Protein 2VS7 (pdb70)

CATH classification: 3.10.28.10 (+1 more: 3.10.28.10)

Solvent-accessible surface area: 30552 Å² total; per-residue (Å²): 132,30,93,16,23,11,39,0,0,37,0,0,0,0,0,43,13,31,26,9,38,102,103,55,128,82,179,60,162,136,54,32,34,52,0,6,0,33,34,175,45,29,94,54,0,113,117,104,2,15,69,52,0,77,68,0,2,96,97,35,95,13,171,36,150,21,54,58,55,148,27,162,121,81,50,12,0,35,0,35,12,122,112,0,26,75,63,0,28,91,26,59,67,62,5,155,150,15,82,118,91,29,18,9,13,0,0,55,0,0,7,53,16,37,19,13,176,92,58,160,134,0,57,0,68,20,133,77,91,52,10,0,77,21,0,17,187,23,0,80,122,26,29,1,137,21,70,40,116,70,75,24,148,200,112,27,28,51,12,0,50,0,29,75,201,11,91,145,97,0,42,132,42,0,34,58,14,186,129,139,77,32,30,2,14,1,0,0,0,0,0,2,0,40,15,36,23,9,36,97,100,54,126,74,184,59,163,133,56,30,33,54,0,7,0,35,36,172,48,59,94,38,0,108,132,34,0,14,69,31,0,74,74,0,4,93,106,38,123,12,196,33,141,23,52,54,53,147,23,139,104,76,36,13,0,37,0,35,11,119,116,0,24,77,65,0,19,69,30,63,122,141,4,154,123,14,85,112,90,32,26,3,0,0,0,0,0,0,6,18,10,36,7,8,91,84,35,147,133,0,51,0,72,21,131,76,91,56,8,0,72,9,0,16,144,21,0,83,131,27,32,0,111,21,72,40,117,64,75,22,147,201,103,29,30,50,11,0,52,0,21,77,173,9,74,133,86,0,26,130,53,0,9,20,14,126,75,14,23,37,5,46,76,3,27,58,97,78,146,196,126,45,27,33,9,44,0,0,42,0,0,0,1,0,45,12,32,28,8,34,98,91,47,134,76,179,64,159,138,58,30,34,51,0,6,0,32,36,170,46,25,91,63,0,111,111,114,5,13,70,58,0,75,86,0,7,91,88,37,124,14,201,34,157,26,55,62,54,143,24,146,106,79,48,13,0,36,0,35,10,122,118,0,27,75,67,0,17,72,26,59,134,151,7,153,120,15,86,116,128,26,18,22,15,0,0,38,0,0,9,55,16,38,13,9,171,84,71,160,124,0,54,0,70,20,140,78,91,49,9,0,65,9,0,16,139,22,0,80,119,24,29,0,137,21,76,42,120,61,76,23,149,198,115,28,28,54,11,0,48,1,30,80,207,16,85,147,95,0,50,133,36,0,37,69,23,201

Sequence (547 aa):
NENVSGISAYLLGLIIIGDGGLYKKLKYKGNRSEYRVVITQKSENNLIKQQHIAPLMQFLIDELNVKSKIQIVKGDTRYELRVSSKKLYYYFANMLERIRLFNMREQIAFIKGLYVAEGDKTLKRLRIWNKNKALLEEIVSRWLNNLGVRNTIHHLDDHRHGVYVLNISLRRDRIKFVHTILLSSHLENVSGISAYLLGLIIGDGGLYKLKYKGNRSEYRVVITQKSENLIIKQHIAPLMQFLIIDEELNNVKKSKIQIVKGDTRYELRVSSKKLYYYFANMLERIRRLFNMREQIAFIKGLYVAEGDKTLKRLRIWNKNKALLEIVSRWLNNLGVRNTIHLDDHHRHGVYVLNISLRDRIKFVHTILSSHLNPLPPEAAALEHHENVSGISAYLLGLIIIGDGGLYKKLKYKGNRSEYRVVITQKSENLIKQQHHIAPLMQFLIDELNVKKSKIQIVKGDDTRYELRVSSKKLYYYFANMLEERRIRLFNMREQIAFIKGLYVAEGDKTLKRLRIWNKNKALLEEIVSRWLNNLGVRNTIHHLDDHRHGVYVLNISLRRDRIKFVHTILSSH

Radius of gyration: 35.78 Å; Cα contacts (8 Å, |Δi|>4): 918; chains: 3; bounding box: 95×40×96 Å

Nearest PDB structures (foldseek):
  5o6g-assembly3_G  TM=1.002E+00  e=3.677E-32  Desulfurococcus mucosus
  5akf-assembly3_A  TM=1.003E+00  e=8.236E-32  Desulfurococcus mucosus
  5o6i-assembly3_K  TM=1.002E+00  e=8.236E-32  Desulfurococcus mucosus
  5akm-assembly2_K  TM=9.927E-01  e=9.241E-32  Desulfurococcus mucosus
  5o6i-assembly1_A  TM=1.001E+00  e=1.306E-31  Desulfurococcus mucosus

Foldseek 3Di:
DVLQVLLLLLLLLQCVQQHHWDWDQDPPNDIWTKTKGKAADPCCCPPPVVVSVVVNCVVVVPPWDFDWDDDPRIIMTMTTGPVVSCVSVVVVVVDLPDDLSSLLSNVQNNCVRQFDDVLPWTKGKDLPVVVLVSNQVSCVVLPFHWDKDQDDPPVNMIMITTDVVCSCSCCDVRNPDPD/DQLLLLLLLLLLQCVQAHHWDWAQDPPRDIWTKRKGKAADPCCCPPPPQVSVVVNCVVVVPPWDWDWDDDPRIIMTMTTGPVVSVVSVVCVVCVLPDDLSSLLSNVLNNCLRQFDPVLPWTKGKAPPVVVLVSNQVSCVVLVWHWDKDQPDPPVTMIMITTDPVCSCSCLVVRQQDPSYDRDPVSVVVVVD/DVLLLLLLLLLLQCVQQHHWDWDADPPRDTWTKGKGKAADVVVVVPPVVVSVVVNCVVQVFPWDFDWDDDPRIIMTMTTGPVVSCVSVVCVVCVLVDDLSSLLSNVQSNCVRQFDPVLPWTKGKDLPVVVVVSNQVSCVVLVFHWDKDQDDPVVNMIMIGTDVVCSVSCCVRRNPPD

Structure (mmCIF, N/CA/C/O backbone):
data_2VS7
#
_entry.id   2VS7
#
_cell.length_a   106.988
_cell.length_b   70.587
_cell.length_c   106.848
_cell.angle_alpha   90.00
_cell.angle_beta   119.75
_cell.angle_gamma   90.00
#
_symmetry.space_group_name_H-M   'P 1 21 1'
#
loop_
_entity.id
_entity.type
_entity.pdbx_description
1 polymer 'HOMING ENDONUCLEASE I-DMOI'
2 polymer "5'-D(*GP*CP*CP*TP*TP*GP*CP*CP*GP*GP *GP*TP*AP*AP*GP*TP*TP*CP*CP*GP*GP*CP*GP*CP*G)-3'"
3 polymer "5'-D(*CP*GP*CP*GP*CP*CP*GP*GP*AP*AP *CP*TP*TP*AP*CP*CP*CP*GP*GP*CP*AP*AP*GP*GP*C)-3'"
4 non-polymer 'CALCIUM ION'
5 non-polymer 'ACETATE ION'
6 water water
#
loop_
_atom_site.group_PDB
_atom_site.id
_atom_site.type_symbol
_atom_site.label_atom_id
_atom_site.label_alt_id
_atom_site.label_comp_id
_atom_site.label_asym_id
_atom_site.label_entity_id
_atom_site.label_seq_id
_atom_site.pdbx_PDB_ins_code
_atom_site.Cartn_x
_atom_site.Cartn_y
_atom_site.Cartn_z
_atom_site.occupancy
_atom_site.B_iso_or_equiv
_atom_site.auth_seq_id
_atom_site.auth_comp_id
_atom_site.auth_asym_id
_atom_site.auth_atom_id
_atom_site.pdbx_PDB_model_num
ATOM 1 N N . ASN A 1 4 ? -82.956 14.378 40.680 1.00 73.00 4 ASN A N 1
ATOM 2 C CA . ASN A 1 4 ? -82.748 15.713 40.160 1.00 72.84 4 ASN A CA 1
ATOM 3 C C . ASN A 1 4 ? -83.936 16.342 39.442 1.00 72.27 4 ASN A C 1
ATOM 4 O O . ASN A 1 4 ? -83.849 16.724 38.280 1.00 72.40 4 ASN A O 1
ATOM 9 N N . GLU A 1 5 ? -85.038 16.478 40.156 1.00 71.26 5 GLU A N 1
ATOM 10 C CA . GLU A 1 5 ? -85.923 15.382 40.306 1.00 70.07 5 GLU A CA 1
ATOM 11 C C . GLU A 1 5 ? -87.000 15.594 39.276 1.00 68.35 5 GLU A C 1
ATOM 12 O O . GLU A 1 5 ? -87.926 14.835 39.155 1.00 68.98 5 GLU A O 1
ATOM 14 N N . ASN A 1 6 ? -86.872 16.682 38.554 1.00 65.87 6 ASN A N 1
ATOM 15 C CA . ASN A 1 6 ? -87.224 16.749 37.141 1.00 63.02 6 ASN A CA 1
ATOM 16 C C . ASN A 1 6 ? -86.952 15.410 36.463 1.00 60.49 6 ASN A C 1
ATOM 17 O O . ASN A 1 6 ? -87.816 14.864 35.777 1.00 60.23 6 ASN A O 1
ATOM 22 N N . VAL A 1 7 ? -85.746 14.887 36.660 1.00 56.94 7 VAL A N 1
ATOM 23 C CA . VAL A 1 7 ? -85.301 13.698 35.944 1.00 53.49 7 VAL A CA 1
ATOM 24 C C . VAL A 1 7 ? -85.833 12.404 36.552 1.00 51.46 7 VAL A C 1
ATOM 25 O O . VAL A 1 7 ? -86.224 11.484 35.833 1.00 50.69 7 VAL A O 1
ATOM 29 N N . SER A 1 8 ? -85.844 12.341 37.879 1.00 49.09 8 SER A N 1
ATOM 30 C CA . SER A 1 8 ? -86.282 11.147 38.583 1.00 47.69 8 SER A CA 1
ATOM 31 C C . SER A 1 8 ? -87.779 10.893 38.381 1.00 45.97 8 SER A C 1
ATOM 32 O O . SER A 1 8 ? -88.190 9.746 38.200 1.00 45.33 8 SER A O 1
ATOM 35 N N . GLY A 1 9 ? -88.578 11.961 38.426 1.00 44.17 9 GLY A N 1
ATOM 36 C CA . GLY A 1 9 ? -90.021 11.884 38.177 1.00 42.29 9 GLY A CA 1
ATOM 37 C C . GLY A 1 9 ? -90.360 11.460 36.758 1.00 40.93 9 GLY A C 1
ATOM 38 O O . GLY A 1 9 ? -91.168 10.558 36.549 1.00 41.15 9 GLY A O 1
ATOM 39 N N . ILE A 1 10 ? -89.725 12.107 35.783 1.00 39.29 10 ILE A N 1
ATOM 40 C CA . ILE A 1 10 ? -89.893 11.790 34.367 1.00 38.07 10 ILE A CA 1
ATOM 41 C C . ILE A 1 10 ? -89.399 10.368 34.061 1.00 36.93 10 ILE A C 1
ATOM 42 O O . ILE A 1 10 ? -90.032 9.641 33.294 1.00 36.86 10 ILE A O 1
ATOM 47 N N . SER A 1 11 ? -88.293 9.981 34.692 1.00 34.95 11 SER A N 1
ATOM 48 C CA . SER A 1 11 ? -87.734 8.633 34.590 1.00 33.89 11 SER A CA 1
ATOM 49 C C . SER A 1 11 ? -88.700 7.557 35.076 1.00 32.46 11 SER A C 1
ATOM 50 O O . SER A 1 11 ? -88.847 6.519 34.436 1.00 31.66 11 SER A O 1
ATOM 53 N N . ALA A 1 12 ? -89.325 7.814 36.226 1.00 30.99 12 ALA A N 1
ATOM 54 C CA . ALA A 1 12 ? -90.265 6.887 36.823 1.00 30.31 12 ALA A CA 1
ATOM 55 C C . ALA A 1 12 ? -91.506 6.749 35.938 1.00 30.03 12 ALA A C 1
ATOM 56 O O . ALA A 1 12 ? -92.047 5.656 35.764 1.00 29.55 12 ALA A O 1
ATOM 58 N N . TYR A 1 13 ? -91.927 7.875 35.374 1.00 30.09 13 TYR A N 1
ATOM 59 C CA . TYR A 1 13 ? -93.067 7.916 34.468 1.00 30.20 13 TYR A CA 1
ATOM 60 C C . TYR A 1 13 ? -92.802 7.106 33.197 1.00 29.14 13 TYR A C 1
ATOM 61 O O . TYR A 1 13 ? -93.636 6.323 32.774 1.00 29.15 13 TYR A O 1
ATOM 70 N N . LEU A 1 14 ? -91.638 7.314 32.598 1.00 28.70 14 LEU A N 1
ATOM 71 C CA . LEU A 1 14 ? -91.230 6.588 31.397 1.00 28.61 14 LEU A CA 1
ATOM 72 C C . LEU A 1 14 ? -91.110 5.090 31.645 1.00 27.95 14 LEU A C 1
ATOM 73 O O . LEU A 1 14 ? -91.530 4.304 30.822 1.00 28.12 14 LEU A O 1
ATOM 78 N N . LEU A 1 15 ? -90.559 4.714 32.796 1.00 27.16 15 LEU A N 1
ATOM 79 C CA . LEU A 1 15 ? -90.469 3.312 33.190 1.00 27.15 15 LEU A CA 1
ATOM 80 C C . LEU A 1 15 ? -91.851 2.658 33.263 1.00 27.02 15 LEU A C 1
ATOM 81 O O . LEU A 1 15 ? -92.019 1.529 32.845 1.00 26.77 15 LEU A O 1
ATOM 86 N N . GLY A 1 16 ? -92.839 3.384 33.781 1.00 27.54 16 GLY A N 1
ATOM 87 C CA . GLY A 1 16 ? -94.215 2.893 33.820 1.00 28.13 16 GLY A CA 1
ATOM 88 C C . GLY A 1 16 ? -94.748 2.615 32.419 1.00 27.83 16 GLY A C 1
ATOM 89 O O . GLY A 1 16 ? -95.433 1.624 32.209 1.00 27.54 16 GLY A O 1
ATOM 90 N N . LEU A 1 17 ? -94.430 3.499 31.475 1.00 27.22 17 LEU A N 1
ATOM 91 C CA . LEU A 1 17 ? -94.772 3.304 30.061 1.00 26.92 17 LEU A CA 1
ATOM 92 C C . LEU A 1 17 ? -94.016 2.144 29.415 1.00 26.75 17 LEU A C 1
ATOM 93 O O . LEU A 1 17 ? -94.594 1.403 28.628 1.00 25.72 17 LEU A O 1
ATOM 98 N N . ILE A 1 18 ? -92.717 2.038 29.721 1.00 27.03 18 ILE A N 1
ATOM 99 C CA . ILE A 1 18 ? -91.855 0.956 29.223 1.00 27.50 18 ILE A CA 1
ATOM 100 C C . ILE A 1 18 ? -92.305 -0.408 29.754 1.00 28.68 18 ILE A C 1
ATOM 101 O O . ILE A 1 18 ? -92.504 -1.331 28.973 1.00 27.87 18 ILE A O 1
ATOM 106 N N . ILE A 1 19 ? -92.459 -0.517 31.070 1.00 29.06 19 ILE A N 1
ATOM 107 C CA A ILE A 1 19 ? -92.919 -1.778 31.671 0.50 30.17 19 ILE A CA 1
ATOM 108 C CA B ILE A 1 19 ? -92.905 -1.791 31.652 0.50 30.43 19 ILE A CA 1
ATOM 109 C C . ILE A 1 19 ? -94.330 -2.145 31.110 1.00 30.57 19 ILE A C 1
ATOM 110 O O . ILE A 1 19 ? -94.619 -3.290 30.761 1.00 30.84 19 ILE A O 1
ATOM 119 N N . GLY A 1 20 ? -95.097 -1.093 30.844 1.00 31.06 20 GLY A N 1
ATOM 120 C CA . GLY A 1 20 ? -96.496 -1.238 30.490 1.00 32.01 20 GLY A CA 1
ATOM 121 C C . GLY A 1 20 ? -96.693 -1.571 29.025 1.00 32.23 20 GLY A C 1
ATOM 122 O O . GLY A 1 20 ? -97.412 -2.510 28.682 1.00 33.83 20 GLY A O 1
ATOM 123 N N . ASP A 1 21 ? -96.051 -0.796 28.156 1.00 32.16 21 ASP A N 1
ATOM 124 C CA . ASP A 1 21 ? -96.494 -0.666 26.773 1.00 31.69 21 ASP A CA 1
ATOM 125 C C . ASP A 1 21 ? -95.323 -0.801 25.805 1.00 31.40 21 ASP A C 1
ATOM 126 O O . ASP A 1 21 ? -95.270 -0.119 24.781 1.00 31.12 21 ASP A O 1
ATOM 131 N N . GLY A 1 22 ? -94.387 -1.685 26.135 1.00 31.97 22 GLY A N 1
ATOM 132 C CA . GLY A 1 22 ? -92.977 -1.345 26.117 1.00 31.36 22 GLY A CA 1
ATOM 133 C C . GLY A 1 22 ? -92.096 -2.500 26.548 1.00 30.09 22 GLY A C 1
ATOM 134 O O . GLY A 1 22 ? -92.584 -3.596 26.824 1.00 30.16 22 GLY A O 1
ATOM 135 N N . GLY A 1 23 ? -90.791 -2.254 26.606 1.00 29.90 23 GLY A N 1
ATOM 136 C CA . GLY A 1 23 ? -89.831 -3.287 26.986 1.00 28.43 23 GLY A CA 1
ATOM 137 C C . GLY A 1 23 ? -88.384 -2.875 27.095 1.00 28.13 23 GLY A C 1
ATOM 138 O O . GLY A 1 23 ? -87.987 -1.836 26.586 1.00 27.65 23 GLY A O 1
ATOM 139 N N . LEU A 1 24 ? -87.605 -3.704 27.783 1.00 28.34 24 LEU A N 1
ATOM 140 C CA . LEU A 1 24 ? -86.150 -3.546 27.902 1.00 28.63 24 LEU A CA 1
ATOM 141 C C . LEU A 1 24 ? -85.513 -4.813 27.359 1.00 29.08 24 LEU A C 1
ATOM 142 O O . LEU A 1 24 ? -85.696 -5.897 27.921 1.00 29.44 24 LEU A O 1
ATOM 147 N N . TYR A 1 25 ? -84.789 -4.682 26.251 1.00 29.57 25 TYR A N 1
ATOM 148 C CA . TYR A 1 25 ? -84.243 -5.846 25.554 1.00 30.33 25 TYR A CA 1
ATOM 149 C C . TYR A 1 25 ? -82.736 -5.821 25.365 1.00 31.40 25 TYR A C 1
ATOM 150 O O . TYR A 1 25 ? -82.167 -4.840 24.890 1.00 30.98 25 TYR A O 1
ATOM 159 N N . LYS A 1 26 ? -82.113 -6.919 25.781 1.00 33.10 26 LYS A N 1
ATOM 160 C CA A LYS A 1 26 ? -80.704 -7.156 25.533 0.50 34.61 26 LYS A CA 1
ATOM 161 C CA B LYS A 1 26 ? -80.697 -7.175 25.560 0.50 34.52 26 LYS A CA 1
ATOM 162 C C . LYS A 1 26 ? -80.603 -8.244 24.474 1.00 35.28 26 LYS A C 1
ATOM 163 O O . LYS A 1 26 ? -80.966 -9.402 24.716 1.00 35.17 26 LYS A O 1
ATOM 174 N N . LEU A 1 27 ? -80.139 -7.858 23.289 1.00 36.63 27 LEU A N 1
ATOM 175 C CA . LEU A 1 27 ? -80.103 -8.768 22.144 1.00 38.90 27 LEU A CA 1
ATOM 176 C C . LEU A 1 27 ? -78.684 -9.210 21.847 1.00 40.14 27 LEU A C 1
ATOM 177 O O . LEU A 1 27 ? -77.748 -8.417 21.955 1.00 39.12 27 LEU A O 1
ATOM 182 N N . LYS A 1 28 ? -78.558 -10.488 21.486 1.00 42.65 28 LYS A N 1
ATOM 183 C CA . LYS A 1 28 ? -77.319 -11.084 20.988 1.00 45.37 28 LYS A CA 1
ATOM 184 C C . LYS A 1 28 ? -77.486 -11.456 19.524 1.00 46.43 28 LYS A C 1
ATOM 185 O O . LYS A 1 28 ? -78.450 -12.121 19.147 1.00 46.87 28 LYS A O 1
ATOM 191 N N . TYR A 1 29 ? -76.539 -11.022 18.698 1.00 47.83 29 TYR A N 1
ATOM 192 C CA . TYR A 1 29 ? -76.507 -11.417 17.295 1.00 49.09 29 TYR A CA 1
ATOM 193 C C . TYR A 1 29 ? -75.266 -12.246 16.983 1.00 50.93 29 TYR A C 1
ATOM 194 O O . TYR A 1 29 ? -74.474 -12.554 17.874 1.00 51.07 29 TYR A O 1
ATOM 203 N N . LYS A 1 30 ? -75.104 -12.605 15.714 1.00 53.27 30 LYS A N 1
ATOM 204 C CA . LYS A 1 30 ? -73.828 -13.108 15.217 1.00 55.80 30 LYS A CA 1
ATOM 205 C C . LYS A 1 30 ? -73.009 -11.993 14.578 1.00 55.79 30 LYS A C 1
ATOM 206 O O . LYS A 1 30 ? -73.552 -11.119 13.903 1.00 56.95 30 LYS A O 1
ATOM 212 N N . GLY A 1 31 ? -71.697 -12.031 14.796 1.00 55.44 31 GLY A N 1
ATOM 213 C CA . GLY A 1 31 ? -71.145 -11.969 16.137 1.00 53.84 31 GLY A CA 1
ATOM 214 C C . GLY A 1 31 ? -69.894 -11.115 16.211 1.00 52.26 31 GLY A C 1
ATOM 215 O O . GLY A 1 31 ? -69.449 -10.561 15.205 1.00 53.04 31 GLY A O 1
ATOM 216 N N . ASN A 1 32 ? -69.326 -11.009 17.407 1.00 50.10 32 ASN A N 1
ATOM 217 C CA . ASN A 1 32 ? -70.113 -11.047 18.635 1.00 46.96 32 ASN A CA 1
ATOM 218 C C . ASN A 1 32 ? -70.943 -9.783 18.828 1.00 44.55 32 ASN A C 1
ATOM 219 O O . ASN A 1 32 ? -70.745 -9.039 19.789 1.00 43.22 32 ASN A O 1
ATOM 224 N N . ARG A 1 33 ? -71.872 -9.545 17.908 1.00 41.94 33 ARG A N 1
ATOM 225 C CA . ARG A 1 33 ? -72.679 -8.331 17.930 1.00 40.69 33 ARG A CA 1
ATOM 226 C C . ARG A 1 33 ? -73.799 -8.386 18.978 1.00 39.02 33 ARG A C 1
ATOM 227 O O . ARG A 1 33 ? -74.184 -9.459 19.456 1.00 38.93 33 ARG A O 1
ATOM 235 N N . SER A 1 34 ? -74.311 -7.210 19.322 1.00 37.63 34 SER A N 1
ATOM 236 C CA . SER A 1 34 ? -75.246 -7.048 20.420 1.00 35.89 34 SER A CA 1
ATOM 237 C C . SER A 1 34 ? -76.024 -5.750 20.247 1.00 35.14 34 SER A C 1
ATOM 238 O O . SER A 1 34 ? -75.656 -4.898 19.431 1.00 34.77 34 SER A O 1
ATOM 241 N N . GLU A 1 35 ? -77.094 -5.606 21.029 1.00 33.36 35 GLU A N 1
ATOM 242 C CA . GLU A 1 35 ? -77.889 -4.391 21.038 1.00 32.60 35 GLU A CA 1
ATOM 243 C C . GLU A 1 35 ? -78.669 -4.355 22.332 1.00 31.32 35 GLU A C 1
ATOM 244 O O . GLU A 1 35 ? -78.966 -5.396 22.905 1.00 30.41 35 GLU A O 1
ATOM 250 N N . TYR A 1 36 ? -78.946 -3.133 22.791 1.00 30.16 36 TYR A N 1
ATOM 251 C CA . TYR A 1 36 ? -79.664 -2.863 24.022 1.00 28.89 36 TYR A CA 1
ATOM 252 C C . TYR A 1 36 ? -80.748 -1.857 23.672 1.00 28.41 36 TYR A C 1
ATOM 253 O O . TYR A 1 36 ? -80.441 -0.761 23.198 1.00 28.68 36 TYR A O 1
ATOM 262 N N . ARG A 1 37 ? -82.002 -2.235 23.889 1.00 27.41 37 ARG A N 1
ATOM 263 C CA . ARG A 1 37 ? -83.143 -1.417 23.491 1.00 27.71 37 ARG A CA 1
ATOM 264 C C . ARG A 1 37 ? -84.060 -1.027 24.641 1.00 27.46 37 ARG A C 1
ATOM 265 O O . ARG A 1 37 ? -84.421 -1.849 25.475 1.00 27.25 37 ARG A O 1
ATOM 273 N N . VAL A 1 38 ? -84.424 0.250 24.649 1.00 27.55 38 VAL A N 1
ATOM 274 C CA . VAL A 1 38 ? -85.489 0.786 25.481 1.00 27.10 38 VAL A CA 1
ATOM 275 C C . VAL A 1 38 ? -86.656 1.080 24.529 1.00 27.71 38 VAL A C 1
ATOM 276 O O . VAL A 1 38 ? -86.512 1.854 23.575 1.00 28.08 38 VAL A O 1
ATOM 280 N N . VAL A 1 39 ? -87.807 0.462 24.791 1.00 27.68 39 VAL A N 1
ATOM 281 C CA . VAL A 1 39 ? -88.926 0.471 23.863 1.00 27.68 39 VAL A CA 1
ATOM 282 C C . VAL A 1 39 ? -90.217 0.862 24.594 1.00 28.25 39 VAL A C 1
ATOM 283 O O . VAL A 1 39 ? -90.442 0.436 25.730 1.00 28.25 39 VAL A O 1
ATOM 287 N N . ILE A 1 40 ? -91.022 1.716 23.953 1.00 28.75 40 ILE A N 1
ATOM 288 C CA . ILE A 1 40 ? -92.419 2.005 24.339 1.00 29.26 40 ILE A CA 1
ATOM 289 C C . ILE A 1 40 ? -93.189 1.882 23.038 1.00 30.94 40 ILE A C 1
ATOM 290 O O . ILE A 1 40 ? -92.835 2.518 22.054 1.00 30.81 40 ILE A O 1
ATOM 295 N N . THR A 1 41 ? -94.210 1.028 23.004 1.00 33.21 41 THR A N 1
ATOM 296 C CA . THR A 1 41 ? -95.067 0.934 21.810 1.00 35.25 41 THR A CA 1
ATOM 297 C C . THR A 1 41 ? -96.432 1.557 22.095 1.00 37.27 41 THR A C 1
ATOM 298 O O . THR A 1 41 ? -96.867 1.619 23.247 1.00 36.78 41 THR A O 1
ATOM 302 N N . GLN A 1 42 ? -97.095 2.015 21.037 1.00 40.09 42 GLN A N 1
ATOM 303 C CA . GLN A 1 42 ? -98.383 2.696 21.141 1.00 43.36 42 GLN A CA 1
ATOM 304 C C . GLN A 1 42 ? -99.027 2.760 19.762 1.00 45.42 42 GLN A C 1
ATOM 305 O O . GLN A 1 42 ? -98.335 2.917 18.759 1.00 45.34 42 GLN A O 1
ATOM 311 N N . LYS A 1 43 ? -100.353 2.645 19.720 1.00 48.60 43 LYS A N 1
ATOM 312 C CA . LYS A 1 43 ? -101.100 2.658 18.466 1.00 51.84 43 LYS A CA 1
ATOM 313 C C . LYS A 1 43 ? -100.954 3.984 17.705 1.00 54.02 43 LYS A C 1
ATOM 314 O O . LYS A 1 43 ? -100.764 3.986 16.483 1.00 54.19 43 LYS A O 1
ATOM 320 N N . SER A 1 44 ? -101.043 5.095 18.434 1.00 56.60 44 SER A N 1
ATOM 321 C CA . SER A 1 44 ? -101.052 6.424 17.829 1.00 59.49 44 SER A CA 1
ATOM 322 C C . SER A 1 44 ? -99.682 7.083 17.758 1.00 61.29 44 SER A C 1
ATOM 323 O O . SER A 1 44 ? -98.944 7.148 18.753 1.00 61.22 44 SER A O 1
ATOM 326 N N . GLU A 1 45 ? -99.369 7.587 16.568 1.00 63.34 45 GLU A N 1
ATOM 327 C CA . GLU A 1 45 ? -98.129 8.316 16.300 1.00 65.27 45 GLU A CA 1
ATOM 328 C C . GLU A 1 45 ? -98.033 9.634 17.069 1.00 65.44 45 GLU A C 1
ATOM 329 O O . GLU A 1 45 ? -96.937 10.039 17.463 1.00 65.46 45 GLU A O 1
ATOM 331 N N . ASN A 1 46 ? -99.177 10.283 17.283 1.00 65.57 46 ASN A N 1
ATOM 332 C CA A ASN A 1 46 ? -99.231 11.599 17.931 0.50 65.32 46 ASN A CA 1
ATOM 333 C CA B ASN A 1 46 ? -99.195 11.595 17.920 0.50 65.53 46 ASN A CA 1
ATOM 334 C C . ASN A 1 46 ? -98.859 11.554 19.409 1.00 65.07 46 ASN A C 1
ATOM 335 O O . ASN A 1 46 ? -98.062 12.365 19.883 1.00 65.30 46 ASN A O 1
ATOM 344 N N . LEU A 1 47 ? -99.449 10.606 20.134 1.00 63.89 47 LEU A N 1
ATOM 345 C CA . LEU A 1 47 ? -99.158 10.442 21.552 1.00 62.50 47 LEU A CA 1
ATOM 346 C C . LEU A 1 47 ? -97.658 10.222 21.718 1.00 61.20 47 LEU A C 1
ATOM 347 O O . LEU A 1 47 ? -97.024 10.832 22.577 1.00 61.02 47 LEU A O 1
ATOM 352 N N . ILE A 1 48 ? -97.101 9.359 20.872 1.00 59.42 48 ILE A N 1
ATOM 353 C CA . ILE A 1 48 ? -95.669 9.077 20.855 1.00 58.30 48 ILE A CA 1
ATOM 354 C C . ILE A 1 48 ? -94.838 10.320 20.539 1.00 57.85 48 ILE A C 1
ATOM 355 O O . ILE A 1 48 ? -93.976 10.714 21.326 1.00 57.25 48 ILE A O 1
ATOM 360 N N . LYS A 1 49 ? -95.120 10.937 19.393 1.00 57.63 49 LYS A N 1
ATOM 361 C CA . LYS A 1 49 ? -94.322 12.051 18.892 1.00 57.98 49 LYS A CA 1
ATOM 362 C C . LYS A 1 49 ? -94.434 13.351 19.695 1.00 57.72 49 LYS A C 1
ATOM 363 O O . LYS A 1 49 ? -93.432 14.039 19.884 1.00 57.66 49 LYS A O 1
ATOM 369 N N . GLN A 1 50 ? -95.630 13.679 20.179 1.00 57.76 50 GLN A N 1
ATOM 370 C CA A GLN A 1 50 ? -95.852 14.966 20.836 0.50 57.72 50 GLN A CA 1
ATOM 371 C CA B GLN A 1 50 ? -95.844 14.971 20.837 0.50 57.99 50 GLN A CA 1
ATOM 372 C C . GLN A 1 50 ? -95.875 14.910 22.366 1.00 57.54 50 GLN A C 1
ATOM 373 O O . GLN A 1 50 ? -95.750 15.941 23.033 1.00 57.61 50 GLN A O 1
ATOM 384 N N . HIS A 1 51 ? -96.019 13.708 22.921 1.00 56.56 51 HIS A N 1
ATOM 385 C CA . HIS A 1 51 ? -96.058 13.544 24.380 1.00 55.55 51 HIS A CA 1
ATOM 386 C C . HIS A 1 51 ? -94.885 12.717 24.934 1.00 53.48 51 HIS A C 1
ATOM 387 O O . HIS A 1 51 ? -94.130 13.190 25.787 1.00 53.76 51 HIS A O 1
ATOM 394 N N . ILE A 1 52 ? -94.719 11.500 24.430 1.00 50.52 52 ILE A N 1
ATOM 395 C CA . ILE A 1 52 ? -93.705 10.586 24.954 1.00 47.68 52 ILE A CA 1
ATOM 396 C C . ILE A 1 52 ? -92.281 10.937 24.506 1.00 46.57 52 ILE A C 1
ATOM 397 O O . ILE A 1 52 ? -91.382 11.034 25.346 1.00 45.91 52 ILE A O 1
ATOM 402 N N . ALA A 1 53 ? -92.082 11.127 23.200 1.00 45.36 53 ALA A N 1
ATOM 403 C CA . ALA A 1 53 ? -90.740 11.401 22.655 1.00 45.05 53 ALA A CA 1
ATOM 404 C C . ALA A 1 53 ? -90.023 12.606 23.286 1.00 44.49 53 ALA A C 1
ATOM 405 O O . ALA A 1 53 ? -88.842 12.500 23.590 1.00 44.86 53 ALA A O 1
ATOM 407 N N . PRO A 1 54 ? -90.721 13.748 23.482 1.00 44.06 54 PRO A N 1
ATOM 408 C CA . PRO A 1 54 ? -90.076 14.901 24.133 1.00 43.46 54 PRO A CA 1
ATOM 409 C C . PRO A 1 54 ? -89.643 14.640 25.577 1.00 42.73 54 PRO A C 1
ATOM 410 O O . PRO A 1 54 ? -88.669 15.232 26.049 1.00 42.73 54 PRO A O 1
ATOM 414 N N . LEU A 1 55 ? -90.361 13.763 26.271 1.00 41.70 55 LEU A N 1
ATOM 415 C CA . LEU A 1 55 ? -89.963 13.347 27.603 1.00 40.84 55 LEU A CA 1
ATOM 416 C C . LEU A 1 55 ? -88.706 12.488 27.540 1.00 40.29 55 LEU A C 1
ATOM 417 O O . LEU A 1 55 ? -87.768 12.700 28.313 1.00 39.73 55 LEU A O 1
ATOM 422 N N . MET A 1 56 ? -88.704 11.502 26.637 1.00 39.55 56 MET A N 1
ATOM 423 C CA . MET A 1 56 ? -87.526 10.666 26.425 1.00 39.19 56 MET A CA 1
ATOM 424 C C . MET A 1 56 ? -86.333 11.513 25.966 1.00 39.93 56 MET A C 1
ATOM 425 O O . MET A 1 56 ? -85.211 11.309 26.423 1.00 40.07 56 MET A O 1
ATOM 430 N N . GLN A 1 57 ? -86.579 12.473 25.081 1.00 40.91 57 GLN A N 1
ATOM 431 C CA . GLN A 1 57 ? -85.505 13.342 24.589 1.00 41.89 57 GLN A CA 1
ATOM 432 C C . GLN A 1 57 ? -84.890 14.185 25.697 1.00 41.84 57 GLN A C 1
ATOM 433 O O . GLN A 1 57 ? -83.674 14.336 25.762 1.00 41.13 57 GLN A O 1
ATOM 439 N N . PHE A 1 58 ? -85.730 14.736 26.565 1.00 42.45 58 PHE A N 1
ATOM 440 C CA . PHE A 1 58 ? -85.233 15.475 27.723 1.00 42.87 58 PHE A CA 1
ATOM 441 C C . PHE A 1 58 ? -84.303 14.591 28.568 1.00 42.36 58 PHE A C 1
ATOM 442 O O . PHE A 1 58 ? -83.173 14.972 28.852 1.00 42.49 58 PHE A O 1
ATOM 450 N N . LEU A 1 59 ? -84.791 13.411 28.957 1.00 41.76 59 LEU A N 1
ATOM 451 C CA . LEU A 1 59 ? -83.998 12.429 29.710 1.00 41.24 59 LEU A CA 1
ATOM 452 C C . LEU A 1 59 ? -82.666 12.046 29.046 1.00 41.29 59 LEU A C 1
ATOM 453 O O . LEU A 1 59 ? -81.626 12.044 29.703 1.00 40.57 59 LEU A O 1
ATOM 458 N N . ILE A 1 60 ? -82.719 11.704 27.760 1.00 41.57 60 ILE A N 1
ATOM 459 C CA . ILE A 1 60 ? -81.526 11.374 26.974 1.00 42.52 60 ILE A CA 1
ATOM 460 C C . ILE A 1 60 ? -80.476 12.495 27.009 1.00 43.01 60 ILE A C 1
ATOM 461 O O . ILE A 1 60 ? -79.284 12.227 27.199 1.00 43.10 60 ILE A O 1
ATOM 466 N N . ASP A 1 61 ? -80.926 13.737 26.834 1.00 43.84 61 ASP A N 1
ATOM 467 C CA . ASP A 1 61 ? -80.029 14.904 26.853 1.00 44.84 61 ASP A CA 1
ATOM 468 C C . ASP A 1 61 ? -79.424 15.079 28.232 1.00 44.77 61 ASP A C 1
ATOM 469 O O . ASP A 1 61 ? -78.218 15.255 28.369 1.00 44.69 61 ASP A O 1
ATOM 474 N N . GLU A 1 62 ? -80.269 14.993 29.253 1.00 45.19 62 GLU A N 1
ATOM 475 C CA . GLU A 1 62 ? -79.831 15.111 30.634 1.00 46.06 62 GLU A CA 1
ATOM 476 C C . GLU A 1 62 ? -78.830 14.029 31.050 1.00 45.61 62 GLU A C 1
ATOM 477 O O . GLU A 1 62 ? -77.953 14.274 31.884 1.00 45.69 62 GLU A O 1
ATOM 483 N N . LEU A 1 63 ? -78.964 12.840 30.462 1.00 45.16 63 LEU A N 1
ATOM 484 C CA . LEU A 1 63 ? -78.082 11.712 30.763 1.00 45.01 63 LEU A CA 1
ATOM 485 C C . LEU A 1 63 ? -76.839 11.636 29.883 1.00 45.35 63 LEU A C 1
ATOM 486 O O . LEU A 1 63 ? -75.989 10.770 30.091 1.00 45.29 63 LEU A O 1
ATOM 491 N N . ASN A 1 64 ? -76.740 12.536 28.905 1.00 46.15 64 ASN A N 1
ATOM 492 C CA . ASN A 1 64 ? -75.643 12.534 27.930 1.00 47.06 64 ASN A CA 1
ATOM 493 C C . ASN A 1 64 ? -75.613 11.231 27.115 1.00 46.38 64 ASN A C 1
ATOM 494 O O . ASN A 1 64 ? -74.553 10.694 26.782 1.00 46.50 64 ASN A O 1
ATOM 499 N N . VAL A 1 65 ? -76.800 10.726 26.807 1.00 45.20 65 VAL A N 1
ATOM 500 C CA . VAL A 1 65 ? -76.942 9.563 25.958 1.00 44.48 65 VAL A CA 1
ATOM 501 C C . VAL A 1 65 ? -76.874 10.032 24.506 1.00 44.43 65 VAL A C 1
ATOM 502 O O . VAL A 1 65 ? -77.567 10.969 24.128 1.00 44.98 65 VAL A O 1
ATOM 506 N N . LYS A 1 66 ? -76.055 9.377 23.691 1.00 45.03 66 LYS A N 1
ATOM 507 C CA . LYS A 1 66 ? -75.819 9.847 22.323 1.00 45.78 66 LYS A CA 1
ATOM 508 C C . LYS A 1 66 ? -76.724 9.215 21.260 1.00 45.38 66 LYS A C 1
ATOM 509 O O . LYS A 1 66 ? -76.666 9.586 20.072 1.00 45.73 66 LYS A O 1
ATOM 515 N N . SER A 1 67 ? -77.567 8.277 21.688 1.00 44.04 67 SER A N 1
ATOM 516 C CA . SER A 1 67 ? -78.411 7.525 20.774 1.00 42.85 67 SER A CA 1
ATOM 517 C C . SER A 1 67 ? -79.606 8.334 20.275 1.00 42.87 67 SER A C 1
ATOM 518 O O . SER A 1 67 ? -80.066 9.263 20.946 1.00 42.57 67 SER A O 1
ATOM 521 N N . LYS A 1 68 ? -80.071 7.969 19.079 1.00 42.50 68 LYS A N 1
ATOM 522 C CA . LYS A 1 68 ? -81.290 8.486 18.452 1.00 43.00 68 LYS A CA 1
ATOM 523 C C . LYS A 1 68 ? -82.559 7.899 19.085 1.00 41.97 68 LYS A C 1
ATOM 524 O O . LYS A 1 68 ? -82.607 6.712 19.412 1.00 41.65 68 LYS A O 1
ATOM 530 N N . ILE A 1 69 ? -83.588 8.722 19.223 1.00 41.37 69 ILE A N 1
ATOM 531 C CA . ILE A 1 69 ? -84.943 8.217 19.394 1.00 41.39 69 ILE A CA 1
ATOM 532 C C . ILE A 1 69 ? -85.399 7.768 18.009 1.00 41.55 69 ILE A C 1
ATOM 533 O O . ILE A 1 69 ? -85.426 8.570 17.082 1.00 41.75 69 ILE A O 1
ATOM 538 N N . GLN A 1 70 ? -85.701 6.484 17.862 1.00 41.44 70 GLN A N 1
ATOM 539 C CA . GLN A 1 70 ? -86.248 5.949 16.622 1.00 41.99 70 GLN A CA 1
ATOM 540 C C . GLN A 1 70 ? -87.743 5.735 16.795 1.00 43.21 70 GLN A C 1
ATOM 541 O O . GLN A 1 70 ? -88.190 5.226 17.823 1.00 42.53 70 GLN A O 1
ATOM 547 N N . ILE A 1 71 ? -88.511 6.140 15.790 1.00 45.18 71 ILE A N 1
ATOM 548 C CA . ILE A 1 71 ? -89.940 5.844 15.739 1.00 47.47 71 ILE A CA 1
ATOM 549 C C . ILE A 1 71 ? -90.195 4.931 14.538 1.00 48.66 71 ILE A C 1
ATOM 550 O O . ILE A 1 71 ? -90.120 5.373 13.398 1.00 48.94 71 ILE A O 1
ATOM 555 N N . VAL A 1 72 ? -90.471 3.656 14.806 1.00 50.19 72 VAL A N 1
ATOM 556 C CA . VAL A 1 72 ? -90.631 2.645 13.763 1.00 51.57 72 VAL A CA 1
ATOM 557 C C . VAL A 1 72 ? -92.109 2.236 13.646 1.00 52.93 72 VAL A C 1
ATOM 558 O O . VAL A 1 72 ? -92.746 1.868 14.638 1.00 52.73 72 VAL A O 1
ATOM 562 N N . LYS A 1 73 ? -92.656 2.309 12.436 1.00 54.69 73 LYS A N 1
ATOM 563 C CA . LYS A 1 73 ? -94.048 1.920 12.216 1.00 56.50 73 LYS A CA 1
ATOM 564 C C . LYS A 1 73 ? -94.157 0.403 12.029 1.00 57.17 73 LYS A C 1
ATOM 565 O O . LYS A 1 73 ? -93.507 -0.179 11.148 1.00 57.46 73 LYS A O 1
ATOM 571 N N . GLY A 1 74 ? -94.958 -0.233 12.876 1.00 57.64 74 GLY A N 1
ATOM 572 C CA . GLY A 1 74 ? -95.278 -1.649 12.721 1.00 58.82 74 GLY A CA 1
ATOM 573 C C . GLY A 1 74 ? -96.635 -1.774 12.060 1.00 59.53 74 GLY A C 1
ATOM 574 O O . GLY A 1 74 ? -97.319 -0.769 11.849 1.00 59.72 74 GLY A O 1
ATOM 575 N N . ASP A 1 75 ? -97.043 -2.995 11.732 1.00 60.05 75 ASP A N 1
ATOM 576 C CA . ASP A 1 75 ? -98.383 -3.175 11.165 1.00 60.72 75 ASP A CA 1
ATOM 577 C C . ASP A 1 75 ? -99.530 -3.007 12.171 1.00 59.51 75 ASP A C 1
ATOM 578 O O . ASP A 1 75 ? -100.646 -2.671 11.773 1.00 60.10 75 ASP A O 1
ATOM 583 N N . THR A 1 76 ? -99.187 -3.302 13.425 1.00 57.36 76 THR A N 1
ATOM 584 C CA . THR A 1 76 ? -100.221 -3.129 14.450 1.00 54.95 76 THR A CA 1
ATOM 585 C C . THR A 1 76 ? -100.031 -1.921 15.384 1.00 53.25 76 THR A C 1
ATOM 586 O O . THR A 1 76 ? -100.974 -1.522 16.074 1.00 53.01 76 THR A O 1
ATOM 590 N N . ARG A 1 77 ? -98.900 -1.244 15.436 1.00 50.96 77 ARG A N 1
ATOM 591 C CA . ARG A 1 77 ? -98.570 -0.153 16.368 1.00 48.95 77 ARG A CA 1
ATOM 592 C C . ARG A 1 77 ? -97.272 0.563 15.987 1.00 48.23 77 ARG A C 1
ATOM 593 O O . ARG A 1 77 ? -96.447 0.013 15.260 1.00 47.31 77 ARG A O 1
ATOM 601 N N . TYR A 1 78 ? -97.094 1.777 16.505 1.00 47.77 78 TYR A N 1
ATOM 602 C CA . TYR A 1 78 ? -95.806 2.469 16.428 1.00 47.65 78 TYR A CA 1
ATOM 603 C C . TYR A 1 78 ? -94.882 2.059 17.587 1.00 46.03 78 TYR A C 1
ATOM 604 O O . TYR A 1 78 ? -95.342 1.701 18.671 1.00 45.45 78 TYR A O 1
ATOM 613 N N . GLU A 1 79 ? -93.576 2.130 17.346 1.00 44.21 79 GLU A N 1
ATOM 614 C CA . GLU A 1 79 ? -92.566 1.816 18.339 1.00 42.18 79 GLU A CA 1
ATOM 615 C C . GLU A 1 79 ? -91.610 2.996 18.505 1.00 41.13 79 GLU A C 1
ATOM 616 O O . GLU A 1 79 ? -90.952 3.420 17.541 1.00 41.17 79 GLU A O 1
ATOM 622 N N . LEU A 1 80 ? -91.548 3.531 19.719 1.00 39.17 80 LEU A N 1
ATOM 623 C CA . LEU A 1 80 ? -90.443 4.398 20.113 1.00 37.73 80 LEU A CA 1
ATOM 624 C C . LEU A 1 80 ? -89.327 3.496 20.641 1.00 36.50 80 LEU A C 1
ATOM 625 O O . LEU A 1 80 ? -89.547 2.664 21.527 1.00 35.81 80 LEU A O 1
ATOM 630 N N . ARG A 1 81 ? -88.130 3.673 20.093 1.00 34.94 81 ARG A N 1
ATOM 631 C CA . ARG A 1 81 ? -87.006 2.834 20.425 1.00 33.54 81 ARG A CA 1
ATOM 632 C C . ARG A 1 81 ? -85.752 3.672 20.588 1.00 32.84 81 ARG A C 1
ATOM 633 O O . ARG A 1 81 ? -85.427 4.501 19.725 1.00 32.03 81 ARG A O 1
ATOM 641 N N . VAL A 1 82 ? -85.049 3.439 21.691 1.00 31.52 82 VAL A N 1
ATOM 642 C CA . VAL A 1 82 ? -83.702 3.953 21.856 1.00 30.65 82 VAL A CA 1
ATOM 643 C C . VAL A 1 82 ? -82.768 2.748 21.979 1.00 30.56 82 VAL A C 1
ATOM 644 O O . VAL A 1 82 ? -82.933 1.904 22.859 1.00 30.40 82 VAL A O 1
ATOM 648 N N . SER A 1 83 ? -81.806 2.676 21.064 1.00 30.62 83 SER A N 1
ATOM 649 C CA . SER A 1 83 ? -80.772 1.658 21.086 1.00 30.29 83 SER A CA 1
ATOM 650 C C . SER A 1 83 ? -79.598 2.252 21.859 1.00 29.96 83 SER A C 1
ATOM 651 O O . SER A 1 83 ? -78.829 3.043 21.320 1.00 29.85 83 SER A O 1
ATOM 654 N N . SER A 1 84 ? -79.488 1.892 23.135 1.00 29.24 84 SER A N 1
ATOM 655 C CA . SER A 1 84 ? -78.450 2.444 23.997 1.00 28.57 84 SER A CA 1
ATOM 656 C C . SER A 1 84 ? -78.185 1.532 25.185 1.00 28.71 84 SER A C 1
ATOM 657 O O . SER A 1 84 ? -79.085 1.298 26.012 1.00 27.96 84 SER A O 1
ATOM 660 N N . LYS A 1 85 ? -76.949 1.042 25.278 1.00 28.01 85 LYS A N 1
ATOM 661 C CA . LYS A 1 85 ? -76.515 0.247 26.422 1.00 28.31 85 LYS A CA 1
ATOM 662 C C . LYS A 1 85 ? -76.716 1.019 27.738 1.00 28.98 85 LYS A C 1
ATOM 663 O O . LYS A 1 85 ? -77.229 0.488 28.726 1.00 28.87 85 LYS A O 1
ATOM 669 N N . LYS A 1 86 ? -76.280 2.273 27.736 1.00 28.88 86 LYS A N 1
ATOM 670 C CA . LYS A 1 86 ? -76.358 3.141 28.913 1.00 29.19 86 LYS A CA 1
ATOM 671 C C . LYS A 1 86 ? -77.803 3.379 29.384 1.00 28.85 86 LYS A C 1
ATOM 672 O O . LYS A 1 86 ? -78.085 3.314 30.583 1.00 28.42 86 LYS A O 1
ATOM 678 N N . LEU A 1 87 ? -78.707 3.659 28.449 1.00 28.23 87 LEU A N 1
ATOM 679 C CA . LEU A 1 87 ? -80.118 3.871 28.803 1.00 28.36 87 LEU A CA 1
ATOM 680 C C . LEU A 1 87 ? -80.839 2.553 29.175 1.00 27.64 87 LEU A C 1
ATOM 681 O O . LEU A 1 87 ? -81.680 2.520 30.091 1.00 27.04 87 LEU A O 1
ATOM 686 N N . TYR A 1 88 ? -80.496 1.469 28.485 1.00 26.85 88 TYR A N 1
ATOM 687 C CA . TYR A 1 88 ? -81.004 0.157 28.856 1.00 25.97 88 TYR A CA 1
ATOM 688 C C . TYR A 1 88 ? -80.709 -0.102 30.338 1.00 26.49 88 TYR A C 1
ATOM 689 O O . TYR A 1 88 ? -81.622 -0.410 31.111 1.00 26.65 88 TYR A O 1
ATOM 698 N N . TYR A 1 89 ? -79.440 0.035 30.730 1.00 26.27 89 TYR A N 1
ATOM 699 C CA . TYR A 1 89 ? -79.042 -0.228 32.111 1.00 27.38 89 TYR A CA 1
ATOM 700 C C . TYR A 1 89 ? -79.587 0.757 33.131 1.00 28.05 89 TYR A C 1
ATOM 701 O O . TYR A 1 89 ? -79.891 0.369 34.266 1.00 28.01 89 TYR A O 1
ATOM 710 N N . TYR A 1 90 ? -79.719 2.019 32.723 1.00 28.43 90 TYR A N 1
ATOM 711 C CA . TYR A 1 90 ? -80.301 3.044 33.576 1.00 29.42 90 TYR A CA 1
ATOM 712 C C . TYR A 1 90 ? -81.706 2.622 34.016 1.00 29.35 90 TYR A C 1
ATOM 713 O O . TYR A 1 90 ? -82.022 2.638 35.206 1.00 29.01 90 TYR A O 1
ATOM 722 N N . PHE A 1 91 ? -82.526 2.206 33.054 1.00 28.99 91 PHE A N 1
ATOM 723 C CA . PHE A 1 91 ? -83.873 1.739 33.339 1.00 28.91 91 PHE A CA 1
ATOM 724 C C . PHE A 1 91 ? -83.944 0.351 33.992 1.00 29.12 91 PHE A C 1
ATOM 725 O O . PHE A 1 91 ? -84.760 0.134 34.902 1.00 28.85 91 PHE A O 1
ATOM 733 N N . ALA A 1 92 ? -83.106 -0.580 33.535 1.00 29.21 92 ALA A N 1
ATOM 734 C CA . ALA A 1 92 ? -83.072 -1.916 34.133 1.00 30.15 92 ALA A CA 1
ATOM 735 C C . ALA A 1 92 ? -82.647 -1.851 35.603 1.00 31.09 92 ALA A C 1
ATOM 736 O O . ALA A 1 92 ? -83.229 -2.543 36.457 1.00 31.26 92 ALA A O 1
ATOM 738 N N . ASN A 1 93 ? -81.664 -1.015 35.912 1.00 31.49 93 ASN A N 1
ATOM 739 C CA . ASN A 1 93 ? -81.258 -0.872 37.315 1.00 33.08 93 ASN A CA 1
ATOM 740 C C . ASN A 1 93 ? -82.307 -0.128 38.140 1.00 33.79 93 ASN A C 1
ATOM 741 O O . ASN A 1 93 ? -82.535 -0.472 39.293 1.00 34.15 93 ASN A O 1
ATOM 746 N N . MET A 1 94 ? -82.953 0.873 37.545 1.00 34.66 94 MET A N 1
ATOM 747 C CA . MET A 1 94 ? -84.064 1.563 38.199 1.00 36.38 94 MET A CA 1
ATOM 748 C C . MET A 1 94 ? -85.202 0.590 38.550 1.00 37.34 94 MET A C 1
ATOM 749 O O . MET A 1 94 ? -85.722 0.610 39.665 1.00 37.82 94 MET A O 1
ATOM 754 N N . LEU A 1 95 ? -85.573 -0.252 37.591 1.00 38.42 95 LEU A N 1
ATOM 755 C CA . LEU A 1 95 ? -86.610 -1.253 37.809 1.00 39.98 95 LEU A CA 1
ATOM 756 C C . LEU A 1 95 ? -86.340 -2.060 39.075 1.00 41.85 95 LEU A C 1
ATOM 757 O O . LEU A 1 95 ? -87.263 -2.586 39.697 1.00 41.23 95 LEU A O 1
ATOM 762 N N . GLU A 1 96 ? -85.067 -2.155 39.450 1.00 44.89 96 GLU A N 1
ATOM 763 C CA . GLU A 1 96 ? -84.574 -3.299 40.207 1.00 48.48 96 GLU A CA 1
ATOM 764 C C . GLU A 1 96 ? -84.836 -3.127 41.700 1.00 48.49 96 GLU A C 1
ATOM 765 O O . GLU A 1 96 ? -85.511 -3.948 42.321 1.00 50.29 96 GLU A O 1
ATOM 767 N N . ARG A 1 97 ? -84.298 -2.054 42.270 1.00 48.57 97 ARG A N 1
ATOM 768 C CA . ARG A 1 97 ? -84.787 -0.709 41.988 1.00 47.93 97 ARG A CA 1
ATOM 769 C C . ARG A 1 97 ? -86.079 -0.197 42.616 1.00 47.20 97 ARG A C 1
ATOM 770 O O . ARG A 1 97 ? -86.094 0.854 43.257 1.00 46.45 97 ARG A O 1
ATOM 773 N N . ILE A 1 98 ? -87.160 -0.946 42.428 1.00 45.95 98 ILE A N 1
ATOM 774 C CA . ILE A 1 98 ? -88.396 -0.179 42.324 1.00 44.92 98 ILE A CA 1
ATOM 775 C C . ILE A 1 98 ? -89.042 0.014 43.692 1.00 44.98 98 ILE A C 1
ATOM 776 O O . ILE A 1 98 ? -89.789 0.968 43.908 1.00 44.78 98 ILE A O 1
ATOM 781 N N . ARG A 1 99 ? -88.749 -0.899 44.613 1.00 45.35 99 ARG A N 1
ATOM 782 C CA . ARG A 1 99 ? -89.310 -0.834 45.973 1.00 46.36 99 ARG A CA 1
ATOM 783 C C . ARG A 1 99 ? -88.818 0.365 46.785 1.00 46.60 99 ARG A C 1
ATOM 784 O O . ARG A 1 99 ? -89.450 0.763 47.761 1.00 46.56 99 ARG A O 1
ATOM 792 N N . LEU A 1 100 ? -87.710 0.961 46.354 1.00 46.91 100 LEU A N 1
ATOM 793 C CA . LEU A 1 100 ? -87.130 2.102 47.055 1.00 47.25 100 LEU A CA 1
ATOM 794 C C . LEU A 1 100 ? -87.579 3.456 46.512 1.00 47.03 100 LEU A C 1
ATOM 795 O O . LEU A 1 100 ? -87.137 4.486 47.020 1.00 47.25 100 LEU A O 1
ATOM 800 N N . PHE A 1 101 ? -88.444 3.461 45.491 1.00 46.43 101 PHE A N 1
ATOM 801 C CA . PHE A 1 101 ? -89.000 4.704 44.931 1.00 46.31 101 PHE A CA 1
ATOM 802 C C . PHE A 1 101 ? -89.559 5.630 46.029 1.00 47.24 101 PHE A C 1
ATOM 803 O O . PHE A 1 101 ? -90.257 5.176 46.944 1.00 47.10 101 PHE A O 1
ATOM 811 N N . ASN A 1 102 ? -89.249 6.922 45.944 1.00 48.23 102 ASN A N 1
ATOM 812 C CA . ASN A 1 102 ? -89.872 7.899 46.838 1.00 49.29 102 ASN A CA 1
ATOM 813 C C . ASN A 1 102 ? -91.278 8.232 46.347 1.00 49.76 102 ASN A C 1
ATOM 814 O O . ASN A 1 102 ? -91.683 7.764 45.278 1.00 49.58 102 ASN A O 1
ATOM 819 N N . MET A 1 103 ? -92.007 9.045 47.113 1.00 49.90 103 MET A N 1
ATOM 820 C CA . MET A 1 103 ? -93.404 9.393 46.811 1.00 50.55 103 MET A CA 1
ATOM 821 C C . MET A 1 103 ? -93.569 9.939 45.395 1.00 48.95 103 MET A C 1
ATOM 822 O O . MET A 1 103 ? -94.514 9.589 44.685 1.00 48.50 103 MET A O 1
ATOM 827 N N . ARG A 1 104 ? -92.633 10.797 45.002 1.00 47.56 104 ARG A N 1
ATOM 828 C CA . ARG A 1 104 ? -92.625 11.422 43.684 1.00 46.68 104 ARG A CA 1
ATOM 829 C C . ARG A 1 104 ? -92.492 10.392 42.550 1.00 44.88 104 ARG A C 1
ATOM 830 O O . ARG A 1 104 ? -93.252 10.423 41.581 1.00 43.89 104 ARG A O 1
ATOM 838 N N . GLU A 1 105 ? -91.508 9.505 42.679 1.00 43.60 105 GLU A N 1
ATOM 839 C CA . GLU A 1 105 ? -91.305 8.399 41.745 1.00 42.67 105 GLU A CA 1
ATOM 840 C C . GLU A 1 105 ? -92.466 7.384 41.764 1.00 41.75 105 GLU A C 1
ATOM 841 O O . GLU A 1 105 ? -92.878 6.879 40.724 1.00 40.64 105 GLU A O 1
ATOM 847 N N . GLN A 1 106 ? -92.990 7.106 42.954 1.00 41.38 106 GLN A N 1
ATOM 848 C CA . GLN A 1 106 ? -94.185 6.270 43.100 1.00 41.12 106 GLN A CA 1
ATOM 849 C C . GLN A 1 106 ? -95.360 6.789 42.277 1.00 40.66 106 GLN A C 1
ATOM 850 O O . GLN A 1 106 ? -95.940 6.043 41.495 1.00 40.93 106 GLN A O 1
ATOM 856 N N . ILE A 1 107 ? -95.688 8.068 42.448 1.00 39.78 107 ILE A N 1
ATOM 857 C CA . ILE A 1 107 ? -96.832 8.687 41.775 1.00 39.35 107 ILE A CA 1
ATOM 858 C C . ILE A 1 107 ? -96.624 8.733 40.263 1.00 38.43 107 ILE A C 1
ATOM 859 O O . ILE A 1 107 ? -97.543 8.430 39.494 1.00 38.65 107 ILE A O 1
ATOM 864 N N . ALA A 1 108 ? -95.416 9.116 39.852 1.00 36.49 108 ALA A N 1
ATOM 865 C CA . ALA A 1 108 ? -95.037 9.143 38.442 1.00 34.83 108 ALA A CA 1
ATOM 866 C C . ALA A 1 108 ? -95.086 7.752 37.789 1.00 33.50 108 ALA A C 1
ATOM 867 O O . ALA A 1 108 ? -95.629 7.602 36.690 1.00 32.66 108 ALA A O 1
ATOM 869 N N . PHE A 1 109 ? -94.525 6.746 38.465 1.00 32.62 109 PHE A N 1
ATOM 870 C CA . PHE A 1 109 ? -94.566 5.364 37.960 1.00 32.12 109 PHE A CA 1
ATOM 871 C C . PHE A 1 109 ? -95.996 4.874 37.769 1.00 31.97 109 PHE A C 1
ATOM 872 O O . PHE A 1 109 ? -96.311 4.297 36.734 1.00 31.81 109 PHE A O 1
ATOM 880 N N . ILE A 1 110 ? -96.844 5.099 38.775 1.00 32.11 110 ILE A N 1
ATOM 881 C CA . ILE A 1 110 ? -98.234 4.646 38.746 1.00 32.29 110 ILE A CA 1
ATOM 882 C C . ILE A 1 110 ? -98.974 5.355 37.608 1.00 32.23 110 ILE A C 1
ATOM 883 O O . ILE A 1 110 ? -99.692 4.713 36.858 1.00 31.97 110 ILE A O 1
ATOM 888 N N . LYS A 1 111 ? -98.773 6.673 37.480 1.00 32.31 111 LYS A N 1
ATOM 889 C CA . LYS A 1 111 ? -99.292 7.437 36.347 1.00 32.31 111 LYS A CA 1
ATOM 890 C C . LYS A 1 111 ? -98.922 6.827 34.990 1.00 31.97 111 LYS A C 1
ATOM 891 O O . LYS A 1 111 ? -99.787 6.649 34.131 1.00 32.12 111 LYS A O 1
ATOM 897 N N . GLY A 1 112 ? -97.637 6.544 34.786 1.00 30.87 112 GLY A N 1
ATOM 898 C CA . GLY A 1 112 ? -97.187 5.957 33.533 1.00 30.19 112 GLY A CA 1
ATOM 899 C C . GLY A 1 112 ? -97.773 4.569 33.338 1.00 29.26 112 GLY A C 1
ATOM 900 O O . GLY A 1 112 ? -98.199 4.207 32.239 1.00 28.66 112 GLY A O 1
ATOM 901 N N . LEU A 1 113 ? -97.802 3.792 34.414 1.00 29.08 113 LEU A N 1
ATOM 902 C CA . LEU A 1 113 ? -98.331 2.431 34.331 1.00 29.27 113 LEU A CA 1
ATOM 903 C C . LEU A 1 113 ? -99.808 2.437 33.969 1.00 29.51 113 LEU A C 1
ATOM 904 O O . LEU A 1 113 ? -100.228 1.616 33.155 1.00 29.90 113 LEU A O 1
ATOM 909 N N . TYR A 1 114 ? -100.569 3.378 34.545 1.00 30.24 114 TYR A N 1
ATOM 910 C CA . TYR A 1 114 ? -101.975 3.583 34.205 1.00 30.85 114 TYR A CA 1
ATOM 911 C C . TYR A 1 114 ? -102.182 4.073 32.758 1.00 30.76 114 TYR A C 1
ATOM 912 O O . TYR A 1 114 ? -103.039 3.557 32.062 1.00 30.40 114 TYR A O 1
ATOM 921 N N . VAL A 1 115 ? -101.415 5.067 32.311 1.00 31.22 115 VAL A N 1
ATOM 922 C CA . VAL A 1 115 ? -101.444 5.465 30.893 1.00 31.61 115 VAL A CA 1
ATOM 923 C C . VAL A 1 115 ? -101.241 4.257 29.962 1.00 32.21 115 VAL A C 1
ATOM 924 O O . VAL A 1 115 ? -101.972 4.096 28.977 1.00 32.66 115 VAL A O 1
ATOM 928 N N . ALA A 1 116 ? -100.269 3.404 30.293 1.00 31.37 116 ALA A N 1
ATOM 929 C CA . ALA A 1 116 ? -99.986 2.195 29.524 1.00 31.63 116 ALA A CA 1
ATOM 930 C C . ALA A 1 116 ? -101.063 1.089 29.667 1.00 31.72 116 ALA A C 1
ATOM 931 O O . ALA A 1 116 ? -101.601 0.606 28.666 1.00 31.26 116 ALA A O 1
ATOM 933 N N . GLU A 1 117 ? -101.358 0.708 30.906 1.00 31.65 117 GLU A N 1
ATOM 934 C CA . GLU A 1 117 ? -102.112 -0.511 31.173 1.00 31.75 117 GLU A CA 1
ATOM 935 C C . GLU A 1 117 ? -103.500 -0.194 31.719 1.00 31.43 117 GLU A C 1
ATOM 936 O O . GLU A 1 117 ? -104.157 -1.052 32.307 1.00 30.46 117 GLU A O 1
ATOM 942 N N . GLY A 1 118 ? -103.939 1.045 31.521 1.00 31.55 118 GLY A N 1
ATOM 943 C CA . GLY A 1 118 ? -105.058 1.586 32.269 1.00 32.47 118 GLY A CA 1
ATOM 944 C C . GLY A 1 118 ? -106.375 1.440 31.531 1.00 33.60 118 GLY A C 1
ATOM 945 O O . GLY A 1 118 ? -106.433 1.589 30.311 1.00 33.38 118 GLY A O 1
ATOM 946 N N . ASP A 1 119 ? -107.436 1.148 32.276 1.00 35.59 119 ASP A N 1
ATOM 947 C CA . ASP A 1 119 ? -108.783 1.537 31.877 1.00 36.75 119 ASP A CA 1
ATOM 948 C C . ASP A 1 119 ? -108.883 3.045 31.673 1.00 38.54 119 ASP A C 1
ATOM 949 O O . ASP A 1 119 ? -108.494 3.826 32.541 1.00 37.30 119 ASP A O 1
ATOM 954 N N . LYS A 1 120 ? -109.407 3.447 30.520 1.00 41.09 120 LYS A N 1
ATOM 955 C CA . LYS A 1 120 ? -109.168 4.786 29.995 1.00 44.80 120 LYS A CA 1
ATOM 956 C C . LYS A 1 120 ? -110.444 5.622 30.011 1.00 45.61 120 LYS A C 1
ATOM 957 O O . LYS A 1 120 ? -110.398 6.839 30.187 1.00 46.28 120 LYS A O 1
ATOM 963 N N . THR A 1 121 ? -111.581 4.959 29.827 1.00 47.41 121 THR A N 1
ATOM 964 C CA . THR A 1 121 ? -112.874 5.555 30.139 1.00 48.82 121 THR A CA 1
ATOM 965 C C . THR A 1 121 ? -112.867 6.195 31.524 1.00 49.73 121 THR A C 1
ATOM 966 O O . THR A 1 121 ? -113.354 7.311 31.705 1.00 51.50 121 THR A O 1
ATOM 970 N N . LEU A 1 122 ? -112.312 5.480 32.497 1.00 49.96 122 LEU A N 1
ATOM 971 C CA . LEU A 1 122 ? -112.283 5.955 33.875 1.00 49.11 122 LEU A CA 1
ATOM 972 C C . LEU A 1 122 ? -113.626 5.733 34.563 1.00 48.59 122 LEU A C 1
ATOM 973 O O . LEU A 1 122 ? -113.777 6.007 35.754 1.00 48.33 122 LEU A O 1
ATOM 978 N N . LYS A 1 123 ? -114.598 5.237 33.805 1.00 47.57 123 LYS A N 1
ATOM 979 C CA . LYS A 1 123 ? -115.762 4.579 34.387 1.00 46.82 123 LYS A CA 1
ATOM 980 C C . LYS A 1 123 ? -115.354 3.616 35.497 1.00 44.72 123 LYS A C 1
ATOM 981 O O . LYS A 1 123 ? -115.921 3.638 36.590 1.00 44.28 123 LYS A O 1
ATOM 987 N N . ARG A 1 124 ? -114.368 2.773 35.210 1.00 42.75 124 ARG A N 1
ATOM 988 C CA . ARG A 1 124 ? -113.755 1.946 36.226 1.00 40.59 124 ARG A CA 1
ATOM 989 C C . ARG A 1 124 ? -112.278 2.310 36.223 1.00 38.87 124 ARG A C 1
ATOM 990 O O . ARG A 1 124 ? -111.765 2.811 35.228 1.00 38.05 124 ARG A O 1
ATOM 998 N N . LEU A 1 125 ? -111.615 2.087 37.351 1.00 36.70 125 LEU A N 1
ATOM 999 C CA . LEU A 1 125 ? -110.197 2.369 37.485 1.00 34.77 125 LEU A CA 1
ATOM 1000 C C . LEU A 1 125 ? -109.471 1.041 37.691 1.00 33.76 125 LEU A C 1
ATOM 1001 O O . LEU A 1 125 ? -109.519 0.441 38.773 1.00 33.91 125 LEU A O 1
ATOM 1006 N N . ARG A 1 126 ? -108.842 0.564 36.626 1.00 32.34 126 ARG A N 1
ATOM 1007 C CA . ARG A 1 126 ? -108.293 -0.794 36.583 1.00 32.22 126 ARG A CA 1
ATOM 1008 C C . ARG A 1 126 ? -106.946 -0.783 35.907 1.00 31.47 126 ARG A C 1
ATOM 1009 O O . ARG A 1 126 ? -106.769 -0.063 34.925 1.00 31.64 126 ARG A O 1
ATOM 1017 N N . ILE A 1 127 ? -106.003 -1.573 36.430 1.00 30.68 127 ILE A N 1
ATOM 1018 C CA . ILE A 1 127 ? -104.693 -1.790 35.785 1.00 30.05 127 ILE A CA 1
ATOM 1019 C C . ILE A 1 127 ? -104.484 -3.281 35.524 1.00 29.78 127 ILE A C 1
ATOM 1020 O O . ILE A 1 127 ? -104.594 -4.101 36.438 1.00 28.89 127 ILE A O 1
ATOM 1025 N N . TRP A 1 128 ? -104.184 -3.632 34.275 1.00 28.95 128 TRP A N 1
ATOM 1026 C CA . TRP A 1 128 ? -103.918 -5.024 33.928 1.00 28.21 128 TRP A CA 1
ATOM 1027 C C . TRP A 1 128 ? -102.431 -5.321 33.811 1.00 28.00 128 TRP A C 1
ATOM 1028 O O . TRP A 1 128 ? -101.669 -4.526 33.247 1.00 26.56 128 TRP A O 1
ATOM 1039 N N . ASN A 1 129 ? -102.043 -6.480 34.336 1.00 27.22 129 ASN A N 1
ATOM 1040 C CA . ASN A 1 129 ? -100.687 -7.000 34.141 1.00 27.98 129 ASN A CA 1
ATOM 1041 C C . ASN A 1 129 ? -100.554 -8.445 34.594 1.00 28.15 129 ASN A C 1
ATOM 1042 O O . ASN A 1 129 ? -101.225 -8.874 35.531 1.00 27.88 129 ASN A O 1
ATOM 1047 N N . LYS A 1 130 ? -99.659 -9.177 33.943 1.00 29.03 130 LYS A N 1
ATOM 1048 C CA . LYS A 1 130 ? -99.362 -10.552 34.329 1.00 30.38 130 LYS A CA 1
ATOM 1049 C C . LYS A 1 130 ? -98.413 -10.584 35.516 1.00 31.42 130 LYS A C 1
ATOM 1050 O O . LYS A 1 130 ? -98.311 -11.588 36.202 1.00 32.46 130 LYS A O 1
ATOM 1056 N N . ASN A 1 131 ? -97.709 -9.487 35.762 1.00 32.02 131 ASN A N 1
ATOM 1057 C CA . ASN A 1 131 ? -96.759 -9.470 36.865 1.00 33.02 131 ASN A CA 1
ATOM 1058 C C . ASN A 1 131 ? -97.455 -9.124 38.189 1.00 33.29 131 ASN A C 1
ATOM 1059 O O . ASN A 1 131 ? -97.619 -7.956 38.523 1.00 31.97 131 ASN A O 1
ATOM 1064 N N . LYS A 1 132 ? -97.840 -10.152 38.947 1.00 33.94 132 LYS A N 1
ATOM 1065 C CA . LYS A 1 132 ? -98.577 -9.938 40.187 1.00 35.46 132 LYS A CA 1
ATOM 1066 C C . LYS A 1 132 ? -97.747 -9.194 41.229 1.00 35.90 132 LYS A C 1
ATOM 1067 O O . LYS A 1 132 ? -98.273 -8.348 41.956 1.00 36.40 132 LYS A O 1
ATOM 1073 N N . ALA A 1 133 ? -96.455 -9.501 41.292 1.00 36.31 133 ALA A N 1
ATOM 1074 C CA . ALA A 1 133 ? -95.558 -8.871 42.266 1.00 36.71 133 ALA A CA 1
ATOM 1075 C C . ALA A 1 133 ? -95.472 -7.367 42.036 1.00 36.21 133 ALA A C 1
ATOM 1076 O O . ALA A 1 133 ? -95.415 -6.585 42.988 1.00 37.01 133 ALA A O 1
ATOM 1078 N N . LEU A 1 134 ? -95.454 -6.971 40.770 1.00 34.81 134 LEU A N 1
ATOM 1079 C CA . LEU A 1 134 ? -95.440 -5.559 40.407 1.00 33.91 134 LEU A CA 1
ATOM 1080 C C . LEU A 1 134 ? -96.742 -4.867 40.844 1.00 32.72 134 LEU A C 1
ATOM 1081 O O . LEU A 1 134 ? -96.700 -3.769 41.409 1.00 31.70 134 LEU A O 1
ATOM 1086 N N . LEU A 1 135 ? -97.884 -5.506 40.573 1.00 31.84 135 LEU A N 1
ATOM 1087 C CA . LEU A 1 135 ? -99.182 -4.987 41.027 1.00 31.76 135 LEU A CA 1
ATOM 1088 C C . LEU A 1 135 ? -99.263 -4.909 42.558 1.00 33.06 135 LEU A C 1
ATOM 1089 O O . LEU A 1 135 ? -99.790 -3.931 43.100 1.00 32.95 135 LEU A O 1
ATOM 1094 N N . GLU A 1 136 ? -98.706 -5.903 43.252 1.00 34.29 136 GLU A N 1
ATOM 1095 C CA A GLU A 1 136 ? -98.692 -5.907 44.716 0.50 35.41 136 GLU A CA 1
ATOM 1096 C CA B GLU A 1 136 ? -98.702 -5.897 44.717 0.50 35.01 136 GLU A CA 1
ATOM 1097 C C . GLU A 1 136 ? -97.886 -4.734 45.280 1.00 35.40 136 GLU A C 1
ATOM 1098 O O . GLU A 1 136 ? -98.263 -4.146 46.288 1.00 35.55 136 GLU A O 1
ATOM 1109 N N . ILE A 1 137 ? -96.775 -4.393 44.619 1.00 35.40 137 ILE A N 1
ATOM 1110 C CA . ILE A 1 137 ? -95.988 -3.205 44.993 1.00 35.78 137 ILE A CA 1
ATOM 1111 C C . ILE A 1 137 ? -96.854 -1.948 44.840 1.00 35.70 137 ILE A C 1
ATOM 1112 O O . ILE A 1 137 ? -96.993 -1.151 45.776 1.00 36.11 137 ILE A O 1
ATOM 1117 N N . VAL A 1 138 ? -97.462 -1.800 43.668 1.00 35.05 138 VAL A N 1
ATOM 1118 C CA . VAL A 1 138 ? -98.313 -0.658 43.369 1.00 35.09 138 VAL A CA 1
ATOM 1119 C C . VAL A 1 138 ? -99.501 -0.594 44.351 1.00 35.43 138 VAL A C 1
ATOM 1120 O O . VAL A 1 138 ? -99.883 0.489 44.796 1.00 35.99 138 VAL A O 1
ATOM 1124 N N . SER A 1 139 ? -100.058 -1.755 44.703 1.00 35.32 139 SER A N 1
ATOM 1125 C CA . SER A 1 139 ? -101.154 -1.847 45.677 1.00 35.43 139 SER A CA 1
ATOM 1126 C C . SER A 1 139 ? -100.783 -1.260 47.057 1.00 35.88 139 SER A C 1
ATOM 1127 O O . SER A 1 139 ? -101.548 -0.499 47.650 1.00 34.75 139 SER A O 1
ATOM 1130 N N . ARG A 1 140 ? -99.614 -1.646 47.562 1.00 36.73 140 ARG A N 1
ATOM 1131 C CA . ARG A 1 140 ? -99.096 -1.140 48.835 1.00 37.69 140 ARG A CA 1
ATOM 1132 C C . ARG A 1 140 ? -98.884 0.385 48.786 1.00 37.51 140 ARG A C 1
ATOM 1133 O O . ARG A 1 140 ? -99.261 1.097 49.723 1.00 37.94 140 ARG A O 1
ATOM 1141 N N . TRP A 1 141 ? -98.311 0.869 47.683 1.00 37.53 141 TRP A N 1
ATOM 1142 C CA . TRP A 1 141 ? -98.101 2.298 47.466 1.00 37.53 141 TRP A CA 1
ATOM 1143 C C . TRP A 1 141 ? -99.415 3.048 47.474 1.00 37.97 141 TRP A C 1
ATOM 1144 O O . TRP A 1 141 ? -99.515 4.132 48.072 1.00 37.91 141 TRP A O 1
ATOM 1155 N N . LEU A 1 142 ? -100.407 2.472 46.787 1.00 38.24 142 LEU A N 1
ATOM 1156 C CA . LEU A 1 142 ? -101.743 3.048 46.693 1.00 38.84 142 LEU A CA 1
ATOM 1157 C C . LEU A 1 142 ? -102.428 3.078 48.053 1.00 39.77 142 LEU A C 1
ATOM 1158 O O . LEU A 1 142 ? -103.042 4.085 48.422 1.00 39.55 142 LEU A O 1
ATOM 1163 N N . ASN A 1 143 ? -102.294 1.991 48.806 1.00 41.04 143 ASN A N 1
ATOM 1164 C CA . ASN A 1 143 ? -102.740 1.978 50.203 1.00 43.36 143 ASN A CA 1
ATOM 1165 C C . ASN A 1 143 ? -102.109 3.070 51.064 1.00 44.76 143 ASN A C 1
ATOM 1166 O O . ASN A 1 143 ? -102.818 3.730 51.824 1.00 45.30 143 ASN A O 1
ATOM 1171 N N . ASN A 1 144 ? -100.798 3.252 50.938 1.00 46.33 144 ASN A N 1
ATOM 1172 C CA . ASN A 1 144 ? -100.106 4.331 51.633 1.00 47.87 144 ASN A CA 1
ATOM 1173 C C . ASN A 1 144 ? -100.651 5.704 51.255 1.00 48.65 144 ASN A C 1
ATOM 1174 O O . ASN A 1 144 ? -100.704 6.612 52.083 1.00 48.77 144 ASN A O 1
ATOM 1179 N N . LEU A 1 145 ? -101.054 5.848 49.997 1.00 49.47 145 LEU A N 1
ATOM 1180 C CA . LEU A 1 145 ? -101.669 7.083 49.526 1.00 50.33 145 LEU A CA 1
ATOM 1181 C C . LEU A 1 145 ? -103.168 7.093 49.803 1.00 50.50 145 LEU A C 1
ATOM 1182 O O . LEU A 1 145 ? -103.875 8.021 49.410 1.00 51.17 145 LEU A O 1
ATOM 1187 N N . GLY A 1 146 ? -103.647 6.055 50.479 1.00 50.01 146 GLY A N 1
ATOM 1188 C CA . GLY A 1 146 ? -105.062 5.923 50.774 1.00 49.57 146 GLY A CA 1
ATOM 1189 C C . GLY A 1 146 ? -105.915 5.902 49.520 1.00 48.39 146 GLY A C 1
ATOM 1190 O O . GLY A 1 146 ? -106.902 6.630 49.417 1.00 49.10 146 GLY A O 1
ATOM 1191 N N . VAL A 1 147 ? -105.531 5.062 48.564 1.00 46.91 147 VAL A N 1
ATOM 1192 C CA . VAL A 1 147 ? -106.472 4.539 47.581 1.00 44.41 147 VAL A CA 1
ATOM 1193 C C . VAL A 1 147 ? -106.679 3.039 47.759 1.00 42.85 147 VAL A C 1
ATOM 1194 O O . VAL A 1 147 ? -105.863 2.233 47.311 1.00 41.79 147 VAL A O 1
ATOM 1198 N N . ARG A 1 148 ? -107.774 2.671 48.416 1.00 40.62 148 ARG A N 1
ATOM 1199 C CA . ARG A 1 148 ? -108.127 1.271 48.590 1.00 39.37 148 ARG A CA 1
ATOM 1200 C C . ARG A 1 148 ? -108.205 0.593 47.223 1.00 38.13 148 ARG A C 1
ATOM 1201 O O . ARG A 1 148 ? -108.536 1.215 46.199 1.00 36.75 148 ARG A O 1
ATOM 1209 N N . ASN A 1 149 ? -107.843 -0.682 47.209 1.00 37.19 149 ASN A N 1
ATOM 1210 C CA . ASN A 1 149 ? -107.704 -1.409 45.973 1.00 36.61 149 ASN A CA 1
ATOM 1211 C C . ASN A 1 149 ? -107.644 -2.903 46.251 1.00 36.93 149 ASN A C 1
ATOM 1212 O O . ASN A 1 149 ? -107.373 -3.327 47.385 1.00 37.05 149 ASN A O 1
ATOM 1217 N N . THR A 1 150 ? -107.929 -3.689 45.224 1.00 36.77 150 THR A N 1
ATOM 1218 C CA . THR A 1 150 ? -107.874 -5.137 45.320 1.00 37.48 150 THR A CA 1
ATOM 1219 C C . THR A 1 150 ? -107.211 -5.667 44.072 1.00 37.24 150 THR A C 1
ATOM 1220 O O . THR A 1 150 ? -107.322 -5.062 43.005 1.00 37.50 150 THR A O 1
ATOM 1224 N N . ILE A 1 151 ? -106.538 -6.804 44.209 1.00 37.31 151 ILE A N 1
ATOM 1225 C CA . ILE A 1 151 ? -105.953 -7.528 43.083 1.00 37.20 151 ILE A CA 1
ATOM 1226 C C . ILE A 1 151 ? -106.581 -8.917 42.972 1.00 38.32 151 ILE A C 1
ATOM 1227 O O . ILE A 1 151 ? -106.676 -9.652 43.958 1.00 38.42 151 ILE A O 1
ATOM 1232 N N A HIS A 1 152 ? -107.015 -9.244 41.755 0.50 38.29 152 HIS A N 1
ATOM 1233 N N B HIS A 1 152 ? -107.002 -9.284 41.776 0.50 38.56 152 HIS A N 1
ATOM 1234 C CA A HIS A 1 152 ? -107.618 -10.522 41.414 0.50 38.80 152 HIS A CA 1
ATOM 1235 C CA B HIS A 1 152 ? -107.346 -10.660 41.544 0.50 39.24 152 HIS A CA 1
ATOM 1236 C C A HIS A 1 152 ? -107.029 -11.000 40.090 0.50 38.98 152 HIS A C 1
ATOM 1237 C C B HIS A 1 152 ? -107.042 -11.015 40.110 0.50 39.29 152 HIS A C 1
ATOM 1238 O O A HIS A 1 152 ? -106.524 -10.191 39.309 0.50 38.78 152 HIS A O 1
ATOM 1239 O O B HIS A 1 152 ? -106.760 -10.147 39.280 0.50 39.06 152 HIS A O 1
ATOM 1252 N N . LEU A 1 153 ? -107.088 -12.309 39.839 1.00 39.30 153 LEU A N 1
ATOM 1253 C CA . LEU A 1 153 ? -106.814 -12.831 38.514 1.00 39.77 153 LEU A CA 1
ATOM 1254 C C . LEU A 1 153 ? -108.032 -12.512 37.653 1.00 40.05 153 LEU A C 1
ATOM 1255 O O . LEU A 1 153 ? -109.137 -12.988 37.911 1.00 40.68 153 LEU A O 1
ATOM 1260 N N . ASP A 1 154 ? -107.844 -11.661 36.658 1.00 40.09 154 ASP A N 1
ATOM 1261 C CA . ASP A 1 154 ? -108.967 -11.206 35.863 1.00 40.25 154 ASP A CA 1
ATOM 1262 C C . ASP A 1 154 ? -109.151 -12.127 34.666 1.00 40.37 154 ASP A C 1
ATOM 1263 O O . ASP A 1 154 ? -110.254 -12.586 34.394 1.00 41.08 154 ASP A O 1
ATOM 1268 N N . ASP A 1 155 ? -108.056 -12.389 33.961 1.00 40.23 155 ASP A N 1
ATOM 1269 C CA . ASP A 1 155 ? -108.053 -13.215 32.760 1.00 40.19 155 ASP A CA 1
ATOM 1270 C C . ASP A 1 155 ? -107.365 -14.547 33.069 1.00 40.46 155 ASP A C 1
ATOM 1271 O O . ASP A 1 155 ? -106.128 -14.632 33.109 1.00 39.01 155 ASP A O 1
ATOM 1276 N N . HIS A 1 156 ? -108.192 -15.570 33.295 1.00 40.60 156 HIS A N 1
ATOM 1277 C CA . HIS A 1 156 ? -107.743 -16.929 33.618 1.00 41.31 156 HIS A CA 1
ATOM 1278 C C . HIS A 1 156 ? -107.074 -17.587 32.426 1.00 41.76 156 HIS A C 1
ATOM 1279 O O . HIS A 1 156 ? -106.276 -18.515 32.601 1.00 42.52 156 HIS A O 1
ATOM 1286 N N . ARG A 1 157 ? -107.423 -17.135 31.220 1.00 41.57 157 ARG A N 1
ATOM 1287 C CA . ARG A 1 157 ? -106.848 -17.681 29.987 1.00 41.57 157 ARG A CA 1
ATOM 1288 C C . ARG A 1 157 ? -105.351 -17.377 29.847 1.00 41.47 157 ARG A C 1
ATOM 1289 O O . ARG A 1 157 ? -104.582 -18.247 29.419 1.00 41.49 157 ARG A O 1
ATOM 1297 N N . HIS A 1 158 ? -104.947 -16.151 30.210 1.00 40.95 158 HIS A N 1
ATOM 1298 C CA . HIS A 1 158 ? -103.581 -15.672 29.976 1.00 40.51 158 HIS A CA 1
ATOM 1299 C C . HIS A 1 158 ? -102.840 -15.315 31.254 1.00 39.86 158 HIS A C 1
ATOM 1300 O O . HIS A 1 158 ? -101.710 -14.845 31.194 1.00 39.84 158 HIS A O 1
ATOM 1307 N N . GLY A 1 159 ? -103.476 -15.519 32.403 1.00 38.29 159 GLY A N 1
ATOM 1308 C CA . GLY A 1 159 ? -102.834 -15.257 33.678 1.00 36.83 159 GLY A CA 1
ATOM 1309 C C . GLY A 1 159 ? -102.636 -13.777 33.940 1.00 35.96 159 GLY A C 1
ATOM 1310 O O . GLY A 1 159 ? -101.632 -13.383 34.543 1.00 35.78 159 GLY A O 1
ATOM 1311 N N . VAL A 1 160 ? -103.593 -12.962 33.487 1.00 34.66 160 VAL A N 1
ATOM 1312 C CA . VAL A 1 160 ? -103.516 -11.510 33.642 1.00 33.13 160 VAL A CA 1
ATOM 1313 C C . VAL A 1 160 ? -104.289 -11.045 34.873 1.00 32.98 160 VAL A C 1
ATOM 1314 O O . VAL A 1 160 ? -105.492 -11.285 35.011 1.00 32.29 160 VAL A O 1
ATOM 1318 N N . TYR A 1 161 ? -103.565 -10.384 35.770 1.00 32.92 161 TYR A N 1
ATOM 1319 C CA . TYR A 1 161 ? -104.139 -9.796 36.963 1.00 32.80 161 TYR A CA 1
ATOM 1320 C C . TYR A 1 161 ? -104.752 -8.438 36.703 1.00 32.00 161 TYR A C 1
ATOM 1321 O O . TYR A 1 161 ? -104.347 -7.693 35.804 1.00 31.67 161 TYR A O 1
ATOM 1330 N N . VAL A 1 162 ? -105.758 -8.117 37.495 1.00 31.40 162 VAL A N 1
ATOM 1331 C CA . VAL A 1 162 ? -106.242 -6.754 37.508 1.00 30.80 162 VAL A CA 1
ATOM 1332 C C . VAL A 1 162 ? -106.030 -6.177 38.892 1.00 30.82 162 VAL A C 1
ATOM 1333 O O . VAL A 1 162 ? -106.299 -6.835 39.902 1.00 30.60 162 VAL A O 1
ATOM 1337 N N . LEU A 1 163 ? -105.497 -4.962 38.926 1.00 30.72 163 LEU A N 1
ATOM 1338 C CA . LEU A 1 163 ? -105.594 -4.120 40.111 1.00 30.71 163 LEU A CA 1
ATOM 1339 C C . LEU A 1 163 ? -106.800 -3.172 39.934 1.00 30.99 163 LEU A C 1
ATOM 1340 O O . LEU A 1 163 ? -106.800 -2.298 39.064 1.00 30.21 163 LEU A O 1
ATOM 1345 N N . ASN A 1 164 ? -107.840 -3.410 40.732 1.00 31.55 164 ASN A N 1
ATOM 1346 C CA . ASN A 1 164 ? -109.020 -2.574 40.774 1.00 32.62 164 ASN A CA 1
ATOM 1347 C C . ASN A 1 164 ? -108.890 -1.518 41.854 1.00 33.45 164 ASN A C 1
ATOM 1348 O O . ASN A 1 164 ? -108.749 -1.828 43.041 1.00 34.01 164 ASN A O 1
ATOM 1353 N N . ILE A 1 165 ? -108.955 -0.267 41.433 1.00 34.37 165 ILE A N 1
ATOM 1354 C CA . ILE A 1 165 ? -108.968 0.853 42.343 1.00 35.08 165 ILE A CA 1
ATOM 1355 C C . ILE A 1 165 ? -110.417 1.111 42.774 1.00 36.00 165 ILE A C 1
ATOM 1356 O O . ILE A 1 165 ? -111.318 1.290 41.938 1.00 35.14 165 ILE A O 1
ATOM 1361 N N . SER A 1 166 ? -110.637 1.115 44.084 1.00 37.09 166 SER A N 1
ATOM 1362 C CA . SER A 1 166 ? -111.978 1.326 44.614 1.00 38.65 166 SER A CA 1
ATOM 1363 C C . SER A 1 166 ? -112.505 2.693 44.185 1.00 39.94 166 SER A C 1
ATOM 1364 O O . SER A 1 166 ? -111.840 3.720 44.386 1.00 39.65 166 SER A O 1
ATOM 1367 N N . LEU A 1 167 ? -113.692 2.692 43.579 1.00 41.77 167 LEU A N 1
ATOM 1368 C CA . LEU A 1 167 ? -114.331 3.934 43.149 1.00 44.09 167 LEU A CA 1
ATOM 1369 C C . LEU A 1 167 ? -114.708 4.836 44.327 1.00 45.74 167 LEU A C 1
ATOM 1370 O O . LEU A 1 167 ? -115.011 6.012 44.128 1.00 46.19 167 LEU A O 1
ATOM 1375 N N . ARG A 1 168 ? -114.685 4.272 45.535 1.00 47.32 168 ARG A N 1
ATOM 1376 C CA A ARG A 1 168 ? -114.837 5.065 46.746 0.50 48.34 168 ARG A CA 1
ATOM 1377 C CA B ARG A 1 168 ? -114.804 5.032 46.785 0.50 48.20 168 ARG A CA 1
ATOM 1378 C C . ARG A 1 168 ? -113.709 6.095 46.847 1.00 48.47 168 ARG A C 1
ATOM 1379 O O . ARG A 1 168 ? -113.931 7.212 47.302 1.00 48.66 168 ARG A O 1
ATOM 1394 N N . ASP A 1 169 ? -112.513 5.723 46.390 1.00 48.42 169 ASP A N 1
ATOM 1395 C CA . ASP A 1 169 ? -111.347 6.612 46.416 1.00 48.36 169 ASP A CA 1
ATOM 1396 C C . ASP A 1 169 ? -111.003 7.176 45.030 1.00 48.33 169 ASP A C 1
ATOM 1397 O O . ASP A 1 169 ? -109.855 7.537 44.768 1.00 48.10 169 ASP A O 1
ATOM 1402 N N . ARG A 1 170 ? -112.006 7.257 44.157 1.00 48.53 170 ARG A N 1
ATOM 1403 C CA . ARG A 1 170 ? -111.837 7.726 42.773 1.00 48.84 170 ARG A CA 1
ATOM 1404 C C . ARG A 1 170 ? -111.226 9.130 42.641 1.00 48.90 170 ARG A C 1
ATOM 1405 O O . ARG A 1 170 ? -110.288 9.333 41.859 1.00 48.74 170 ARG A O 1
ATOM 1413 N N . ILE A 1 171 ? -111.763 10.085 43.401 1.00 49.04 171 ILE A N 1
ATOM 1414 C CA . ILE A 1 171 ? -111.297 11.481 43.368 1.00 49.02 171 ILE A CA 1
ATOM 1415 C C . ILE A 1 171 ? -109.833 11.594 43.794 1.00 48.83 171 ILE A C 1
ATOM 1416 O O . ILE A 1 171 ? -109.032 12.215 43.098 1.00 48.52 171 ILE A O 1
ATOM 1421 N N . LYS A 1 172 ? -109.486 10.978 44.923 1.00 48.83 172 LYS A N 1
ATOM 1422 C CA . LYS A 1 172 ? -108.101 10.934 45.369 1.00 49.00 172 LYS A CA 1
ATOM 1423 C C . LYS A 1 172 ? -107.173 10.311 44.314 1.00 48.40 172 LYS A C 1
ATOM 1424 O O . LYS A 1 172 ? -106.109 10.855 44.039 1.00 48.45 172 LYS A O 1
ATOM 1430 N N . PHE A 1 173 ? -107.567 9.185 43.719 1.00 47.74 173 PHE A N 1
ATOM 1431 C CA . PHE A 1 173 ? -106.707 8.539 42.722 1.00 46.98 173 PHE A CA 1
ATOM 1432 C C . PHE A 1 173 ? -106.514 9.391 41.468 1.00 47.86 173 PHE A C 1
ATOM 1433 O O . PHE A 1 173 ? -105.392 9.574 41.016 1.00 46.86 173 PHE A O 1
ATOM 1441 N N . VAL A 1 174 ? -107.610 9.907 40.917 1.00 49.55 174 VAL A N 1
ATOM 1442 C CA . VAL A 1 174 ? -107.553 10.681 39.672 1.00 51.49 174 VAL A CA 1
ATOM 1443 C C . VAL A 1 174 ? -106.843 12.028 39.881 1.00 52.95 174 VAL A C 1
ATOM 1444 O O . VAL A 1 174 ? -106.053 12.444 39.033 1.00 53.31 174 VAL A O 1
ATOM 1448 N N . HIS A 1 175 ? -107.094 12.673 41.020 1.00 54.39 175 HIS A N 1
ATOM 1449 C CA . HIS A 1 175 ? -106.485 13.973 41.347 1.00 56.05 175 HIS A CA 1
ATOM 1450 C C . HIS A 1 175 ? -105.020 13.845 41.750 1.00 56.03 175 HIS A C 1
ATOM 1451 O O . HIS A 1 175 ? -104.181 14.562 41.231 1.00 56.34 175 HIS A O 1
ATOM 1458 N N . THR A 1 176 ? -104.725 12.933 42.675 1.00 56.21 176 THR A N 1
ATOM 1459 C CA . THR A 1 176 ? -103.368 12.739 43.187 1.00 56.24 176 THR A CA 1
ATOM 1460 C C . THR A 1 176 ? -102.426 12.102 42.161 1.00 55.86 176 THR A C 1
ATOM 1461 O O . THR A 1 176 ? -101.276 12.526 42.040 1.00 55.84 176 THR A O 1
ATOM 1465 N N . ILE A 1 177 ? -102.911 11.092 41.436 1.00 55.03 177 ILE A N 1
ATOM 1466 C CA . ILE A 1 177 ? -102.058 10.299 40.543 1.00 54.41 177 ILE A CA 1
ATOM 1467 C C . ILE A 1 177 ? -102.196 10.640 39.057 1.00 54.29 177 ILE A C 1
ATOM 1468 O O . ILE A 1 177 ? -101.218 11.015 38.409 1.00 54.18 177 ILE A O 1
ATOM 1473 N N A LEU A 1 178 ? -103.419 10.544 38.544 0.50 54.35 178 LEU A N 1
ATOM 1474 N N B LEU A 1 178 ? -103.398 10.471 38.516 0.50 54.35 178 LEU A N 1
ATOM 1475 C CA A LEU A 1 178 ? -103.677 10.537 37.104 0.50 54.67 178 LEU A CA 1
ATOM 1476 C CA B LEU A 1 178 ? -103.598 10.564 37.073 0.50 54.65 178 LEU A CA 1
ATOM 1477 C C A LEU A 1 178 ? -103.688 11.914 36.428 0.50 55.14 178 LEU A C 1
ATOM 1478 C C B LEU A 1 178 ? -103.384 11.974 36.547 0.50 55.16 178 LEU A C 1
ATOM 1479 O O A LEU A 1 178 ? -103.420 12.028 35.227 0.50 55.32 178 LEU A O 1
ATOM 1480 O O B LEU A 1 178 ? -102.646 12.176 35.580 0.50 55.36 178 LEU A O 1
ATOM 1489 N N . SER A 1 179 ? -104.017 12.944 37.199 1.00 55.46 179 SER A N 1
ATOM 1490 C CA . SER A 1 179 ? -103.954 14.325 36.746 1.00 56.43 179 SER A CA 1
ATOM 1491 C C . SER A 1 179 ? -103.050 15.107 37.695 1.00 57.25 179 SER A C 1
ATOM 1492 O O . SER A 1 179 ? -103.364 16.235 38.077 1.00 57.58 179 SER A O 1
ATOM 1495 N N . SER A 1 180 ? -101.944 14.490 38.101 1.00 58.18 180 SER A N 1
ATOM 1496 C CA . SER A 1 180 ? -100.982 15.174 38.952 1.00 59.00 180 SER A CA 1
ATOM 1497 C C . SER A 1 180 ? -100.146 16.071 38.059 1.00 59.55 180 SER A C 1
ATOM 1498 O O . SER A 1 180 ? -99.830 15.710 36.917 1.00 59.66 180 SER A O 1
ATOM 1501 N N . HIS A 1 181 ? -99.836 17.258 38.573 1.00 60.32 181 HIS A N 1
ATOM 1502 C CA . HIS A 1 181 ? -99.078 18.256 37.831 1.00 61.18 181 HIS A CA 1
ATOM 1503 C C . HIS A 1 181 ? -97.584 18.033 38.088 1.00 61.44 181 HIS A C 1
ATOM 1504 O O . HIS A 1 181 ? -96.739 18.734 37.527 1.00 61.39 181 HIS A O 1
ATOM 1511 N N . LEU A 1 182 ? -97.274 17.047 38.936 1.00 61.82 182 LEU A N 1
ATOM 1512 C CA . LEU A 1 182 ? -95.898 16.716 39.331 1.00 62.38 182 LEU A CA 1
ATOM 1513 C C . LEU A 1 182 ? -94.984 16.437 38.134 1.00 62.55 182 LEU A C 1
ATOM 1514 O O . LEU A 1 182 ? -93.899 17.018 38.023 1.00 62.80 182 LEU A O 1
ATOM 2538 N N . GLU D 1 5 ? -39.662 16.694 43.164 1.00 62.72 5 GLU D N 1
ATOM 2539 C CA . GLU D 1 5 ? -40.924 15.979 43.014 1.00 63.09 5 GLU D CA 1
ATOM 2540 C C . GLU D 1 5 ? -41.991 16.542 43.946 1.00 62.37 5 GLU D C 1
ATOM 2541 O O . GLU D 1 5 ? -42.679 17.505 43.607 1.00 62.80 5 GLU D O 1
ATOM 2547 N N . ASN D 1 6 ? -42.121 15.936 45.122 1.00 60.71 6 ASN D N 1
ATOM 2548 C CA . ASN D 1 6 ? -43.086 16.392 46.115 1.00 59.16 6 ASN D CA 1
ATOM 2549 C C . ASN D 1 6 ? -44.502 15.852 45.941 1.00 57.02 6 ASN D C 1
ATOM 2550 O O . ASN D 1 6 ? -45.362 16.050 46.799 1.00 57.10 6 ASN D O 1
ATOM 2555 N N . VAL D 1 7 ? -44.738 15.169 44.825 1.00 54.47 7 VAL D N 1
ATOM 2556 C CA . VAL D 1 7 ? -45.729 14.112 44.659 1.00 51.40 7 VAL D CA 1
ATOM 2557 C C . VAL D 1 7 ? -45.060 12.759 44.441 1.00 48.82 7 VAL D C 1
ATOM 2558 O O . VAL D 1 7 ? -45.536 11.734 44.929 1.00 47.67 7 VAL D O 1
ATOM 2562 N N . SER D 1 8 ? -43.953 12.763 43.705 1.00 45.92 8 SER D N 1
ATOM 2563 C CA . SER D 1 8 ? -43.113 11.610 43.604 1.00 43.94 8 SER D CA 1
ATOM 2564 C C . SER D 1 8 ? -42.438 11.266 44.907 1.00 41.93 8 SER D C 1
ATOM 2565 O O . SER D 1 8 ? -42.285 10.132 45.216 1.00 41.17 8 SER D O 1
ATOM 2568 N N . GLY D 1 9 ? -42.060 12.268 45.668 1.00 39.85 9 GLY D N 1
ATOM 2569 C CA . GLY D 1 9 ? -41.523 12.064 47.000 1.00 37.49 9 GLY D CA 1
ATOM 2570 C C . GLY D 1 9 ? -42.572 11.573 47.979 1.00 36.05 9 GLY D C 1
ATOM 2571 O O . GLY D 1 9 ? -42.321 10.660 48.765 1.00 35.45 9 GLY D O 1
ATOM 2572 N N . ILE D 1 10 ? -43.751 12.184 47.931 1.00 34.89 10 ILE D N 1
ATOM 2573 C CA . ILE D 1 10 ? -44.869 11.757 48.764 1.00 34.22 10 ILE D CA 1
ATOM 2574 C C . ILE D 1 10 ? -45.350 10.365 48.371 1.00 32.94 10 ILE D C 1
ATOM 2575 O O . ILE D 1 10 ? -45.709 9.556 49.227 1.00 32.89 10 ILE D O 1
ATOM 2580 N N . SER D 1 11 ? -45.356 10.092 47.070 1.00 31.61 11 SER D N 1
ATOM 2581 C CA . SER D 1 11 ? -45.632 8.745 46.568 1.00 31.16 11 SER D CA 1
ATOM 2582 C C . SER D 1 11 ? -44.691 7.704 47.143 1.00 30.10 11 SER D C 1
ATOM 2583 O O . SER D 1 11 ? -45.136 6.673 47.603 1.00 30.12 11 SER D O 1
ATOM 2586 N N . ALA D 1 12 ? -43.389 7.972 47.070 1.00 29.66 12 ALA D N 1
ATOM 2587 C CA . ALA D 1 12 ? -42.366 7.036 47.541 1.00 28.65 12 ALA D CA 1
ATOM 2588 C C . ALA D 1 12 ? -42.443 6.839 49.053 1.00 28.34 12 ALA D C 1
ATOM 2589 O O . ALA D 1 12 ? -42.259 5.721 49.543 1.00 27.82 12 ALA D O 1
ATOM 2591 N N D TYR D 1 13 ? -42.732 7.918 49.782 1.00 27.93 13 TYR D N 1
ATOM 2592 C CA D TYR D 1 13 ? -42.956 7.837 51.219 1.00 27.81 13 TYR D CA 1
ATOM 2593 C C D TYR D 1 13 ? -44.118 6.885 51.551 1.00 27.25 13 TYR D C 1
ATOM 2594 O O D TYR D 1 13 ? -43.993 6.008 52.388 1.00 27.54 13 TYR D O 1
ATOM 2603 N N . LEU D 1 14 ? -45.244 7.088 50.884 1.00 26.92 14 LEU D N 1
ATOM 2604 C CA . LEU D 1 14 ? -46.450 6.317 51.106 1.00 26.64 14 LEU D CA 1
ATOM 2605 C C . LEU D 1 14 ? -46.232 4.869 50.712 1.00 26.47 14 LEU D C 1
ATOM 2606 O O . LEU D 1 14 ? -46.719 3.983 51.389 1.00 26.29 14 LEU D O 1
ATOM 2611 N N . LEU D 1 15 ? -45.472 4.627 49.642 1.00 26.92 15 LEU D N 1
ATOM 2612 C CA . LEU D 1 15 ? -45.133 3.256 49.259 1.00 27.30 15 LEU D CA 1
ATOM 2613 C C . LEU D 1 15 ? -44.327 2.515 50.341 1.00 27.53 15 LEU D C 1
ATOM 2614 O O . LEU D 1 15 ? -44.576 1.337 50.599 1.00 27.68 15 LEU D O 1
ATOM 2619 N N . GLY D 1 16 ? -43.357 3.190 50.951 1.00 27.22 16 GLY D N 1
ATOM 2620 C CA . GLY D 1 16 ? -42.639 2.624 52.097 1.00 27.44 16 GLY D CA 1
ATOM 2621 C C . GLY D 1 16 ? -43.597 2.179 53.196 1.00 27.51 16 GLY D C 1
ATOM 2622 O O . GLY D 1 16 ? -43.474 1.068 53.720 1.00 27.80 16 GLY D O 1
ATOM 2623 N N . LEU D 1 17 ? -44.535 3.063 53.553 1.00 26.69 17 LEU D N 1
ATOM 2624 C CA . LEU D 1 17 ? -45.578 2.776 54.540 1.00 26.73 17 LEU D CA 1
ATOM 2625 C C . LEU D 1 17 ? -46.494 1.635 54.107 1.00 26.52 17 LEU D C 1
ATOM 2626 O O . LEU D 1 17 ? -46.864 0.811 54.934 1.00 26.31 17 LEU D O 1
ATOM 2631 N N . ILE D 1 18 ? -46.878 1.624 52.822 1.00 26.56 18 ILE D N 1
ATOM 2632 C CA . ILE D 1 18 ? -47.703 0.566 52.242 1.00 26.89 18 ILE D CA 1
ATOM 2633 C C . ILE D 1 18 ? -46.997 -0.791 52.247 1.00 28.09 18 ILE D C 1
ATOM 2634 O O . ILE D 1 18 ? -47.548 -1.767 52.748 1.00 26.82 18 ILE D O 1
ATOM 2639 N N . ILE D 1 19 ? -45.786 -0.847 51.697 1.00 28.80 19 ILE D N 1
ATOM 2640 C CA . ILE D 1 19 ? -45.038 -2.095 51.643 1.00 30.95 19 ILE D CA 1
ATOM 2641 C C . ILE D 1 19 ? -44.755 -2.582 53.071 1.00 30.77 19 ILE D C 1
ATOM 2642 O O . ILE D 1 19 ? -44.893 -3.765 53.369 1.00 31.87 19 ILE D O 1
ATOM 2647 N N . GLY D 1 20 ? -44.360 -1.657 53.940 1.00 30.47 20 GLY D N 1
ATOM 2648 C CA . GLY D 1 20 ? -44.132 -1.973 55.338 1.00 29.76 20 GLY D CA 1
ATOM 2649 C C . GLY D 1 20 ? -45.389 -2.453 56.037 1.00 29.48 20 GLY D C 1
ATOM 2650 O O . GLY D 1 20 ? -45.512 -3.631 56.372 1.00 31.18 20 GLY D O 1
ATOM 2651 N N . ASP D 1 21 ? -46.325 -1.536 56.257 1.00 28.64 21 ASP D N 1
ATOM 2652 C CA . ASP D 1 21 ? -47.328 -1.700 57.301 1.00 28.64 21 ASP D CA 1
ATOM 2653 C C . ASP D 1 21 ? -48.705 -1.972 56.705 1.00 28.53 21 ASP D C 1
ATOM 2654 O O . ASP D 1 21 ? -49.723 -1.855 57.388 1.00 29.42 21 ASP D O 1
ATOM 2659 N N . GLY D 1 22 ? -48.730 -2.337 55.427 1.00 29.43 22 GLY D N 1
ATOM 2660 C CA . GLY D 1 22 ? -49.973 -2.428 54.684 1.00 29.11 22 GLY D CA 1
ATOM 2661 C C . GLY D 1 22 ? -49.869 -3.357 53.491 1.00 28.31 22 GLY D C 1
ATOM 2662 O O . GLY D 1 22 ? -49.275 -4.432 53.579 1.00 28.03 22 GLY D O 1
ATOM 2663 N N . GLY D 1 23 ? -50.449 -2.940 52.370 1.00 27.81 23 GLY D N 1
ATOM 2664 C CA . GLY D 1 23 ? -50.369 -3.694 51.160 1.00 27.44 23 GLY D CA 1
ATOM 2665 C C . GLY D 1 23 ? -51.210 -3.200 50.013 1.00 27.21 23 GLY D C 1
ATOM 2666 O O . GLY D 1 23 ? -51.908 -2.246 50.120 1.00 27.26 23 GLY D O 1
ATOM 2667 N N . LEU D 1 24 ? -51.105 -3.908 48.915 1.00 26.96 24 LEU D N 1
ATOM 2668 C CA . LEU D 1 24 ? -51.778 -3.622 47.660 1.00 27.51 24 LEU D CA 1
ATOM 2669 C C . LEU D 1 24 ? -52.540 -4.879 47.300 1.00 28.42 24 LEU D C 1
ATOM 2670 O O . LEU D 1 24 ? -51.928 -5.916 47.043 1.00 29.54 24 LEU D O 1
ATOM 2675 N N D TYR D 1 25 ? -53.869 -4.800 47.289 1.00 28.97 25 TYR D N 1
ATOM 2676 C CA D TYR D 1 25 ? -54.688 -6.000 47.111 1.00 29.26 25 TYR D CA 1
ATOM 2677 C C D TYR D 1 25 ? -55.605 -5.919 45.921 1.00 30.05 25 TYR D C 1
ATOM 2678 O O D TYR D 1 25 ? -56.333 -4.950 45.753 1.00 30.36 25 TYR D O 1
ATOM 2687 N N . LYS D 1 26 ? -55.539 -6.949 45.086 1.00 31.09 26 LYS D N 1
ATOM 2688 C CA . LYS D 1 26 ? -56.498 -7.146 44.018 1.00 33.23 26 LYS D CA 1
ATOM 2689 C C . LYS D 1 26 ? -57.439 -8.276 44.435 1.00 34.09 26 LYS D C 1
ATOM 2690 O O . LYS D 1 26 ? -57.010 -9.424 44.592 1.00 34.12 26 LYS D O 1
ATOM 2696 N N . LEU D 1 27 ? -58.706 -7.929 44.646 1.00 35.69 27 LEU D N 1
ATOM 2697 C CA . LEU D 1 27 ? -59.708 -8.836 45.197 1.00 37.75 27 LEU D CA 1
ATOM 2698 C C . LEU D 1 27 ? -60.700 -9.240 44.121 1.00 39.53 27 LEU D C 1
ATOM 2699 O O . LEU D 1 27 ? -61.037 -8.447 43.245 1.00 39.24 27 LEU D O 1
ATOM 2704 N N . LYS D 1 28 ? -61.154 -10.484 44.203 1.00 41.77 28 LYS D N 1
ATOM 2705 C CA . LYS D 1 28 ? -62.217 -10.979 43.356 1.00 44.74 28 LYS D CA 1
ATOM 2706 C C . LYS D 1 28 ? -63.320 -11.424 44.279 1.00 45.87 28 LYS D C 1
ATOM 2707 O O . LYS D 1 28 ? -63.073 -11.972 45.355 1.00 46.02 28 LYS D O 1
ATOM 2713 N N D TYR D 1 29 ? -64.542 -11.143 43.864 1.00 47.55 29 TYR D N 1
ATOM 2714 C CA D TYR D 1 29 ? -65.707 -11.483 44.633 1.00 48.92 29 TYR D CA 1
ATOM 2715 C C D TYR D 1 29 ? -66.658 -12.216 43.703 1.00 51.25 29 TYR D C 1
ATOM 2716 O O D TYR D 1 29 ? -66.465 -12.233 42.480 1.00 51.74 29 TYR D O 1
ATOM 2725 N N . LYS D 1 30 ? -67.669 -12.839 44.288 1.00 53.71 30 LYS D N 1
ATOM 2726 C CA . LYS D 1 30 ? -68.817 -13.319 43.526 1.00 56.08 30 LYS D CA 1
ATOM 2727 C C . LYS D 1 30 ? -69.680 -12.089 43.220 1.00 56.33 30 LYS D C 1
ATOM 2728 O O . LYS D 1 30 ? -69.849 -11.242 44.097 1.00 57.27 30 LYS D O 1
ATOM 2734 N N . GLY D 1 31 ? -70.153 -11.891 41.992 1.00 56.43 31 GLY D N 1
ATOM 2735 C CA . GLY D 1 31 ? -69.603 -12.408 40.745 1.00 55.33 31 GLY D CA 1
ATOM 2736 C C . GLY D 1 31 ? -70.074 -11.392 39.709 1.00 54.22 31 GLY D C 1
ATOM 2737 O O . GLY D 1 31 ? -71.114 -10.767 39.893 1.00 54.47 31 GLY D O 1
ATOM 2738 N N . ASN D 1 32 ? -69.287 -11.112 38.681 1.00 52.90 32 ASN D N 1
ATOM 2739 C CA . ASN D 1 32 ? -67.856 -11.319 38.664 1.00 51.10 32 ASN D CA 1
ATOM 2740 C C . ASN D 1 32 ? -67.219 -10.026 39.209 1.00 48.96 32 ASN D C 1
ATOM 2741 O O . ASN D 1 32 ? -66.503 -9.315 38.494 1.00 49.09 32 ASN D O 1
ATOM 2746 N N . ARG D 1 33 ? -67.519 -9.732 40.475 1.00 46.05 33 ARG D N 1
ATOM 2747 C CA . ARG D 1 33 ? -67.182 -8.477 41.131 1.00 43.44 33 ARG D CA 1
ATOM 2748 C C . ARG D 1 33 ? -65.718 -8.422 41.559 1.00 41.51 33 ARG D C 1
ATOM 2749 O O . ARG D 1 33 ? -65.071 -9.460 41.714 1.00 41.12 33 ARG D O 1
ATOM 2757 N N . SER D 1 34 ? -65.212 -7.209 41.769 1.00 38.37 34 SER D N 1
ATOM 2758 C CA . SER D 1 34 ? -63.802 -7.022 42.098 1.00 36.41 34 SER D CA 1
ATOM 2759 C C . SER D 1 34 ? -63.557 -5.793 42.966 1.00 34.97 34 SER D C 1
ATOM 2760 O O . SER D 1 34 ? -64.454 -4.977 43.190 1.00 34.25 34 SER D O 1
ATOM 2763 N N . GLU D 1 35 ? -62.322 -5.680 43.441 1.00 33.28 35 GLU D N 1
ATOM 2764 C CA . GLU D 1 35 ? -61.884 -4.525 44.187 1.00 32.42 35 GLU D CA 1
ATOM 2765 C C . GLU D 1 35 ? -60.356 -4.419 44.150 1.00 30.95 35 GLU D C 1
ATOM 2766 O O . GLU D 1 35 ? -59.664 -5.420 44.052 1.00 30.07 35 GLU D O 1
ATOM 2772 N N D TYR D 1 36 ? -59.856 -3.189 44.213 1.00 30.32 36 TYR D N 1
ATOM 2773 C CA D TYR D 1 36 ? -58.418 -2.903 44.214 1.00 29.69 36 TYR D CA 1
ATOM 2774 C C D TYR D 1 36 ? -58.160 -2.003 45.389 1.00 29.26 36 TYR D C 1
ATOM 2775 O O D TYR D 1 36 ? -58.676 -0.881 45.423 1.00 30.46 36 TYR D O 1
ATOM 2784 N N . ARG D 1 37 ? -57.369 -2.467 46.349 1.00 27.84 37 ARG D N 1
ATOM 2785 C CA . ARG D 1 37 ? -57.181 -1.710 47.585 1.00 27.84 37 ARG D CA 1
ATOM 2786 C C . ARG D 1 37 ? -55.747 -1.295 47.834 1.00 27.06 37 ARG D C 1
ATOM 2787 O O . ARG D 1 37 ? -54.821 -2.074 47.645 1.00 26.20 37 ARG D O 1
ATOM 2795 N N . VAL D 1 38 ? -55.595 -0.052 48.283 1.00 26.67 38 VAL D N 1
ATOM 2796 C CA . VAL D 1 38 ? -54.311 0.457 48.770 1.00 25.44 38 VAL D CA 1
ATOM 2797 C C . VAL D 1 38 ? -54.481 0.651 50.262 1.00 25.92 38 VAL D C 1
ATOM 2798 O O . VAL D 1 38 ? -55.362 1.394 50.703 1.00 26.36 38 VAL D O 1
ATOM 2802 N N . VAL D 1 39 ? -53.654 -0.030 51.043 1.00 25.36 39 VAL D N 1
ATOM 2803 C CA . VAL D 1 39 ? -53.898 -0.151 52.461 1.00 25.38 39 VAL D CA 1
ATOM 2804 C C . VAL D 1 39 ? -52.656 0.211 53.281 1.00 25.15 39 VAL D C 1
ATOM 2805 O O . VAL D 1 39 ? -51.533 -0.145 52.908 1.00 24.12 39 VAL D O 1
ATOM 2809 N N . ILE D 1 40 ? -52.871 0.956 54.368 1.00 25.34 40 ILE D N 1
ATOM 2810 C CA . ILE D 1 40 ? -51.868 1.151 55.420 1.00 25.92 40 ILE D CA 1
ATOM 2811 C C . ILE D 1 40 ? -52.559 0.907 56.763 1.00 26.53 40 ILE D C 1
ATOM 2812 O O . ILE D 1 40 ? -53.587 1.511 57.055 1.00 26.71 40 ILE D O 1
ATOM 2817 N N D THR D 1 41 ? -52.013 -0.008 57.558 1.00 27.76 41 THR D N 1
ATOM 2818 C CA D THR D 1 41 ? -52.528 -0.253 58.911 1.00 28.40 41 THR D CA 1
ATOM 2819 C C D THR D 1 41 ? -51.594 0.356 59.968 1.00 29.80 41 THR D C 1
ATOM 2820 O O D THR D 1 41 ? -50.392 0.525 59.720 1.00 28.61 41 THR D O 1
ATOM 2824 N N . GLN D 1 42 ? -52.179 0.727 61.111 1.00 31.00 42 GLN D N 1
ATOM 2825 C CA . GLN D 1 42 ? -51.473 1.271 62.285 1.00 32.89 42 GLN D CA 1
ATOM 2826 C C . GLN D 1 42 ? -52.378 1.136 63.486 1.00 33.60 42 GLN D C 1
ATOM 2827 O O . GLN D 1 42 ? -53.603 1.292 63.382 1.00 32.86 42 GLN D O 1
ATOM 2833 N N . LYS D 1 43 ? -51.768 0.915 64.640 1.00 35.32 43 LYS D N 1
ATOM 2834 C CA . LYS D 1 43 ? -52.506 0.919 65.888 1.00 37.32 43 LYS D CA 1
ATOM 2835 C C . LYS D 1 43 ? -53.020 2.340 66.174 1.00 38.71 43 LYS D C 1
ATOM 2836 O O . LYS D 1 43 ? -54.189 2.528 66.509 1.00 38.69 43 LYS D O 1
ATOM 2842 N N . SER D 1 44 ? -52.145 3.333 66.027 1.00 39.78 44 SER D N 1
ATOM 2843 C CA . SER D 1 44 ? -52.513 4.718 66.295 1.00 41.81 44 SER D CA 1
ATOM 2844 C C . SER D 1 44 ? -53.482 5.306 65.251 1.00 42.85 44 SER D C 1
ATOM 2845 O O . SER D 1 44 ? -53.116 5.527 64.085 1.00 41.97 44 SER D O 1
ATOM 2848 N N . GLU D 1 45 ? -54.712 5.564 65.687 1.00 44.40 45 GLU D N 1
ATOM 2849 C CA . GLU D 1 45 ? -55.677 6.299 64.870 1.00 46.92 45 GLU D CA 1
ATOM 2850 C C . GLU D 1 45 ? -55.170 7.709 64.570 1.00 46.32 45 GLU D C 1
ATOM 2851 O O . GLU D 1 45 ? -55.424 8.240 63.495 1.00 45.93 45 GLU D O 1
ATOM 2857 N N . ASN D 1 46 ? -54.468 8.305 65.532 1.00 46.56 46 ASN D N 1
ATOM 2858 C CA . ASN D 1 46 ? -53.907 9.641 65.367 1.00 46.75 46 ASN D CA 1
ATOM 2859 C C . ASN D 1 46 ? -52.853 9.726 64.282 1.00 45.52 46 ASN D C 1
ATOM 2860 O O . ASN D 1 46 ? -52.872 10.663 63.498 1.00 45.18 46 ASN D O 1
ATOM 2865 N N . LEU D 1 47 ? -51.931 8.762 64.241 1.00 44.48 47 LEU D N 1
ATOM 2866 C CA . LEU D 1 47 ? -50.933 8.731 63.175 1.00 43.37 47 LEU D CA 1
ATOM 2867 C C . LEU D 1 47 ? -51.599 8.635 61.795 1.00 42.10 47 LEU D C 1
ATOM 2868 O O . LEU D 1 47 ? -51.206 9.333 60.867 1.00 41.51 47 LEU D O 1
ATOM 2873 N N A ILE D 1 48 ? -52.600 7.768 61.671 0.50 41.40 48 ILE D N 1
ATOM 2874 N N B ILE D 1 48 ? -52.601 7.763 61.695 0.50 41.45 48 ILE D N 1
ATOM 2875 C CA A ILE D 1 48 ? -53.317 7.614 60.408 0.50 40.87 48 ILE D CA 1
ATOM 2876 C CA B ILE D 1 48 ? -53.379 7.558 60.474 0.50 40.99 48 ILE D CA 1
ATOM 2877 C C A ILE D 1 48 ? -54.034 8.909 60.016 0.50 40.75 48 ILE D C 1
ATOM 2878 C C B ILE D 1 48 ? -54.075 8.844 60.021 0.50 40.81 48 ILE D C 1
ATOM 2879 O O A ILE D 1 48 ? -53.799 9.433 58.929 0.50 40.70 48 ILE D O 1
ATOM 2880 O O B ILE D 1 48 ? -53.872 9.293 58.897 0.50 40.78 48 ILE D O 1
ATOM 2889 N N . LYS D 1 49 ? -54.864 9.438 60.914 1.00 40.41 49 LYS D N 1
ATOM 2890 C CA . LYS D 1 49 ? -55.697 10.594 60.593 1.00 40.48 49 LYS D CA 1
ATOM 2891 C C . LYS D 1 49 ? -54.914 11.886 60.433 1.00 40.02 49 LYS D C 1
ATOM 2892 O O . LYS D 1 49 ? -55.251 12.704 59.584 1.00 40.24 49 LYS D O 1
ATOM 2898 N N . GLN D 1 50 ? -53.874 12.057 61.248 1.00 39.49 50 GLN D N 1
ATOM 2899 C CA . GLN D 1 50 ? -53.155 13.326 61.333 1.00 38.99 50 GLN D CA 1
ATOM 2900 C C . GLN D 1 50 ? -51.893 13.392 60.490 1.00 37.73 50 GLN D C 1
ATOM 2901 O O . GLN D 1 50 ? -51.468 14.476 60.098 1.00 38.44 50 GLN D O 1
ATOM 2907 N N . HIS D 1 51 ? -51.279 12.251 60.228 1.00 36.00 51 HIS D N 1
ATOM 2908 C CA . HIS D 1 51 ? -50.006 12.242 59.537 1.00 34.74 51 HIS D CA 1
ATOM 2909 C C . HIS D 1 51 ? -50.143 11.595 58.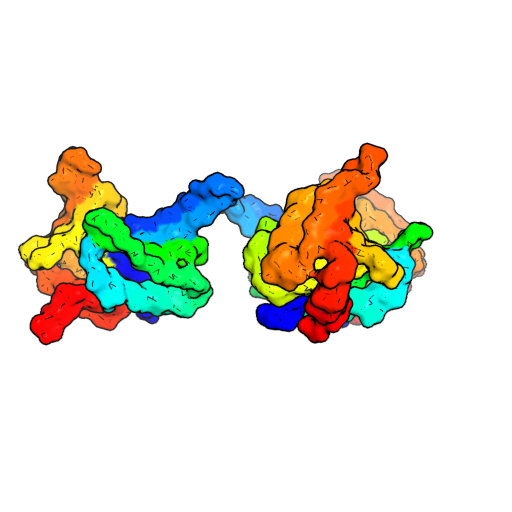165 1.00 33.80 51 HIS D C 1
ATOM 2910 O O . HIS D 1 51 ? -49.779 12.198 57.142 1.00 33.22 51 HIS D O 1
ATOM 2917 N N . ILE D 1 52 ? -50.712 10.391 58.141 1.00 32.03 52 ILE D N 1
ATOM 2918 C CA . ILE D 1 52 ? -50.768 9.616 56.915 1.00 31.12 52 ILE D CA 1
ATOM 2919 C C . ILE D 1 52 ? -51.888 10.070 55.962 1.00 31.20 52 ILE D C 1
ATOM 2920 O O . ILE D 1 52 ? -51.621 10.305 54.782 1.00 31.51 52 ILE D O 1
ATOM 2925 N N . ALA D 1 53 ? -53.122 10.198 56.461 1.00 31.00 53 ALA D N 1
ATOM 2926 C CA . ALA D 1 53 ? -54.267 10.508 55.588 1.00 31.09 53 ALA D CA 1
ATOM 2927 C C . ALA D 1 53 ? -54.120 11.792 54.781 1.00 31.72 53 ALA D C 1
ATOM 2928 O O . ALA D 1 53 ? -54.489 11.792 53.604 1.00 31.95 53 ALA D O 1
ATOM 2930 N N . PRO D 1 54 ? -53.652 12.907 55.410 1.00 32.07 54 PRO D N 1
ATOM 2931 C CA . PRO D 1 54 ? -53.493 14.154 54.617 1.00 32.66 54 PRO D CA 1
ATOM 2932 C C . PRO D 1 54 ? -52.555 14.025 53.408 1.00 32.94 54 PRO D C 1
ATOM 2933 O O . PRO D 1 54 ? -52.856 14.557 52.346 1.00 33.40 54 PRO D O 1
ATOM 2937 N N . LEU D 1 55 ? -51.447 13.303 53.575 1.00 33.11 55 LEU D N 1
ATOM 2938 C CA . LEU D 1 55 ? -50.545 12.954 52.470 1.00 33.42 55 LEU D CA 1
ATOM 2939 C C . LEU D 1 55 ? -51.217 12.125 51.369 1.00 33.26 55 LEU D C 1
ATOM 2940 O O . LEU D 1 55 ? -51.099 12.446 50.187 1.00 33.14 55 LEU D O 1
ATOM 2945 N N . MET D 1 56 ? -51.904 11.056 51.763 1.00 32.42 56 MET D N 1
ATOM 2946 C CA . MET D 1 56 ? -52.667 10.270 50.807 1.00 32.46 56 MET D CA 1
ATOM 2947 C C . MET D 1 56 ? -53.734 11.120 50.078 1.00 32.97 56 MET D C 1
ATOM 2948 O O . MET D 1 56 ? -53.910 11.003 48.855 1.00 32.75 56 MET D O 1
ATOM 2953 N N . GLN D 1 57 ? -54.424 11.985 50.821 1.00 33.75 57 GLN D N 1
ATOM 2954 C CA . GLN D 1 57 ? -55.453 12.837 50.234 1.00 35.26 57 GLN D CA 1
ATOM 2955 C C . GLN D 1 57 ? -54.846 13.762 49.183 1.00 35.86 57 GLN D C 1
ATOM 2956 O O . GLN D 1 57 ? -55.418 13.945 48.098 1.00 35.74 57 GLN D O 1
ATOM 2962 N N . PHE D 1 58 ? -53.679 14.320 49.495 1.00 36.56 58 PHE D N 1
ATOM 2963 C CA . PHE D 1 58 ? -52.978 15.157 48.540 1.00 37.90 58 PHE D CA 1
ATOM 2964 C C . PHE D 1 58 ? -52.690 14.388 47.253 1.00 37.67 58 PHE D C 1
ATOM 2965 O O . PHE D 1 58 ? -52.968 14.884 46.162 1.00 36.88 58 PHE D O 1
ATOM 2973 N N . LEU D 1 59 ? -52.143 13.174 47.389 1.00 37.92 59 LEU D N 1
ATOM 2974 C CA . LEU D 1 59 ? -51.854 12.324 46.240 1.00 38.13 59 LEU D CA 1
ATOM 2975 C C . LEU D 1 59 ? -53.118 12.030 45.429 1.00 38.90 59 LEU D C 1
ATOM 2976 O O . LEU D 1 59 ? -53.116 12.174 44.205 1.00 38.81 59 LEU D O 1
ATOM 2981 N N . ILE D 1 60 ? -54.184 11.637 46.125 1.00 39.54 60 ILE D N 1
ATOM 2982 C CA A ILE D 1 60 ? -55.493 11.374 45.515 0.50 40.27 60 ILE D CA 1
ATOM 2983 C CA B ILE D 1 60 ? -55.474 11.360 45.490 0.50 40.17 60 ILE D CA 1
ATOM 2984 C C . ILE D 1 60 ? -55.962 12.544 44.649 1.00 40.44 60 ILE D C 1
ATOM 2985 O O . ILE D 1 60 ? -56.354 12.361 43.493 1.00 40.07 60 ILE D O 1
ATOM 2994 N N . ASP D 1 61 ? -55.924 13.741 45.229 1.00 41.54 61 ASP D N 1
ATOM 2995 C CA . ASP D 1 61 ? -56.330 14.966 44.541 1.00 42.84 61 ASP D CA 1
ATOM 2996 C C . ASP D 1 61 ? -55.454 15.246 43.313 1.00 43.28 61 ASP D C 1
ATOM 2997 O O . ASP D 1 61 ? -55.969 15.541 42.233 1.00 43.43 61 ASP D O 1
ATOM 3002 N N A GLU D 1 62 ? -54.140 15.121 43.489 0.50 43.10 62 GLU D N 1
ATOM 3003 N N B GLU D 1 62 ? -54.141 15.158 43.496 0.50 43.70 62 GLU D N 1
ATOM 3004 C CA A GLU D 1 62 ? -53.167 15.384 42.426 0.50 43.17 62 GLU D CA 1
ATOM 3005 C CA B GLU D 1 62 ? -53.177 15.395 42.424 0.50 44.30 62 GLU D CA 1
ATOM 3006 C C A GLU D 1 62 ? -53.219 14.405 41.252 0.50 43.36 62 GLU D C 1
ATOM 3007 C C B GLU D 1 62 ? -53.341 14.443 41.229 0.50 44.04 62 GLU D C 1
ATOM 3008 O O A GLU D 1 62 ? -52.821 14.750 40.141 0.50 43.33 62 GLU D O 1
ATOM 3009 O O B GLU D 1 62 ? -53.169 14.853 40.080 0.50 43.97 62 GLU D O 1
ATOM 3020 N N . LEU D 1 63 ? -53.705 13.191 41.503 1.00 43.62 63 LEU D N 1
ATOM 3021 C CA . LEU D 1 63 ? -53.823 12.169 40.460 1.00 43.64 63 LEU D CA 1
ATOM 3022 C C . LEU D 1 63 ? -55.237 12.103 39.890 1.00 44.46 63 LEU D C 1
ATOM 3023 O O . LEU D 1 63 ? -55.508 11.302 38.996 1.00 44.89 63 LEU D O 1
ATOM 3028 N N . ASN D 1 64 ? -56.121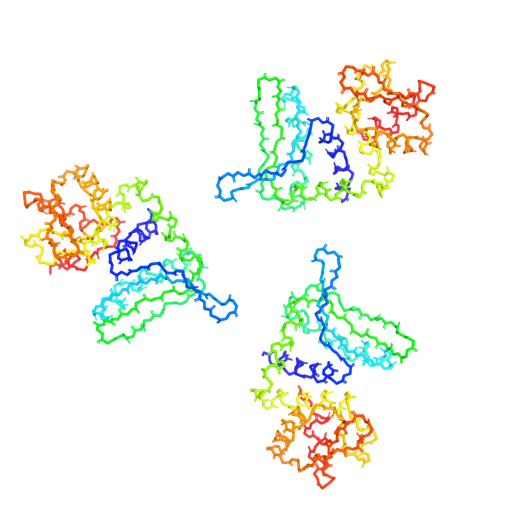 12.953 40.415 1.00 44.67 64 ASN D N 1
ATOM 3029 C CA A ASN D 1 64 ? -57.551 12.924 40.101 0.50 45.19 64 ASN D CA 1
ATOM 3030 C CA B ASN D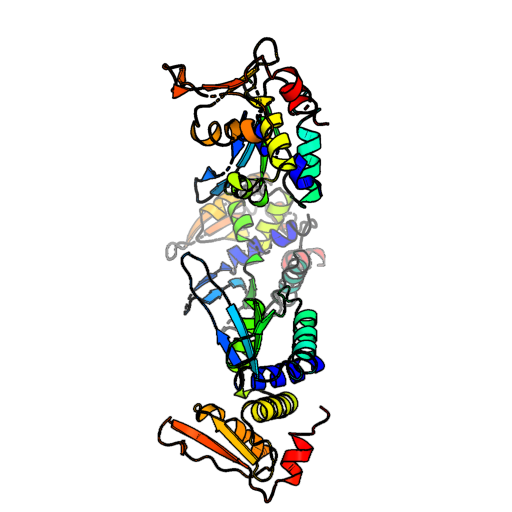 1 64 ? -57.549 12.922 40.092 0.50 45.07 64 ASN D CA 1
ATOM 3031 C C . ASN D 1 64 ? -58.180 11.539 40.289 1.00 44.95 64 ASN D C 1
ATOM 3032 O O . ASN D 1 64 ? -58.938 11.046 39.440 1.00 44.88 64 ASN D O 1
ATOM 3041 N N . VAL D 1 65 ? -57.857 10.921 41.420 1.00 44.63 65 VAL D N 1
ATOM 3042 C CA . VAL D 1 65 ? -58.463 9.672 41.834 1.00 44.37 65 VAL D CA 1
ATOM 3043 C C . VAL D 1 65 ? -59.790 10.058 42.488 1.00 45.74 65 VAL D C 1
ATOM 3044 O O . VAL D 1 65 ? -59.836 10.973 43.297 1.00 45.89 65 VAL D O 1
ATOM 3048 N N . LYS D 1 66 ? -60.865 9.372 42.107 1.00 47.07 66 LYS D N 1
ATOM 3049 C CA A LYS D 1 66 ? -62.234 9.698 42.528 0.50 47.58 66 LYS D CA 1
ATOM 3050 C CA B LYS D 1 66 ? -62.202 9.748 42.570 0.50 47.52 66 LYS D CA 1
ATOM 3051 C C . LYS D 1 66 ? -62.606 9.016 43.854 1.00 47.36 66 LYS D C 1
ATOM 3052 O O . LYS D 1 66 ? -63.591 9.389 44.521 1.00 48.10 66 LYS D O 1
ATOM 3063 N N . SER D 1 67 ? -61.831 8.001 44.221 1.00 45.49 67 SER D N 1
ATOM 3064 C CA . SER D 1 67 ? -62.107 7.220 45.420 1.00 43.25 67 SER D CA 1
ATOM 3065 C C . SER D 1 67 ? -61.818 8.026 46.682 1.00 42.33 67 SER D C 1
ATOM 3066 O O . SER D 1 67 ? -61.077 9.009 46.646 1.00 41.84 67 SER D O 1
ATOM 3069 N N . LYS D 1 68 ? -62.408 7.604 47.796 1.00 41.13 68 LYS D N 1
ATOM 3070 C CA . LYS D 1 68 ? -62.229 8.295 49.067 1.00 40.90 68 LYS D CA 1
ATOM 3071 C C . LYS D 1 68 ? -61.294 7.520 49.989 1.00 39.50 68 LYS D C 1
ATOM 3072 O O . LYS D 1 68 ? -61.103 6.315 49.825 1.00 38.74 68 LYS D O 1
ATOM 3078 N N . ILE D 1 69 ? -60.714 8.219 50.958 1.00 38.52 69 ILE D N 1
ATOM 3079 C CA . ILE D 1 69 ? -60.007 7.568 52.055 1.00 37.74 69 ILE D CA 1
ATOM 3080 C C . ILE D 1 69 ? -60.982 7.031 53.096 1.00 37.66 69 ILE D C 1
ATOM 3081 O O . ILE D 1 69 ? -61.704 7.795 53.737 1.00 38.11 69 ILE D O 1
ATOM 3086 N N . GLN D 1 70 ? -60.998 5.712 53.260 1.00 37.13 70 GLN D N 1
ATOM 3087 C CA . GLN D 1 70 ? -61.691 5.088 54.381 1.00 37.36 70 GLN D CA 1
ATOM 3088 C C . GLN D 1 70 ? -60.739 4.834 55.545 1.00 37.28 70 GLN D C 1
ATOM 3089 O O . GLN D 1 70 ? -59.606 4.393 55.348 1.00 36.62 70 GLN D O 1
ATOM 3095 N N . ILE D 1 71 ? -61.206 5.115 56.757 1.00 38.04 71 ILE D N 1
ATOM 3096 C CA . ILE D 1 71 ? -60.483 4.725 57.970 1.00 38.77 71 ILE D CA 1
ATOM 3097 C C . ILE D 1 71 ? -61.379 3.736 58.703 1.00 39.82 71 ILE D C 1
ATOM 3098 O O . ILE D 1 71 ? -62.470 4.102 59.188 1.00 39.28 71 ILE D O 1
ATOM 3103 N N . VAL D 1 72 ? -60.928 2.485 58.749 1.00 40.08 72 VAL D N 1
ATOM 3104 C CA . VAL D 1 72 ? -61.710 1.397 59.308 1.00 41.06 72 VAL D CA 1
ATOM 3105 C C . VAL D 1 72 ? -61.079 0.956 60.634 1.00 41.98 72 VAL D C 1
ATOM 3106 O O . VAL D 1 72 ? -59.862 0.745 60.727 1.00 41.08 72 VAL D O 1
ATOM 3110 N N . LYS D 1 73 ? -61.915 0.819 61.658 1.00 43.58 73 LYS D N 1
ATOM 3111 C CA . LYS D 1 73 ? -61.468 0.308 62.949 1.00 46.01 73 LYS D CA 1
ATOM 3112 C C . LYS D 1 73 ? -61.534 -1.215 62.992 1.00 46.77 73 LYS D C 1
ATOM 3113 O O . LYS D 1 73 ? -62.617 -1.799 62.993 1.00 47.83 73 LYS D O 1
ATOM 3119 N N . GLY D 1 74 ? -60.368 -1.852 63.028 1.00 47.20 74 GLY D N 1
ATOM 3120 C CA . GLY D 1 74 ? -60.280 -3.263 63.354 1.00 47.95 74 GLY D CA 1
ATOM 3121 C C . GLY D 1 74 ? -60.063 -3.504 64.835 1.00 48.63 74 GLY D C 1
ATOM 3122 O O . GLY D 1 74 ? -59.962 -2.560 65.619 1.00 48.67 74 GLY D O 1
ATOM 3123 N N . ASP D 1 75 ? -59.990 -4.774 65.219 1.00 48.94 75 ASP D N 1
ATOM 3124 C CA . ASP D 1 75 ? -59.893 -5.145 66.626 1.00 49.11 75 ASP D CA 1
ATOM 3125 C C . ASP D 1 75 ? -58.541 -4.749 67.209 1.00 47.71 75 ASP D C 1
ATOM 3126 O O . ASP D 1 75 ? -58.432 -4.443 68.396 1.00 48.50 75 ASP D O 1
ATOM 3131 N N D THR D 1 76 ? -57.514 -4.756 66.366 1.00 45.48 76 THR D N 1
ATOM 3132 C CA D THR D 1 76 ? -56.136 -4.696 66.838 1.00 42.69 76 THR D CA 1
ATOM 3133 C C D THR D 1 76 ? -55.405 -3.491 66.255 1.00 41.13 76 THR D C 1
ATOM 3134 O O D THR D 1 76 ? -54.290 -3.171 66.665 1.00 40.49 76 THR D O 1
ATOM 3138 N N . ARG D 1 77 ? -56.042 -2.826 65.296 1.00 38.04 77 ARG D N 1
ATOM 3139 C CA . ARG D 1 77 ? -55.435 -1.664 64.626 1.00 36.48 77 ARG D CA 1
ATOM 3140 C C . ARG D 1 77 ? -56.439 -0.943 63.736 1.00 35.90 77 ARG D C 1
ATOM 3141 O O . ARG D 1 77 ? -57.513 -1.475 63.418 1.00 35.64 77 ARG D O 1
ATOM 3149 N N D TYR D 1 78 ? -56.081 0.266 63.333 1.00 35.17 78 TYR D N 1
ATOM 3150 C CA D TYR D 1 78 ? -56.838 0.989 62.324 1.00 34.77 78 TYR D CA 1
ATOM 3151 C C D TYR D 1 78 ? -56.280 0.732 60.938 1.00 33.82 78 TYR D C 1
ATOM 3152 O O D TYR D 1 78 ? -55.092 0.428 60.766 1.00 32.94 78 TYR D O 1
ATOM 3161 N N . GLU D 1 79 ? -57.166 0.836 59.954 1.00 33.21 79 GLU D N 1
ATOM 3162 C CA . GLU D 1 79 ? -56.813 0.644 58.560 1.00 32.88 79 GLU D CA 1
ATOM 3163 C C . GLU D 1 79 ? -57.153 1.893 57.763 1.00 32.06 79 GLU D C 1
ATOM 3164 O O . GLU D 1 79 ? -58.297 2.338 57.756 1.00 31.53 79 GLU D O 1
ATOM 3170 N N . LEU D 1 80 ? -56.150 2.463 57.107 1.00 31.07 80 LEU D N 1
ATOM 3171 C CA . LEU D 1 80 ? -56.403 3.417 56.062 1.00 30.88 80 LEU D CA 1
ATOM 3172 C C . LEU D 1 80 ? -56.509 2.640 54.757 1.00 30.56 80 LEU D C 1
ATOM 3173 O O . LEU D 1 80 ? -55.613 1.866 54.401 1.00 30.17 80 LEU D O 1
ATOM 3178 N N . ARG D 1 81 ? -57.604 2.858 54.041 1.00 30.40 81 ARG D N 1
ATOM 3179 C CA . ARG D 1 81 ? -57.887 2.108 52.829 1.00 30.56 81 ARG D CA 1
ATOM 3180 C C . ARG D 1 81 ? -58.391 3.032 51.723 1.00 30.34 81 ARG D C 1
ATOM 3181 O O . ARG D 1 81 ? -59.296 3.857 51.938 1.00 30.03 81 ARG D O 1
ATOM 3189 N N . VAL D 1 82 ? -57.803 2.892 50.540 1.00 30.04 82 VAL D N 1
ATOM 3190 C CA . VAL D 1 82 ? -58.357 3.525 49.343 1.00 29.04 82 VAL D CA 1
ATOM 3191 C C . VAL D 1 82 ? -58.711 2.442 48.354 1.00 29.19 82 VAL D C 1
ATOM 3192 O O . VAL D 1 82 ? -57.849 1.663 47.936 1.00 28.94 82 VAL D O 1
ATOM 3196 N N . SER D 1 83 ? -59.986 2.402 47.982 1.00 29.36 83 SER D N 1
ATOM 3197 C CA . SER D 1 83 ? -60.473 1.458 47.004 1.00 29.46 83 SER D CA 1
ATOM 3198 C C . SER D 1 83 ? -60.446 2.108 45.611 1.00 29.10 83 SER D C 1
ATOM 3199 O O . SER D 1 83 ? -61.342 2.852 45.263 1.00 28.33 83 SER D O 1
ATOM 3202 N N . SER D 1 84 ? -59.419 1.796 44.819 1.00 28.46 84 SER D N 1
ATOM 3203 C CA . SER D 1 84 ? -59.168 2.474 43.553 1.00 27.67 84 SER D CA 1
ATOM 3204 C C . SER D 1 84 ? -58.245 1.659 42.659 1.00 27.57 84 SER D C 1
ATOM 3205 O O . SER D 1 84 ? -57.055 1.496 42.973 1.00 27.72 84 SER D O 1
ATOM 3208 N N . LYS D 1 85 ? -58.786 1.176 41.539 1.00 26.92 85 LYS D N 1
ATOM 3209 C CA . LYS D 1 85 ? -58.002 0.463 40.528 1.00 27.09 85 LYS D CA 1
ATOM 3210 C C . LYS D 1 85 ? -56.865 1.345 40.050 1.00 27.26 85 LYS D C 1
ATOM 3211 O O . LYS D 1 85 ? -55.738 0.884 39.891 1.00 26.66 85 LYS D O 1
ATOM 3217 N N . LYS D 1 86 ? -57.172 2.622 39.836 1.00 27.28 86 LYS D N 1
ATOM 3218 C CA . LYS D 1 86 ? -56.183 3.571 39.357 1.00 27.46 86 LYS D CA 1
ATOM 3219 C C . LYS D 1 86 ? -55.034 3.721 40.363 1.00 26.78 86 LYS D C 1
ATOM 3220 O O . LYS D 1 86 ? -53.873 3.678 39.971 1.00 26.83 86 LYS D O 1
ATOM 3226 N N . LEU D 1 87 ? -55.353 3.905 41.642 1.00 26.18 87 LEU D N 1
ATOM 3227 C CA . LEU D 1 87 ? -54.315 4.129 42.653 1.00 26.05 87 LEU D CA 1
ATOM 3228 C C . LEU D 1 87 ? -53.506 2.860 42.935 1.00 26.18 87 LEU D C 1
ATOM 3229 O O . LEU D 1 87 ? -52.283 2.917 43.165 1.00 25.57 87 LEU D O 1
ATOM 3234 N N D TYR D 1 88 ? -54.202 1.727 42.927 1.00 25.90 88 TYR D N 1
ATOM 3235 C CA D TYR D 1 88 ? -53.579 0.407 43.046 1.00 26.67 88 TYR D CA 1
ATOM 3236 C C D TYR D 1 88 ? -52.471 0.182 42.009 1.00 27.31 88 TYR D C 1
ATOM 3237 O O D TYR D 1 88 ? -51.357 -0.191 42.380 1.00 27.68 88 TYR D O 1
ATOM 3246 N N D TYR D 1 89 ? -52.775 0.398 40.724 1.00 27.31 89 TYR D N 1
ATOM 3247 C CA D TYR D 1 89 ? -51.757 0.249 39.684 1.00 27.87 89 TYR D CA 1
ATOM 3248 C C D TYR D 1 89 ? -50.680 1.318 39.729 1.00 27.90 89 TYR D C 1
ATOM 3249 O O D TYR D 1 89 ? -49.517 1.034 39.449 1.00 28.02 89 TYR D O 1
ATOM 3258 N N D TYR D 1 90 ? -51.056 2.532 40.108 1.00 27.17 90 TYR D N 1
ATOM 3259 C CA D TYR D 1 90 ? -50.074 3.570 40.288 1.00 27.82 90 TYR D CA 1
ATOM 3260 C C D TYR D 1 90 ? -48.961 3.110 41.242 1.00 27.60 90 TYR D C 1
ATOM 3261 O O D TYR D 1 90 ? -47.778 3.179 40.913 1.00 28.03 90 TYR D O 1
ATOM 3270 N N . PHE D 1 91 ? -49.347 2.647 42.424 1.00 27.52 91 PHE D N 1
ATOM 3271 C CA . PHE D 1 91 ? -48.394 2.109 43.395 1.00 27.77 91 PHE D CA 1
ATOM 3272 C C . PHE D 1 91 ? -47.758 0.762 42.979 1.00 28.19 91 PHE D C 1
ATOM 3273 O O . PHE D 1 91 ? -46.577 0.547 43.237 1.00 28.60 91 PHE D O 1
ATOM 3281 N N . ALA D 1 92 ? -48.523 -0.138 42.352 1.00 28.88 92 ALA D N 1
ATOM 3282 C CA . ALA D 1 92 ? -47.954 -1.436 41.917 1.00 29.67 92 ALA D CA 1
ATOM 3283 C C . ALA D 1 92 ? -46.872 -1.273 40.851 1.00 30.20 92 ALA D C 1
ATOM 3284 O O . ALA D 1 92 ? -45.841 -1.962 40.887 1.00 31.01 92 ALA D O 1
ATOM 3286 N N . ASN D 1 93 ? -47.096 -0.359 39.920 1.00 30.83 93 ASN D N 1
ATOM 3287 C CA . ASN D 1 93 ? -46.127 -0.083 38.868 1.00 32.26 93 ASN D CA 1
ATOM 3288 C C . ASN D 1 93 ? -44.901 0.625 39.412 1.00 32.66 93 ASN D C 1
ATOM 3289 O O . ASN D 1 93 ? -43.776 0.335 39.002 1.00 33.16 93 ASN D O 1
ATOM 3294 N N . MET D 1 94 ? -45.125 1.535 40.351 1.00 32.89 94 MET D N 1
ATOM 3295 C CA . MET D 1 94 ? -44.050 2.165 41.103 1.00 34.31 94 MET D CA 1
ATOM 3296 C C . MET D 1 94 ? -43.205 1.115 41.851 1.00 34.71 94 MET D C 1
ATOM 3297 O O . MET D 1 94 ? -41.985 1.157 41.785 1.00 34.72 94 MET D O 1
ATOM 3302 N N . LEU D 1 95 ? -43.850 0.183 42.554 1.00 36.00 95 LEU D N 1
ATOM 3303 C CA . LEU D 1 95 ? -43.126 -0.949 43.149 1.00 37.03 95 LEU D CA 1
ATOM 3304 C C . LEU D 1 95 ? -42.320 -1.737 42.102 1.00 37.92 95 LEU D C 1
ATOM 3305 O O . LEU D 1 95 ? -41.169 -2.072 42.367 1.00 37.54 95 LEU D O 1
ATOM 3310 N N . GLU D 1 96 ? -42.923 -2.016 40.951 1.00 39.56 96 GLU D N 1
ATOM 3311 C CA . GLU D 1 96 ? -42.255 -2.775 39.901 1.00 41.99 96 GLU D CA 1
ATOM 3312 C C . GLU D 1 96 ? -40.908 -2.157 39.545 1.00 41.40 96 GLU D C 1
ATOM 3313 O O . GLU D 1 96 ? -39.982 -2.857 39.135 1.00 41.82 96 GLU D O 1
ATOM 3319 N N . ARG D 1 97 ? -40.805 -0.842 39.705 1.00 41.73 97 ARG D N 1
ATOM 3320 C CA . ARG D 1 97 ? -39.702 -0.083 39.127 1.00 41.28 97 ARG D CA 1
ATOM 3321 C C . ARG D 1 97 ? -38.835 0.545 40.214 1.00 40.09 97 ARG D C 1
ATOM 3322 O O . ARG D 1 97 ? -38.151 1.540 39.977 1.00 40.30 97 ARG D O 1
ATOM 3330 N N . ILE D 1 98 ? -38.870 -0.043 41.405 1.00 39.05 98 ILE D N 1
ATOM 3331 C CA . ILE D 1 98 ? -38.334 0.605 42.596 1.00 38.91 98 ILE D CA 1
ATOM 3332 C C . ILE D 1 98 ? -36.823 0.782 42.493 1.00 39.47 98 ILE D C 1
ATOM 3333 O O . ILE D 1 98 ? -36.250 1.691 43.096 1.00 38.94 98 ILE D O 1
ATOM 3338 N N . ARG D 1 99 ? -36.180 -0.092 41.726 1.00 40.33 99 ARG D N 1
ATOM 3339 C CA A ARG D 1 99 ? -34.726 -0.039 41.532 0.50 40.92 99 ARG D CA 1
ATOM 3340 C CA B ARG D 1 99 ? -34.725 -0.024 41.546 0.50 41.14 99 ARG D CA 1
ATOM 3341 C C . ARG D 1 99 ? -34.275 1.227 40.793 1.00 41.08 99 ARG D C 1
ATOM 3342 O O . ARG D 1 99 ? -33.102 1.588 40.833 1.00 40.99 99 ARG D O 1
ATOM 3357 N N . LEU D 1 100 ? -35.222 1.892 40.130 1.00 41.18 100 LEU D N 1
ATOM 3358 C CA . LEU D 1 100 ? -34.957 3.114 39.351 1.00 41.32 100 LEU D CA 1
ATOM 3359 C C . LEU D 1 100 ? -35.288 4.416 40.094 1.00 41.05 100 LEU D C 1
ATOM 3360 O O . LEU D 1 100 ? -35.185 5.499 39.519 1.00 40.82 100 LEU D O 1
ATOM 3365 N N . PHE D 1 101 ? -35.689 4.320 41.364 1.00 40.60 101 PHE D N 1
ATOM 3366 C CA . PHE D 1 101 ? -35.924 5.519 42.179 1.00 40.35 101 PHE D CA 1
ATOM 3367 C C . PHE D 1 101 ? -34.697 6.442 42.144 1.00 40.74 101 PHE D C 1
ATOM 3368 O O . PHE D 1 101 ? -33.574 5.983 42.305 1.00 40.42 101 PHE D O 1
ATOM 3376 N N . ASN D 1 102 ? -34.910 7.738 41.923 1.00 41.28 102 ASN D N 1
ATOM 3377 C CA . ASN D 1 102 ? -33.825 8.710 42.072 1.00 42.22 102 ASN D CA 1
ATOM 3378 C C . ASN D 1 102 ? -33.523 8.946 43.558 1.00 42.69 102 ASN D C 1
ATOM 3379 O O . ASN D 1 102 ? -34.198 8.383 44.413 1.00 42.35 102 ASN D O 1
ATOM 3384 N N . MET D 1 103 ? -32.520 9.770 43.843 1.00 43.56 103 MET D N 1
ATOM 3385 C CA . MET D 1 103 ? -32.055 9.967 45.211 1.00 44.57 103 MET D CA 1
ATOM 3386 C C . MET D 1 103 ? -33.193 10.424 46.119 1.00 43.84 103 MET D C 1
ATOM 3387 O O . MET D 1 103 ? -33.399 9.869 47.198 1.00 43.18 103 MET D O 1
ATOM 3392 N N . ARG D 1 104 ? -33.927 11.438 45.674 1.00 43.50 104 ARG D N 1
ATOM 3393 C CA . ARG D 1 104 ? -35.040 11.975 46.448 1.00 43.31 104 ARG D CA 1
ATOM 3394 C C . ARG D 1 104 ? -36.046 10.884 46.799 1.00 41.84 104 ARG D C 1
ATOM 3395 O O . ARG D 1 104 ? -36.524 10.809 47.931 1.00 41.45 104 ARG D O 1
ATOM 3403 N N . GLU D 1 105 ? -36.362 10.041 45.822 1.00 40.69 105 GLU D N 1
ATOM 3404 C CA . GLU D 1 105 ? -37.369 9.003 46.002 1.00 40.26 105 GLU D CA 1
ATOM 3405 C C . GLU D 1 105 ? -36.883 7.923 46.963 1.00 38.88 105 GLU D C 1
ATOM 3406 O O . GLU D 1 105 ? -37.664 7.367 47.735 1.00 37.91 105 GLU D O 1
ATOM 3412 N N . GLN D 1 106 ? -35.587 7.632 46.911 1.00 37.65 106 GLN D N 1
ATOM 3413 C CA . GLN D 1 106 ? -34.987 6.631 47.796 1.00 36.79 106 GLN D CA 1
ATOM 3414 C C . GLN D 1 106 ? -35.101 7.041 49.254 1.00 36.14 106 GLN D C 1
ATOM 3415 O O . GLN D 1 106 ? -35.480 6.236 50.101 1.00 35.59 106 GLN D O 1
ATOM 3421 N N . ILE D 1 107 ? -34.759 8.294 49.532 1.00 35.35 107 ILE D N 1
ATOM 3422 C CA . ILE D 1 107 ? -34.827 8.858 50.884 1.00 34.78 107 ILE D CA 1
ATOM 3423 C C . ILE D 1 107 ? -36.263 8.843 51.386 1.00 33.85 107 ILE D C 1
ATOM 3424 O O . ILE D 1 107 ? -36.524 8.460 52.529 1.00 34.36 107 ILE D O 1
ATOM 3429 N N . ALA D 1 108 ? -37.197 9.228 50.521 1.00 32.81 108 ALA D N 1
ATOM 3430 C CA . ALA D 1 108 ? -38.604 9.194 50.882 1.00 32.36 108 ALA D CA 1
ATOM 3431 C C . ALA D 1 108 ? -39.067 7.766 51.184 1.00 31.75 108 ALA D C 1
ATOM 3432 O O . ALA D 1 108 ? -39.745 7.553 52.192 1.00 31.45 108 ALA D O 1
ATOM 3434 N N . PHE D 1 109 ? -38.701 6.802 50.324 1.00 30.97 109 PHE D N 1
ATOM 3435 C CA . PHE D 1 109 ? -39.051 5.382 50.536 1.00 30.59 109 PHE D CA 1
ATOM 3436 C C . PHE D 1 109 ? -38.470 4.805 51.827 1.00 30.45 109 PHE D C 1
ATOM 3437 O O . PHE D 1 109 ? -39.182 4.131 52.590 1.00 29.82 109 PHE D O 1
ATOM 3445 N N . ILE D 1 110 ? -37.179 5.056 52.066 1.00 31.13 110 ILE D N 1
ATOM 3446 C CA . ILE D 1 110 ? -36.519 4.613 53.309 1.00 31.86 110 ILE D CA 1
ATOM 3447 C C . ILE D 1 110 ? -37.161 5.235 54.563 1.00 31.71 110 ILE D C 1
ATOM 3448 O O . ILE D 1 110 ? -37.334 4.543 55.555 1.00 32.10 110 ILE D O 1
ATOM 3453 N N . LYS D 1 111 ? -37.497 6.531 54.522 1.00 31.85 111 LYS D N 1
ATOM 3454 C CA . LYS D 1 111 ? -38.293 7.175 55.594 1.00 31.67 111 LYS D CA 1
ATOM 3455 C C . LYS D 1 111 ? -39.597 6.403 55.888 1.00 30.82 111 LYS D C 1
ATOM 3456 O O . LYS D 1 111 ? -39.905 6.112 57.039 1.00 31.59 111 LYS D O 1
ATOM 3462 N N . GLY D 1 112 ? -40.370 6.111 54.843 1.00 29.69 112 GLY D N 1
ATOM 3463 C CA . GLY D 1 112 ? -41.635 5.393 54.985 1.00 28.10 112 GLY D CA 1
ATOM 3464 C C . GLY D 1 112 ? -41.456 3.974 55.515 1.00 28.04 112 GLY D C 1
ATOM 3465 O O . GLY D 1 112 ? -42.178 3.539 56.412 1.00 27.27 112 GLY D O 1
ATOM 3466 N N . LEU D 1 113 ? -40.488 3.246 54.965 1.00 27.30 113 LEU D N 1
ATOM 3467 C CA . LEU D 1 113 ? -40.241 1.884 55.414 1.00 28.43 113 LEU D CA 1
ATOM 3468 C C . LEU D 1 113 ? -39.763 1.837 56.867 1.00 28.88 113 LEU D C 1
ATOM 3469 O O . LEU D 1 113 ? -40.108 0.905 57.594 1.00 29.59 113 LEU D O 1
ATOM 3474 N N D TYR D 1 114 ? -38.977 2.835 57.279 1.00 29.35 114 TYR D N 1
ATOM 3475 C CA D TYR D 1 114 ? -38.509 2.928 58.669 1.00 30.25 114 TYR D CA 1
ATOM 3476 C C D TYR D 1 114 ? -39.646 3.284 59.632 1.00 30.18 114 TYR D C 1
ATOM 3477 O O D TYR D 1 114 ? -39.776 2.697 60.688 1.00 30.24 114 TYR D O 1
ATOM 3486 N N . VAL D 1 115 ? -40.468 4.256 59.270 1.00 30.78 115 VAL D N 1
ATOM 3487 C CA . VAL D 1 115 ? -41.682 4.536 60.039 1.00 30.47 115 VAL D CA 1
ATOM 3488 C C . VAL D 1 115 ? -42.503 3.236 60.224 1.00 30.25 115 VAL D C 1
ATOM 3489 O O . VAL D 1 115 ? -42.955 2.936 61.322 1.00 30.61 115 VAL D O 1
ATOM 3493 N N . ALA D 1 116 ? -42.673 2.467 59.157 1.00 30.01 116 ALA D N 1
ATOM 3494 C CA . ALA D 1 116 ? -43.439 1.217 59.222 1.00 29.91 116 ALA D CA 1
ATOM 3495 C C . ALA D 1 116 ? -42.715 0.113 59.989 1.00 30.02 116 ALA D C 1
ATOM 3496 O O . ALA D 1 116 ? -43.254 -0.447 60.953 1.00 29.30 116 ALA D O 1
ATOM 3498 N N . GLU D 1 117 ? -41.496 -0.197 59.560 1.00 31.20 117 GLU D N 1
ATOM 3499 C CA . GLU D 1 117 ? -40.834 -1.433 59.961 1.00 32.59 117 GLU D CA 1
ATOM 3500 C C . GLU D 1 117 ? -39.664 -1.154 60.898 1.00 32.57 117 GLU D C 1
ATOM 3501 O O . GLU D 1 117 ? -38.846 -2.035 61.165 1.00 33.04 117 GLU D O 1
ATOM 3507 N N . GLY D 1 118 ? -39.590 0.077 61.394 1.00 32.82 118 GLY D N 1
ATOM 3508 C CA . GLY D 1 118 ? -38.383 0.572 62.029 1.00 33.93 118 GLY D CA 1
ATOM 3509 C C . GLY D 1 118 ? -38.358 0.297 63.520 1.00 35.04 118 GLY D C 1
ATOM 3510 O O . GLY D 1 118 ? -39.399 0.296 64.178 1.00 34.83 118 GLY D O 1
ATOM 3511 N N . ASP D 1 119 ? -37.162 0.064 64.054 1.00 37.01 119 ASP D N 1
ATOM 3512 C CA . ASP D 1 119 ? -36.866 0.392 65.444 1.00 37.86 119 ASP D CA 1
ATOM 3513 C C . ASP D 1 119 ? -37.120 1.868 65.728 1.00 39.55 119 ASP D C 1
ATOM 3514 O O . ASP D 1 119 ? -36.402 2.738 65.235 1.00 39.46 119 ASP D O 1
ATOM 3519 N N . LYS D 1 120 ? -38.146 2.144 66.527 1.00 40.78 120 LYS D N 1
ATOM 3520 C CA . LYS D 1 120 ? -38.594 3.513 66.753 1.00 42.24 120 LYS D CA 1
ATOM 3521 C C . LYS D 1 120 ? -37.900 4.127 67.965 1.00 43.31 120 LYS D C 1
ATOM 3522 O O . LYS D 1 120 ? -38.128 5.289 68.300 1.00 43.27 120 LYS D O 1
ATOM 3528 N N D THR D 1 121 ? -37.053 3.339 68.618 1.00 44.73 121 THR D N 1
ATOM 3529 C CA D THR D 1 121 ? -36.218 3.842 69.702 1.00 46.22 121 THR D CA 1
ATOM 3530 C C D THR D 1 121 ? -35.107 4.741 69.170 1.00 47.15 121 THR D C 1
ATOM 3531 O O D THR D 1 121 ? -34.625 5.630 69.873 1.00 47.56 121 THR D O 1
ATOM 3535 N N . LEU D 1 122 ? -34.705 4.504 67.925 1.00 48.72 122 LEU D N 1
ATOM 3536 C CA . LEU D 1 122 ? -33.545 5.177 67.354 1.00 49.18 122 LEU D CA 1
ATOM 3537 C C . LEU D 1 122 ? -32.284 4.879 68.157 1.00 50.11 122 LEU D C 1
ATOM 3538 O O . LEU D 1 122 ? -31.299 5.614 68.080 1.00 50.28 122 LEU D O 1
ATOM 3543 N N . LYS D 1 123 ? -32.321 3.797 68.927 1.00 50.33 123 LYS D N 1
ATOM 3544 C CA . LYS D 1 123 ? -31.247 3.486 69.863 1.00 50.92 123 LYS D CA 1
ATOM 3545 C C . LYS D 1 123 ? -30.340 2.389 69.316 1.00 49.82 123 LYS D C 1
ATOM 3546 O O . LYS D 1 123 ? -29.124 2.423 69.506 1.00 49.96 123 LYS D O 1
ATOM 3552 N N . ARG D 1 124 ? -30.939 1.416 68.637 1.00 48.45 124 ARG D N 1
ATOM 3553 C CA . ARG D 1 124 ? -30.348 0.848 67.431 1.00 46.19 124 ARG D CA 1
ATOM 3554 C C . ARG D 1 124 ? -31.239 1.085 66.216 1.00 44.75 124 ARG D C 1
ATOM 3555 O O . ARG D 1 124 ? -32.458 1.199 66.342 1.00 43.84 124 ARG D O 1
ATOM 3563 N N . LEU D 1 125 ? -30.622 1.160 65.042 1.00 42.87 125 LEU D N 1
ATOM 3564 C CA . LEU D 1 125 ? -31.334 1.531 63.825 1.00 41.68 125 LEU D CA 1
ATOM 3565 C C . LEU D 1 125 ? -31.581 0.315 62.938 1.00 40.56 125 LEU D C 1
ATOM 3566 O O . LEU D 1 125 ? -30.698 -0.116 62.197 1.00 40.70 125 LEU D O 1
ATOM 3571 N N . ARG D 1 126 ? -32.789 -0.234 63.019 1.00 38.93 126 ARG D N 1
ATOM 3572 C CA . ARG D 1 126 ? -33.066 -1.565 62.479 1.00 37.71 126 ARG D CA 1
ATOM 3573 C C . ARG D 1 126 ? -34.347 -1.552 61.655 1.00 36.70 126 ARG D C 1
ATOM 3574 O O . ARG D 1 126 ? -35.300 -0.907 62.040 1.00 36.13 126 ARG D O 1
ATOM 3582 N N . ILE D 1 127 ? -34.356 -2.255 60.523 1.00 36.20 127 ILE D N 1
ATOM 3583 C CA . ILE D 1 127 ? -35.580 -2.450 59.719 1.00 36.51 127 ILE D CA 1
ATOM 3584 C C . ILE D 1 127 ? -35.835 -3.959 59.542 1.00 36.26 127 ILE D C 1
ATOM 3585 O O . ILE D 1 127 ? -34.965 -4.683 59.041 1.00 35.92 127 ILE D O 1
ATOM 3590 N N D TRP D 1 128 ? -37.011 -4.427 59.964 1.00 36.06 128 TRP D N 1
ATOM 3591 C CA D TRP D 1 128 ? -37.372 -5.854 59.859 1.00 36.06 128 TRP D CA 1
ATOM 3592 C C D TRP D 1 128 ? -38.254 -6.138 58.637 1.00 36.06 128 TRP D C 1
ATOM 3593 O O D TRP D 1 128 ? -39.173 -5.372 58.325 1.00 35.74 128 TRP D O 1
ATOM 3604 N N . ASN D 1 129 ? -37.978 -7.247 57.955 1.00 36.34 129 ASN D N 1
ATOM 3605 C CA . ASN D 1 129 ? -38.826 -7.694 56.849 1.00 36.67 129 ASN D CA 1
ATOM 3606 C C . ASN D 1 129 ? -38.478 -9.103 56.382 1.00 36.91 129 ASN D C 1
ATOM 3607 O O . ASN D 1 129 ? -37.312 -9.517 56.426 1.00 37.43 129 ASN D O 1
ATOM 3612 N N . LYS D 1 130 ? -39.490 -9.829 55.923 1.00 37.60 130 LYS D N 1
ATOM 3613 C CA . LYS D 1 130 ? -39.290 -11.160 55.362 1.00 38.21 130 LYS D CA 1
ATOM 3614 C C . LYS D 1 130 ? -38.803 -11.057 53.926 1.00 39.02 130 LYS D C 1
ATOM 3615 O O . LYS D 1 130 ? -38.203 -11.993 53.391 1.00 39.33 130 LYS D O 1
ATOM 3621 N N . ASN D 1 131 ? -39.087 -9.923 53.299 1.00 39.19 131 ASN D N 1
ATOM 3622 C CA . ASN D 1 131 ? -38.629 -9.674 51.945 1.00 40.19 131 ASN D CA 1
ATOM 3623 C C . ASN D 1 131 ? -37.142 -9.268 51.914 1.00 40.57 131 ASN D C 1
ATOM 3624 O O . ASN D 1 131 ? -36.805 -8.079 51.973 1.00 39.94 131 ASN D O 1
ATOM 3629 N N . LYS D 1 132 ? -36.266 -10.267 51.812 1.00 41.05 132 LYS D N 1
ATOM 3630 C CA . LYS D 1 132 ? -34.816 -10.043 51.772 1.00 42.08 132 LYS D CA 1
ATOM 3631 C C . LYS D 1 132 ? -34.391 -9.208 50.568 1.00 41.86 132 LYS D C 1
ATOM 3632 O O . LYS D 1 132 ? -33.539 -8.324 50.701 1.00 41.92 132 LYS D O 1
ATOM 3638 N N . ALA D 1 133 ? -34.997 -9.483 49.409 1.00 41.38 133 ALA D N 1
ATOM 3639 C CA . ALA D 1 133 ? -34.720 -8.754 48.169 1.00 41.02 133 ALA D CA 1
ATOM 3640 C C . ALA D 1 133 ? -34.966 -7.257 48.324 1.00 40.38 133 ALA D C 1
ATOM 3641 O O . ALA D 1 133 ? -34.200 -6.452 47.809 1.00 40.42 133 ALA D O 1
ATOM 3643 N N . LEU D 1 134 ? -36.031 -6.899 49.038 1.00 39.40 134 LEU D N 1
ATOM 3644 C CA . LEU D 1 134 ? -36.337 -5.505 49.332 1.00 38.75 134 LEU D CA 1
ATOM 3645 C C . LEU D 1 134 ? -35.267 -4.873 50.222 1.00 37.84 134 LEU D C 1
ATOM 3646 O O . LEU D 1 134 ? -34.785 -3.778 49.931 1.00 37.69 134 LEU D O 1
ATOM 3651 N N . LEU D 1 135 ? -34.907 -5.563 51.299 1.00 37.45 135 LEU D N 1
ATOM 3652 C CA . LEU D 1 135 ? -33.847 -5.084 52.203 1.00 37.62 135 LEU D CA 1
ATOM 3653 C C . LEU D 1 135 ? -32.504 -4.924 51.501 1.00 37.84 135 LEU D C 1
ATOM 3654 O O . LEU D 1 135 ? -31.777 -3.955 51.765 1.00 37.58 135 LEU D O 1
ATOM 3659 N N . GLU D 1 136 ? -32.189 -5.844 50.589 1.00 38.47 136 GLU D N 1
ATOM 3660 C CA . GLU D 1 136 ? -30.965 -5.734 49.782 1.00 39.90 136 GLU D CA 1
ATOM 3661 C C . GLU D 1 136 ? -30.925 -4.490 48.895 1.00 38.70 136 GLU D C 1
ATOM 3662 O O . GLU D 1 136 ? -29.873 -3.877 48.752 1.00 38.37 136 GLU D O 1
ATOM 3668 N N . ILE D 1 137 ? -32.064 -4.110 48.309 1.00 37.56 137 ILE D N 1
ATOM 3669 C CA . ILE D 1 137 ? -32.155 -2.856 47.558 1.00 37.06 137 ILE D CA 1
ATOM 3670 C C . ILE D 1 137 ? -31.893 -1.638 48.476 1.00 37.11 137 ILE D C 1
ATOM 3671 O O . ILE D 1 137 ? -31.110 -0.740 48.129 1.00 37.32 137 ILE D O 1
ATOM 3676 N N . VAL D 1 138 ? -32.556 -1.614 49.634 1.00 36.80 138 VAL D N 1
ATOM 3677 C CA . VAL D 1 138 ? -32.418 -0.521 50.606 1.00 36.99 138 VAL D CA 1
ATOM 3678 C C . VAL D 1 138 ? -30.976 -0.420 51.127 1.00 37.53 138 VAL D C 1
ATOM 3679 O O . VAL D 1 138 ? -30.436 0.687 51.313 1.00 37.31 138 VAL D O 1
ATOM 3683 N N . SER D 1 139 ? -30.365 -1.584 51.341 1.00 38.12 139 SER D N 1
ATOM 3684 C CA . SER D 1 139 ? -28.966 -1.691 51.742 1.00 39.30 139 SER D CA 1
ATOM 3685 C C . SER D 1 139 ? -28.023 -0.994 50.750 1.00 39.83 139 SER D C 1
ATOM 3686 O O . SER D 1 139 ? -27.130 -0.242 51.148 1.00 40.03 139 SER D O 1
ATOM 3689 N N . ARG D 1 140 ? -28.237 -1.251 49.459 1.00 40.39 140 ARG D N 1
ATOM 3690 C CA . ARG D 1 140 ? -27.430 -0.648 48.403 1.00 40.99 140 ARG D CA 1
ATOM 3691 C C . ARG D 1 140 ? -27.621 0.866 48.364 1.00 40.46 140 ARG D C 1
ATOM 3692 O O . ARG D 1 140 ? -26.652 1.602 48.205 1.00 40.63 140 ARG D O 1
ATOM 3700 N N D TRP D 1 141 ? -28.869 1.316 48.514 1.00 39.44 141 TRP D N 1
ATOM 3701 C CA D TRP D 1 141 ? -29.189 2.741 48.594 1.00 38.98 141 TRP D CA 1
ATOM 3702 C C D TRP D 1 141 ? -28.483 3.409 49.762 1.00 39.16 141 TRP D C 1
ATOM 3703 O O D TRP D 1 141 ? -27.918 4.498 49.609 1.00 38.43 141 TRP D O 1
ATOM 3714 N N . LEU D 1 142 ? -28.517 2.739 50.919 1.00 39.27 142 LEU D N 1
ATOM 3715 C CA . LEU D 1 142 ? -27.892 3.248 52.133 1.00 39.53 142 LEU D CA 1
ATOM 3716 C C . LEU D 1 142 ? -26.378 3.366 51.970 1.00 40.43 142 LEU D C 1
ATOM 3717 O O . LEU D 1 142 ? -25.818 4.439 52.206 1.00 39.96 142 LEU D O 1
ATOM 3722 N N . ASN D 1 143 ? -25.734 2.291 51.521 1.00 41.72 143 ASN D N 1
ATOM 3723 C CA . ASN D 1 143 ? -24.304 2.338 51.188 1.00 43.17 143 ASN D CA 1
ATOM 3724 C C . ASN D 1 143 ? -23.907 3.498 50.273 1.00 44.26 143 ASN D C 1
ATOM 3725 O O . ASN D 1 143 ? -22.910 4.169 50.541 1.00 44.69 143 ASN D O 1
ATOM 3730 N N . ASN D 1 144 ? -24.679 3.722 49.215 1.00 45.01 144 ASN D N 1
ATOM 3731 C CA . ASN D 1 144 ? -24.413 4.819 48.291 1.00 46.05 144 ASN D CA 1
ATOM 3732 C C . ASN D 1 144 ? -24.649 6.182 48.933 1.00 46.85 144 ASN D C 1
ATOM 3733 O O . ASN D 1 144 ? -24.155 7.200 48.450 1.00 47.36 144 ASN D O 1
ATOM 3738 N N . LEU D 1 145 ? -25.408 6.194 50.024 1.00 46.95 145 LEU D N 1
ATOM 3739 C CA . LEU D 1 145 ? -25.605 7.407 50.807 1.00 47.50 145 LEU D CA 1
ATOM 3740 C C . LEU D 1 145 ? -24.641 7.464 51.986 1.00 48.00 145 LEU D C 1
ATOM 3741 O O . LEU D 1 145 ? -24.789 8.295 52.882 1.00 48.40 145 LEU D O 1
ATOM 3746 N N . GLY D 1 146 ? -23.653 6.574 51.980 1.00 48.53 146 GLY D N 1
ATOM 3747 C CA . GLY D 1 146 ? -22.613 6.584 52.992 1.00 49.19 146 GLY D CA 1
ATOM 3748 C C . GLY D 1 146 ? -23.126 6.165 54.356 1.00 48.72 146 GLY D C 1
ATOM 3749 O O . GLY D 1 146 ? -22.557 6.534 55.383 1.00 49.55 146 GLY D O 1
ATOM 3750 N N . VAL D 1 147 ? -24.207 5.392 54.364 1.00 48.66 147 VAL D N 1
ATOM 3751 C CA . VAL D 1 147 ? -24.674 4.741 55.582 1.00 47.16 147 VAL D CA 1
ATOM 3752 C C . VAL D 1 147 ? -24.349 3.251 55.570 1.00 46.78 147 VAL D C 1
ATOM 3753 O O . VAL D 1 147 ? -24.943 2.483 54.813 1.00 47.13 147 VAL D O 1
ATOM 3757 N N . ARG D 1 148 ? -23.404 2.849 56.413 1.00 46.26 148 ARG D N 1
ATOM 3758 C CA . ARG D 1 148 ? -23.013 1.441 56.517 1.00 46.07 148 ARG D CA 1
ATOM 3759 C C . ARG D 1 148 ? -24.076 0.625 57.236 1.00 45.61 148 ARG D C 1
ATOM 3760 O O . ARG D 1 148 ? -24.749 1.117 58.144 1.00 45.90 148 ARG D O 1
ATOM 3768 N N . ASN D 1 149 ? -24.202 -0.633 56.837 1.00 45.31 149 ASN D N 1
ATOM 3769 C CA . ASN D 1 149 ? -25.303 -1.475 57.277 1.00 45.60 149 ASN D CA 1
ATOM 3770 C C . ASN D 1 149 ? -25.038 -2.947 56.990 1.00 45.79 149 ASN D C 1
ATOM 3771 O O . ASN D 1 149 ? -24.193 -3.271 56.155 1.00 45.82 149 ASN D O 1
ATOM 3776 N N D THR D 1 150 ? -25.782 -3.825 57.667 1.00 46.16 150 THR D N 1
ATOM 3777 C CA D THR D 1 150 ? -25.702 -5.277 57.462 1.00 46.30 150 THR D CA 1
ATOM 3778 C C D THR D 1 150 ? -27.099 -5.883 57.428 1.00 46.30 150 THR D C 1
ATOM 3779 O O D THR D 1 150 ? -28.033 -5.302 57.970 1.00 45.81 150 THR D O 1
ATOM 3783 N N . ILE D 1 151 ? -27.230 -7.054 56.804 1.00 46.66 151 ILE D N 1
ATOM 3784 C CA . ILE D 1 151 ? -28.485 -7.820 56.804 1.00 47.35 151 ILE D CA 1
ATOM 3785 C C . ILE D 1 151 ? -28.257 -9.239 57.345 1.00 48.04 151 ILE D C 1
ATOM 3786 O O . ILE D 1 151 ? -27.346 -9.936 56.904 1.00 48.14 151 ILE D O 1
ATOM 3791 N N . HIS D 1 152 ? -29.089 -9.651 58.299 1.00 49.12 152 HIS D N 1
ATOM 3792 C CA . HIS D 1 152 ? -29.016 -10.983 58.902 1.00 50.35 152 HIS D CA 1
ATOM 3793 C C . HIS D 1 152 ? -30.411 -11.533 59.152 1.00 50.61 152 HIS D C 1
ATOM 3794 O O . HIS D 1 152 ? -31.370 -10.767 59.288 1.00 50.35 152 HIS D O 1
ATOM 3801 N N . LEU D 1 153 ? -30.522 -12.857 59.212 1.00 50.99 153 LEU D N 1
ATOM 3802 C CA . LEU D 1 153 ? -31.760 -13.488 59.643 1.00 51.87 153 LEU D CA 1
ATOM 3803 C C . LEU D 1 153 ? -31.956 -13.229 61.135 1.00 52.14 153 LEU D C 1
ATOM 3804 O O . LEU D 1 153 ? -31.284 -13.834 61.965 1.00 52.62 153 LEU D O 1
ATOM 3809 N N . ASP D 1 154 ? -32.840 -12.290 61.467 1.00 52.55 154 ASP D N 1
ATOM 3810 C CA . ASP D 1 154 ? -33.087 -11.922 62.865 1.00 53.00 154 ASP D CA 1
ATOM 3811 C C . ASP D 1 154 ? -33.956 -12.969 63.570 1.00 53.55 154 ASP D C 1
ATOM 3812 O O . ASP D 1 154 ? -33.710 -13.325 64.720 1.00 53.38 154 ASP D O 1
ATOM 3817 N N . ASP D 1 155 ? -34.962 -13.464 62.859 1.00 54.18 155 ASP D N 1
ATOM 3818 C CA . ASP D 1 155 ? -35.991 -14.309 63.441 1.00 55.13 155 ASP D CA 1
ATOM 3819 C C . ASP D 1 155 ? -36.048 -15.633 62.691 1.00 55.72 155 ASP D C 1
ATOM 3820 O O . ASP D 1 155 ? -36.627 -15.711 61.607 1.00 55.56 155 ASP D O 1
ATOM 3825 N N . HIS D 1 156 ? -35.451 -16.666 63.287 1.00 56.29 156 HIS D N 1
ATOM 3826 C CA A HIS D 1 156 ? -35.369 -17.975 62.641 0.50 56.57 156 HIS D CA 1
ATOM 3827 C CA B HIS D 1 156 ? -35.361 -18.002 62.686 0.50 56.53 156 HIS D CA 1
ATOM 3828 C C . HIS D 1 156 ? -36.716 -18.713 62.629 1.00 56.41 156 HIS D C 1
ATOM 3829 O O . HIS D 1 156 ? -36.928 -19.606 61.809 1.00 56.53 156 HIS D O 1
ATOM 3842 N N . ARG D 1 157 ? -37.630 -18.269 63.484 1.00 55.83 157 ARG D N 1
ATOM 3843 C CA . ARG D 1 157 ? -38.972 -18.819 63.531 1.00 55.07 157 ARG D CA 1
ATOM 3844 C C . ARG D 1 157 ? -39.800 -18.525 62.273 1.00 54.72 157 ARG D C 1
ATOM 3845 O O . ARG D 1 157 ? -40.686 -19.300 61.923 1.00 54.45 157 ARG D O 1
ATOM 3853 N N . HIS D 1 158 ? -39.546 -17.409 61.595 1.00 53.65 158 HIS D N 1
ATOM 3854 C CA . HIS D 1 158 ? -40.627 -16.800 60.817 1.00 52.62 158 HIS D CA 1
ATOM 3855 C C . HIS D 1 158 ? -40.466 -16.600 59.303 1.00 51.62 158 HIS D C 1
ATOM 3856 O O . HIS D 1 158 ? -41.428 -16.249 58.633 1.00 52.55 158 HIS D O 1
ATOM 3863 N N . GLY D 1 159 ? -39.270 -16.837 58.763 1.00 49.86 159 GLY D N 1
ATOM 3864 C CA . GLY D 1 159 ? -38.078 -16.105 59.163 1.00 47.47 159 GLY D CA 1
ATOM 3865 C C . GLY D 1 159 ? -37.884 -14.692 58.644 1.00 46.06 159 GLY D C 1
ATOM 3866 O O . GLY D 1 159 ? -37.887 -14.438 57.441 1.00 45.48 159 GLY D O 1
ATOM 3867 N N . VAL D 1 160 ? -37.689 -13.770 59.584 1.00 44.09 160 VAL D N 1
ATOM 3868 C CA . VAL D 1 160 ? -37.708 -12.345 59.301 1.00 42.53 160 VAL D CA 1
ATOM 3869 C C . VAL D 1 160 ? -36.277 -11.819 59.349 1.00 42.35 160 VAL D C 1
ATOM 3870 O O . VAL D 1 160 ? -35.568 -12.042 60.328 1.00 41.98 160 VAL D O 1
ATOM 3874 N N D TYR D 1 161 ? -35.859 -11.139 58.285 1.00 41.55 161 TYR D N 1
ATOM 3875 C CA D TYR D 1 161 ? -34.527 -10.555 58.232 1.00 41.10 161 TYR D CA 1
ATOM 3876 C C D TYR D 1 161 ? -34.521 -9.210 58.925 1.00 40.32 161 TYR D C 1
ATOM 3877 O O D TYR D 1 161 ? -35.571 -8.582 59.106 1.00 39.73 161 TYR D O 1
ATOM 3886 N N . VAL D 1 162 ? -33.336 -8.788 59.343 1.00 39.65 162 VAL D N 1
ATOM 3887 C CA . VAL 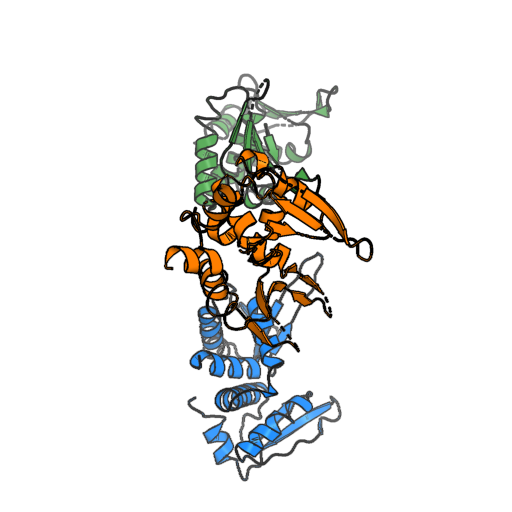D 1 162 ? -33.157 -7.442 59.836 1.00 39.16 162 VAL D CA 1
ATOM 3888 C C . VAL D 1 162 ? -32.069 -6.776 59.023 1.00 39.23 162 VAL D C 1
ATOM 3889 O O . VAL D 1 162 ? -31.041 -7.394 58.717 1.00 38.70 162 VAL D O 1
ATOM 3893 N N . LEU D 1 163 ? -32.331 -5.533 58.634 1.00 39.23 163 LEU D N 1
ATOM 3894 C CA . LEU D 1 163 ? -31.295 -4.651 58.137 1.00 39.82 163 LEU D CA 1
ATOM 3895 C C . LEU D 1 163 ? -30.869 -3.792 59.312 1.00 40.11 163 LEU D C 1
ATOM 3896 O O . LEU D 1 163 ? -31.667 -3.020 59.853 1.00 39.62 163 LEU D O 1
ATOM 3901 N N . ASN D 1 164 ? -29.611 -3.941 59.708 1.00 40.62 164 ASN D N 1
ATOM 3902 C CA . ASN D 1 164 ? -29.052 -3.163 60.801 1.00 41.51 164 ASN D CA 1
ATOM 3903 C C . ASN D 1 164 ? -28.186 -2.042 60.252 1.00 41.70 164 ASN D C 1
ATOM 3904 O O . ASN D 1 164 ? -27.260 -2.292 59.475 1.00 42.07 164 ASN D O 1
ATOM 3909 N N . ILE D 1 165 ? -28.505 -0.811 60.633 1.00 41.45 165 ILE D N 1
ATOM 3910 C CA . ILE D 1 165 ? -27.686 0.342 60.284 1.00 41.53 165 ILE D CA 1
ATOM 3911 C C . ILE D 1 165 ? -26.623 0.542 61.369 1.00 42.44 165 ILE D C 1
ATOM 3912 O O . ILE D 1 165 ? -26.929 0.532 62.563 1.00 41.99 165 ILE D O 1
ATOM 3917 N N . SER D 1 166 ? -25.371 0.691 60.945 1.00 43.28 166 SER D N 1
ATOM 3918 C CA . SER D 1 166 ? -24.284 0.875 61.884 1.00 44.76 166 SER D CA 1
ATOM 3919 C C . SER D 1 166 ? -24.449 2.174 62.658 1.00 45.81 166 SER D C 1
ATOM 3920 O O . SER D 1 166 ? -24.641 3.244 62.067 1.00 45.26 166 SER D O 1
ATOM 3923 N N . LEU D 1 167 ? -24.379 2.060 63.984 1.00 47.26 167 LEU D N 1
ATOM 3924 C CA . LEU D 1 167 ? -24.476 3.210 64.875 1.00 49.12 167 LEU D CA 1
ATOM 3925 C C . LEU D 1 167 ? -23.338 4.219 64.686 1.00 50.21 167 LEU D C 1
ATOM 3926 O O . LEU D 1 167 ? -23.445 5.362 65.135 1.00 50.25 167 LEU D O 1
ATOM 3931 N N . ARG D 1 168 ? -22.264 3.793 64.014 1.00 51.46 168 ARG D N 1
ATOM 3932 C CA . ARG D 1 168 ? -21.203 4.702 63.556 1.00 53.16 168 ARG D CA 1
ATOM 3933 C C . ARG D 1 168 ? -21.776 5.776 62.629 1.00 53.03 168 ARG D C 1
ATOM 3934 O O . ARG D 1 168 ? -21.325 6.924 62.647 1.00 52.91 168 ARG D O 1
ATOM 3942 N N . ASP D 1 169 ? -22.774 5.395 61.828 1.00 52.87 169 ASP D N 1
ATOM 3943 C CA . ASP D 1 169 ? -23.411 6.322 60.894 1.00 53.11 169 ASP D CA 1
ATOM 3944 C C . ASP D 1 169 ? -24.789 6.767 61.365 1.00 53.45 169 ASP D C 1
ATOM 3945 O O . ASP D 1 169 ? -25.664 7.080 60.554 1.00 53.64 169 ASP D O 1
ATOM 3950 N N . ARG D 1 170 ? -24.979 6.795 62.680 1.00 54.02 170 ARG D N 1
ATOM 3951 C CA . ARG D 1 170 ? -26.272 7.138 63.260 1.00 55.03 170 ARG D CA 1
ATOM 3952 C C . ARG D 1 170 ? -26.676 8.565 62.905 1.00 54.38 170 ARG D C 1
ATOM 3953 O O . ARG D 1 170 ? -27.790 8.809 62.442 1.00 54.07 170 ARG D O 1
ATOM 3961 N N . ILE D 1 171 ? -25.763 9.505 63.127 1.00 53.94 171 ILE D N 1
ATOM 3962 C CA . ILE D 1 171 ? -26.030 10.921 62.854 1.00 53.47 171 ILE D CA 1
ATOM 3963 C C . ILE D 1 171 ? -26.381 11.122 61.375 1.00 52.81 171 ILE D C 1
ATOM 3964 O O . ILE D 1 171 ? -27.400 11.743 61.051 1.00 52.71 171 ILE D O 1
ATOM 3969 N N . LYS D 1 172 ? -25.559 10.568 60.489 1.00 51.51 172 LYS D N 1
ATOM 3970 C CA . LYS D 1 172 ? -25.814 10.651 59.052 1.00 50.72 172 LYS D CA 1
ATOM 3971 C C . LYS D 1 172 ? -27.218 10.146 58.692 1.00 49.04 172 LYS D C 1
ATOM 3972 O O . LYS D 1 172 ? -27.976 10.845 58.018 1.00 49.47 172 LYS D O 1
ATOM 3978 N N . PHE D 1 173 ? -27.569 8.950 59.160 1.00 46.98 173 PHE D N 1
ATOM 3979 C CA . PHE D 1 173 ? -28.879 8.365 58.871 1.00 45.33 173 PHE D CA 1
ATOM 3980 C C . PHE D 1 173 ? -30.040 9.234 59.376 1.00 45.06 173 PHE D C 1
ATOM 3981 O O . PHE D 1 173 ? -30.963 9.568 58.616 1.00 44.41 173 PHE D O 1
ATOM 3989 N N . VAL D 1 174 ? -29.985 9.595 60.655 1.00 44.76 174 VAL D N 1
ATOM 3990 C CA . VAL D 1 174 ? -31.042 10.387 61.276 1.00 45.04 174 VAL D CA 1
ATOM 3991 C C . VAL D 1 174 ? -31.129 11.803 60.675 1.00 45.99 174 VAL D C 1
ATOM 3992 O O . VAL D 1 174 ? -32.228 12.280 60.408 1.00 46.00 174 VAL D O 1
ATOM 3996 N N . HIS D 1 175 ? -29.991 12.451 60.423 1.00 46.81 175 HIS D N 1
ATOM 3997 C CA . HIS D 1 175 ? -30.013 13.830 59.923 1.00 48.18 175 HIS D CA 1
ATOM 3998 C C . HIS D 1 175 ? -30.210 13.928 58.411 1.00 48.53 175 HIS D C 1
ATOM 3999 O O . HIS D 1 175 ? -30.986 14.753 57.925 1.00 49.30 175 HIS D O 1
ATOM 4006 N N D THR D 1 176 ? -29.505 13.085 57.676 1.00 48.34 176 THR D N 1
ATOM 4007 C CA D THR D 1 176 ? -29.439 13.182 56.226 1.00 48.40 176 THR D CA 1
ATOM 4008 C C D THR D 1 176 ? -30.607 12.467 55.538 1.00 48.01 176 THR D C 1
ATOM 4009 O O D THR D 1 176 ? -31.038 12.868 54.446 1.00 48.15 176 THR D O 1
ATOM 4013 N N . ILE D 1 177 ? -31.118 11.419 56.182 1.00 47.01 177 ILE D N 1
ATOM 4014 C CA . ILE D 1 177 ? -32.159 10.590 55.587 1.00 46.70 177 ILE D CA 1
ATOM 4015 C C . ILE D 1 177 ? -33.516 10.773 56.278 1.00 46.29 177 ILE D C 1
ATOM 4016 O O . ILE D 1 177 ? -34.463 11.246 55.651 1.00 46.32 177 ILE D O 1
ATOM 4021 N N . LEU D 1 178 ? -33.603 10.414 57.558 1.00 45.83 178 LEU D N 1
ATOM 4022 C CA . LEU D 1 178 ? -34.847 10.578 58.311 1.00 45.41 178 LEU D CA 1
ATOM 4023 C C . LEU D 1 178 ? -35.330 12.029 58.394 1.00 45.63 178 LEU D C 1
ATOM 4024 O O . LEU D 1 178 ? -36.540 12.275 58.446 1.00 45.03 178 LEU D O 1
ATOM 4029 N N . SER D 1 179 ? -34.391 12.979 58.383 1.00 45.69 179 SER D N 1
ATOM 4030 C CA . SER D 1 179 ? -34.716 14.390 58.606 1.00 46.07 179 SER D CA 1
ATOM 4031 C C . SER D 1 179 ? -34.677 15.259 57.348 1.00 46.42 179 SER D C 1
ATOM 4032 O O . SER D 1 179 ? -34.817 16.482 57.450 1.00 46.90 179 SER D O 1
ATOM 4035 N N . SER D 1 180 ? -34.505 14.657 56.173 1.00 46.51 180 SER D N 1
ATOM 4036 C CA . SER D 1 180 ? -34.501 15.436 54.922 1.00 47.00 180 SER D CA 1
ATOM 4037 C C . SER D 1 180 ? -35.803 16.222 54.666 1.00 47.45 180 SER D C 1
ATOM 4038 O O . SER D 1 180 ? -36.912 15.682 54.794 1.00 47.14 180 SER D O 1
ATOM 4041 N N . HIS D 1 181 ? -35.641 17.493 54.289 1.00 47.69 181 HIS D N 1
ATOM 4042 C CA . HIS D 1 181 ? -36.752 18.400 53.981 1.00 48.01 181 HIS D CA 1
ATOM 4043 C C . HIS D 1 181 ? -37.180 18.368 52.517 1.00 47.62 181 HIS D C 1
ATOM 4044 O O . HIS D 1 181 ? -37.986 19.196 52.078 1.00 47.95 181 HIS D O 1
ATOM 4051 N N . LEU D 1 182 ? -36.674 17.406 51.784 1.00 47.04 182 LEU D N 1
ATOM 4052 C CA . LEU D 1 182 ? -37.095 17.183 50.435 1.00 46.55 182 LEU D CA 1
ATOM 4053 C C . LEU D 1 182 ? -38.409 16.446 50.341 1.00 45.98 182 LEU D C 1
ATOM 4054 O O . LEU D 1 182 ? -38.975 16.376 49.282 1.00 45.68 182 LEU D O 1
ATOM 4059 N N . ASN D 1 183 ? -38.873 15.913 51.462 1.00 45.46 183 ASN D N 1
ATOM 4060 C CA . ASN D 1 183 ? -40.140 15.192 51.556 1.00 45.60 183 ASN D CA 1
ATOM 4061 C C . ASN D 1 183 ? -40.557 15.087 53.010 1.00 45.79 183 ASN D C 1
ATOM 4062 O O . ASN D 1 183 ? -39.920 15.690 53.830 1.00 45.64 183 ASN D O 1
ATOM 4067 N N . PRO D 1 184 ? -41.609 14.329 53.299 1.00 46.55 184 PRO D N 1
ATOM 4068 C CA . PRO D 1 184 ? -42.381 14.519 54.531 1.00 46.85 184 PRO D CA 1
ATOM 4069 C C . PRO D 1 184 ? -41.619 14.029 55.758 1.00 46.73 184 PRO D C 1
ATOM 4070 O O . PRO D 1 184 ? -41.312 12.842 55.859 1.00 46.12 184 PRO D O 1
ATOM 4074 N N . LEU D 1 185 ? -41.321 14.941 56.677 1.00 47.94 185 LEU D N 1
ATOM 4075 C CA . LEU D 1 185 ? -40.726 14.573 57.956 1.00 47.79 185 LEU D CA 1
ATOM 4076 C C . LEU D 1 185 ? -41.550 13.501 58.660 1.00 47.67 185 LEU D C 1
ATOM 4077 O O . LEU D 1 185 ? -42.676 13.752 59.090 1.00 47.82 185 LEU D O 1
ATOM 4082 N N . PRO D 1 186 ? -40.982 12.305 58.775 1.00 47.81 186 PRO D N 1
ATOM 4083 C CA . PRO D 1 186 ? -41.412 11.342 59.794 1.00 47.31 186 PRO D CA 1
ATOM 4084 C C . PRO D 1 186 ? -41.687 12.019 61.132 1.00 46.74 186 PRO D C 1
ATOM 4085 O O . PRO D 1 186 ? -41.063 13.031 61.451 1.00 46.47 186 PRO D O 1
ATOM 4089 N N . PRO D 1 187 ? -42.615 11.461 61.903 1.00 46.32 187 PRO D N 1
ATOM 4090 C CA . PRO D 1 187 ? -43.102 12.116 63.113 1.00 45.99 187 PRO D CA 1
ATOM 4091 C C . PRO D 1 187 ? -42.011 12.305 64.165 1.00 45.52 187 PRO D C 1
ATOM 4092 O O . PRO D 1 187 ? -41.898 13.396 64.731 1.00 45.46 187 PRO D O 1
ATOM 4096 N N . GLU D 1 188 ? -41.208 11.271 64.408 1.00 44.89 188 GLU D N 1
ATOM 4097 C CA . GLU D 1 188 ? -40.126 11.375 65.397 1.00 44.84 188 GLU D CA 1
ATOM 4098 C C . GLU D 1 188 ? -39.006 12.328 64.944 1.00 44.43 188 GLU D C 1
ATOM 4099 O O . GLU D 1 188 ? -38.507 13.115 65.748 1.00 44.59 188 GLU D O 1
ATOM 4105 N N . ALA D 1 189 ? -38.646 12.286 63.661 1.00 43.73 189 ALA D N 1
ATOM 4106 C CA . ALA D 1 189 ? -37.675 13.240 63.099 1.00 43.15 189 ALA D CA 1
ATOM 4107 C C . ALA D 1 189 ? -38.173 14.693 63.171 1.00 43.14 189 ALA D C 1
ATOM 4108 O O . ALA D 1 189 ? -37.405 15.601 63.517 1.00 42.69 189 ALA D O 1
ATOM 4110 N N . ALA D 1 190 ? -39.452 14.902 62.837 1.00 42.72 190 ALA D N 1
ATOM 4111 C CA . ALA D 1 190 ? -40.090 16.218 62.952 1.00 43.02 190 ALA D CA 1
ATOM 4112 C C . ALA D 1 190 ? -40.056 16.750 64.389 1.00 43.43 190 ALA D C 1
ATOM 4113 O O . ALA D 1 190 ? -39.766 17.936 64.611 1.00 42.79 190 ALA D O 1
ATOM 4115 N N . ALA D 1 191 ? -40.341 15.864 65.346 1.00 44.18 191 ALA D N 1
ATOM 4116 C CA . ALA D 1 191 ? -40.349 16.201 66.775 1.00 45.53 191 ALA D CA 1
ATOM 4117 C C . ALA D 1 191 ? -38.957 16.606 67.255 1.00 46.43 191 ALA D C 1
ATOM 4118 O O . ALA D 1 191 ? -38.816 17.568 68.016 1.00 46.24 191 ALA D O 1
ATOM 4120 N N . LEU D 1 192 ? -37.939 15.879 66.790 1.00 47.71 192 LEU D N 1
ATOM 4121 C CA . LEU D 1 192 ? -36.542 16.177 67.125 1.00 49.13 192 LEU D CA 1
ATOM 4122 C C . LEU D 1 192 ? -36.120 17.541 66.608 1.00 50.28 192 LEU D C 1
ATOM 4123 O O . LEU D 1 192 ? -35.482 18.304 67.330 1.00 49.89 192 LEU D O 1
ATOM 4128 N N . GLU D 1 193 ? -36.473 17.839 65.358 1.00 52.03 193 GLU D N 1
ATOM 4129 C CA . GLU D 1 193 ? -36.134 19.126 64.752 1.00 54.12 193 GLU D CA 1
ATOM 4130 C C . GLU D 1 193 ? -36.764 20.302 65.512 1.00 54.84 193 GLU D C 1
ATOM 4131 O O . GLU D 1 193 ? -36.083 21.286 65.813 1.00 54.93 193 GLU D O 1
ATOM 4137 N N . HIS D 1 194 ? -38.059 20.190 65.808 1.00 56.22 194 HIS D N 1
ATOM 4138 C CA . HIS D 1 194 ? -38.797 21.211 66.560 1.00 57.99 194 HIS D CA 1
ATOM 4139 C C . HIS D 1 194 ? -38.498 21.146 68.068 1.00 59.54 194 HIS D C 1
ATOM 4140 O O . HIS D 1 194 ? -38.965 21.993 68.832 1.00 59.73 194 HIS D O 1
ATOM 4147 N N . HIS D 1 195 ? -37.718 20.134 68.467 1.00 61.52 195 HIS D N 1
ATOM 4148 C CA . HIS D 1 195 ? -37.336 19.841 69.863 1.00 63.26 195 HIS D CA 1
ATOM 4149 C C . HIS D 1 195 ? -38.535 19.484 70.738 1.00 63.55 195 HIS D C 1
ATOM 4150 O O . HIS D 1 195 ? -38.964 18.325 70.785 1.00 64.06 195 HIS D O 1
ATOM 5176 N N . GLU G 1 5 ? -64.042 17.846 4.497 1.00 56.26 5 GLU G N 1
ATOM 5177 C CA . GLU G 1 5 ? -64.316 16.413 4.861 1.00 56.00 5 GLU G CA 1
ATOM 5178 C C . GLU G 1 5 ? -64.188 15.484 3.652 1.00 55.66 5 GLU G C 1
ATOM 5179 O O . GLU G 1 5 ? -64.811 14.401 3.596 1.00 56.19 5 GLU G O 1
ATOM 5181 N N . ASN G 1 6 ? -63.395 15.936 2.674 1.00 54.53 6 ASN G N 1
ATOM 5182 C CA . ASN G 1 6 ? -62.726 15.031 1.747 1.00 52.80 6 ASN G CA 1
ATOM 5183 C C . ASN G 1 6 ? -61.433 14.609 2.451 1.00 51.27 6 ASN G C 1
ATOM 5184 O O . ASN G 1 6 ? -60.358 14.460 1.842 1.00 50.98 6 ASN G O 1
ATOM 5187 N N . VAL G 1 7 ? -61.573 14.511 3.774 1.00 49.16 7 VAL G N 1
ATOM 5188 C CA . VAL G 1 7 ? -60.874 13.532 4.583 1.00 48.37 7 VAL G CA 1
ATOM 5189 C C . VAL G 1 7 ? -60.955 12.186 3.854 1.00 47.69 7 VAL G C 1
ATOM 5190 O O . VAL G 1 7 ? -59.969 11.465 3.802 1.00 47.38 7 VAL G O 1
ATOM 5194 N N . SER G 1 8 ? -62.121 11.884 3.268 1.00 47.32 8 SER G N 1
ATOM 5195 C CA . SER G 1 8 ? -62.348 10.625 2.550 1.00 47.30 8 SER G CA 1
ATOM 5196 C C . SER G 1 8 ? -61.429 10.466 1.328 1.00 45.91 8 SER G C 1
ATOM 5197 O O . SER G 1 8 ? -60.935 9.371 1.065 1.00 45.71 8 SER G O 1
ATOM 5200 N N . GLY G 1 9 ? -61.207 11.572 0.612 1.00 44.78 9 GLY G N 1
ATOM 5201 C CA . GLY G 1 9 ? -60.307 11.645 -0.544 1.00 43.02 9 GLY G CA 1
ATOM 5202 C C . GLY G 1 9 ? -58.844 11.490 -0.164 1.00 42.11 9 GLY G C 1
ATOM 5203 O O . GLY G 1 9 ? -58.124 10.673 -0.750 1.00 41.96 9 GLY G O 1
ATOM 5204 N N . ILE G 1 10 ? -58.398 12.262 0.827 1.00 40.60 10 ILE G N 1
ATOM 5205 C CA . ILE G 1 10 ? -57.041 12.111 1.372 1.00 39.45 10 ILE G CA 1
ATOM 5206 C C . ILE G 1 10 ? -56.830 10.703 1.973 1.00 37.65 10 ILE G C 1
ATOM 5207 O O . ILE G 1 10 ? -55.791 10.070 1.753 1.00 36.60 10 ILE G O 1
ATOM 5212 N N . SER G 1 11 ? -57.835 10.206 2.692 1.00 35.95 11 SER G N 1
ATOM 5213 C CA . SER G 1 11 ? -57.789 8.858 3.282 1.00 34.71 11 SER G CA 1
ATOM 5214 C C . SER G 1 11 ? -57.620 7.750 2.252 1.00 33.29 11 SER G C 1
ATOM 5215 O O . SER G 1 11 ? -56.862 6.795 2.475 1.00 33.20 11 SER G O 1
ATOM 5218 N N . ALA G 1 12 ? -58.373 7.859 1.154 1.00 32.38 12 ALA G N 1
ATOM 5219 C CA . ALA G 1 12 ? -58.323 6.896 0.053 1.00 31.78 12 ALA G CA 1
ATOM 5220 C C . ALA G 1 12 ? -56.938 6.900 -0.613 1.00 31.40 12 ALA G C 1
ATOM 5221 O O . ALA G 1 12 ? -56.374 5.844 -0.909 1.00 31.36 12 ALA G O 1
ATOM 5223 N N D TYR G 1 13 ? -56.393 8.092 -0.816 1.00 30.87 13 TYR G N 1
ATOM 5224 C CA D TYR G 1 13 ? -55.063 8.258 -1.381 1.00 31.04 13 TYR G CA 1
ATOM 5225 C C D TYR G 1 13 ? -54.008 7.640 -0.465 1.00 30.53 13 TYR G C 1
ATOM 5226 O O D TYR G 1 13 ? -53.125 6.909 -0.930 1.00 31.42 13 TYR G O 1
ATOM 5235 N N . LEU G 1 14 ? -54.097 7.929 0.831 1.00 29.80 14 LEU G N 1
ATOM 5236 C CA . LEU G 1 14 ? -53.177 7.347 1.804 1.00 30.12 14 LEU G CA 1
ATOM 5237 C C . LEU G 1 14 ? -53.290 5.822 1.865 1.00 29.52 14 LEU G C 1
ATOM 5238 O O . LEU G 1 14 ? -52.284 5.148 2.007 1.00 29.63 14 LEU G O 1
ATOM 5243 N N . LEU G 1 15 ? -54.507 5.294 1.735 1.00 28.75 15 LEU G N 1
ATOM 5244 C CA . LEU G 1 15 ? -54.727 3.854 1.747 1.00 28.87 15 LEU G CA 1
ATOM 5245 C C . LEU G 1 15 ? -54.047 3.184 0.539 1.00 28.28 15 LEU G C 1
ATOM 5246 O O . LEU G 1 15 ? -53.481 2.111 0.677 1.00 28.38 15 LEU G O 1
ATOM 5251 N N . GLY G 1 16 ? -54.104 3.829 -0.622 1.00 28.08 16 GLY G N 1
ATOM 5252 C CA . GLY G 1 16 ? -53.322 3.415 -1.802 1.00 28.43 16 GLY G CA 1
ATOM 5253 C C . GLY G 1 16 ? -51.822 3.318 -1.563 1.00 28.71 16 GLY G C 1
ATOM 5254 O O . GLY G 1 16 ? -51.183 2.351 -1.995 1.00 29.50 16 GLY G O 1
ATOM 5255 N N . LEU G 1 17 ? -51.257 4.301 -0.861 1.00 28.48 17 LEU G N 1
ATOM 5256 C CA . LEU G 1 17 ? -49.837 4.275 -0.488 1.00 28.65 17 LEU G CA 1
ATOM 5257 C C . LEU G 1 17 ? -49.527 3.193 0.529 1.00 28.72 17 LEU G C 1
ATOM 5258 O O . LEU G 1 17 ? -48.503 2.510 0.415 1.00 28.92 17 LEU G O 1
ATOM 5263 N N . ILE G 1 18 ? -50.402 3.036 1.517 1.00 28.99 18 ILE G N 1
ATOM 5264 C CA . ILE G 1 18 ? -50.239 1.997 2.526 1.00 29.20 18 ILE G CA 1
ATOM 5265 C C . ILE G 1 18 ? -50.326 0.606 1.906 1.00 30.79 18 ILE G C 1
ATOM 5266 O O . ILE G 1 18 ? -49.457 -0.237 2.124 1.00 30.29 18 ILE G O 1
ATOM 5271 N N . ILE G 1 19 ? -51.381 0.375 1.132 1.00 31.49 19 ILE G N 1
ATOM 5272 C C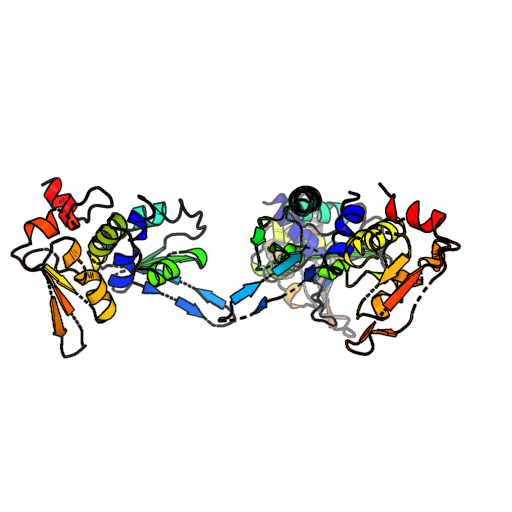A A ILE G 1 19 ? -51.502 -0.978 0.638 0.50 32.10 19 ILE G CA 1
ATOM 5273 C CA B ILE G 1 19 ? -51.448 -1.000 0.719 0.50 32.36 19 ILE G CA 1
ATOM 5274 C C . ILE G 1 19 ? -50.341 -1.243 -0.348 1.00 32.14 19 ILE G C 1
ATOM 5275 O O . ILE G 1 19 ? -49.797 -2.338 -0.493 1.00 32.35 19 ILE G O 1
ATOM 5284 N N . GLY G 1 20 ? -49.868 -0.123 -0.883 1.00 31.90 20 GLY G N 1
ATOM 5285 C CA . GLY G 1 20 ? -48.844 -0.142 -1.911 1.00 31.56 20 GLY G CA 1
ATOM 5286 C C . GLY G 1 20 ? -47.464 -0.422 -1.351 1.00 31.80 20 GLY G C 1
ATOM 5287 O O . GLY G 1 20 ? -46.776 -1.340 -1.797 1.00 33.04 20 GLY G O 1
ATOM 5288 N N . ASP G 1 21 ? -47.058 0.375 -0.367 1.00 31.67 21 ASP G N 1
ATOM 5289 C CA . ASP G 1 21 ? -45.646 0.665 -0.150 1.00 31.05 21 ASP G CA 1
ATOM 5290 C C . ASP G 1 21 ? -45.279 0.546 1.325 1.00 31.09 21 ASP G C 1
ATOM 5291 O O . ASP G 1 21 ? -44.398 1.253 1.815 1.00 32.11 21 ASP G O 1
ATOM 5296 N N . GLY G 1 22 ? -45.960 -0.353 2.029 1.00 31.89 22 GLY G N 1
ATOM 5297 C CA . GLY G 1 22 ? -46.925 0.042 3.038 1.00 31.53 22 GLY G CA 1
ATOM 5298 C C . GLY G 1 22 ? -47.523 -1.147 3.765 1.00 30.72 22 GLY G C 1
ATOM 5299 O O . GLY G 1 22 ? -47.329 -2.294 3.362 1.00 30.58 22 GLY G O 1
ATOM 5300 N N . GLY G 1 23 ? -48.252 -0.871 4.841 1.00 29.82 23 GLY G N 1
ATOM 5301 C CA . GLY G 1 23 ? -48.888 -1.919 5.622 1.00 28.63 23 GLY G CA 1
ATOM 5302 C C . GLY G 1 23 ? -49.708 -1.484 6.818 1.00 28.13 23 GLY G C 1
ATOM 5303 O O . GLY G 1 23 ? -49.519 -0.385 7.355 1.00 27.86 23 GLY G O 1
ATOM 5304 N N . LEU G 1 24 ? -50.640 -2.351 7.207 1.00 28.11 24 LEU G N 1
ATOM 5305 C CA . LEU G 1 24 ? -51.427 -2.217 8.441 1.00 28.60 24 LEU G CA 1
ATOM 5306 C C . LEU G 1 24 ? -51.117 -3.433 9.285 1.00 28.85 24 LEU G C 1
ATOM 5307 O O . LEU G 1 24 ? -51.409 -4.540 8.860 1.00 29.44 24 LEU G O 1
ATOM 5312 N N D TYR G 1 25 ? -50.501 -3.241 10.454 1.00 29.52 25 TYR G N 1
ATOM 5313 C CA D TYR G 1 25 ? -49.980 -4.356 11.253 1.00 30.95 25 TYR G CA 1
ATOM 5314 C C D TYR G 1 25 ? -50.585 -4.386 12.633 1.00 32.58 25 TYR G C 1
ATOM 5315 O O D TYR G 1 25 ? -50.543 -3.393 13.355 1.00 32.25 25 TYR G O 1
ATOM 5324 N N . LYS G 1 26 ? -51.179 -5.521 12.975 1.00 34.22 26 LYS G N 1
ATOM 5325 C CA A LYS G 1 26 ? -51.606 -5.741 14.348 0.50 36.01 26 LYS G CA 1
ATOM 5326 C CA B LYS G 1 26 ? -51.648 -5.773 14.324 0.50 35.91 26 LYS G CA 1
ATOM 5327 C C . LYS G 1 26 ? -50.589 -6.657 15.009 1.00 36.59 26 LYS G C 1
ATOM 5328 O O . LYS G 1 26 ? -50.450 -7.827 14.665 1.00 37.00 26 LYS G O 1
ATOM 5339 N N . LEU G 1 27 ? -49.840 -6.092 15.951 1.00 38.07 27 LEU G N 1
ATOM 5340 C CA . LEU G 1 27 ? -48.715 -6.797 16.547 1.00 39.79 27 LEU G CA 1
ATOM 5341 C C . LEU G 1 27 ? -49.059 -7.344 17.923 1.00 41.35 27 LEU G C 1
ATOM 5342 O O . LEU G 1 27 ? -49.739 -6.687 18.705 1.00 40.64 27 LEU G O 1
ATOM 5347 N N . LYS G 1 28 ? -48.601 -8.560 18.203 1.00 43.52 28 LYS G N 1
ATOM 5348 C CA . LYS G 1 28 ? -48.698 -9.120 19.550 1.00 46.60 28 LYS G CA 1
ATOM 5349 C C . LYS G 1 28 ? -47.299 -9.404 20.063 1.00 47.71 28 LYS G C 1
ATOM 5350 O O . LYS G 1 28 ? -46.514 -10.071 19.389 1.00 47.49 28 LYS G O 1
ATOM 5356 N N D TYR G 1 29 ? -46.985 -8.850 21.233 1.00 49.23 29 TYR G N 1
ATOM 5357 C CA D TYR G 1 29 ? -45.688 -9.040 21.866 1.00 51.07 29 TYR G CA 1
ATOM 5358 C C D TYR G 1 29 ? -45.843 -9.803 23.183 1.00 53.29 29 TYR G C 1
ATOM 5359 O O D TYR G 1 29 ? -46.959 -10.027 23.663 1.00 53.87 29 TYR G O 1
ATOM 5368 N N . LYS G 1 30 ? -44.718 -10.200 23.764 1.00 55.63 30 LYS G N 1
ATOM 5369 C CA . LYS G 1 30 ? -44.706 -10.724 25.126 1.00 58.17 30 LYS G CA 1
ATOM 5370 C C . LYS G 1 30 ? -44.756 -9.530 26.081 1.00 58.13 30 LYS G C 1
ATOM 5371 O O . LYS G 1 30 ? -44.130 -8.511 25.799 1.00 58.89 30 LYS G O 1
ATOM 5377 N N . GLY G 1 31 ? -45.554 -9.573 27.148 1.00 57.88 31 GLY G N 1
ATOM 5378 C CA . GLY G 1 31 ? -46.775 -10.357 27.269 1.00 56.69 31 GLY G CA 1
ATOM 5379 C C . GLY G 1 31 ? -47.728 -9.497 28.101 1.00 55.65 31 GLY G C 1
ATOM 5380 O O . GLY G 1 31 ? -47.284 -8.754 28.972 1.00 56.02 31 GLY G O 1
ATOM 5381 N N . ASN G 1 32 ? -49.016 -9.471 27.782 1.00 54.15 32 ASN G N 1
ATOM 5382 C CA . ASN G 1 32 ? -49.537 -9.731 26.460 1.00 51.99 32 ASN G CA 1
ATOM 5383 C C . ASN G 1 32 ? -49.569 -8.338 25.833 1.00 49.69 32 ASN G C 1
ATOM 5384 O O . ASN G 1 32 ? -50.637 -7.750 25.691 1.00 49.01 32 ASN G O 1
ATOM 5389 N N . ARG G 1 33 ? -48.397 -7.792 25.520 1.00 46.97 33 ARG G N 1
ATOM 5390 C CA . ARG G 1 33 ? -48.307 -6.462 24.931 1.00 44.60 33 ARG G CA 1
ATOM 5391 C C . ARG G 1 33 ? -48.767 -6.488 23.472 1.00 42.68 33 ARG G C 1
ATOM 5392 O O . ARG G 1 33 ? -48.883 -7.559 22.856 1.00 42.04 33 ARG G O 1
ATOM 5400 N N . SER G 1 34 ? -49.053 -5.307 22.940 1.00 40.25 34 SER G N 1
ATOM 5401 C CA . SER G 1 34 ? -49.591 -5.172 21.590 1.00 37.98 34 SER G CA 1
ATOM 5402 C C . SER G 1 34 ? -49.187 -3.847 20.958 1.00 36.63 34 SER G C 1
ATOM 5403 O O . SER G 1 34 ? -48.714 -2.946 21.633 1.00 36.51 34 SER G O 1
ATOM 5406 N N . GLU G 1 35 ? -49.351 -3.761 19.644 1.00 35.20 35 GLU G N 1
ATOM 5407 C CA . GLU G 1 35 ? -49.181 -2.521 18.911 1.00 34.24 35 GLU G CA 1
ATOM 5408 C C . GLU G 1 35 ? -50.032 -2.583 17.629 1.00 33.04 35 GLU G C 1
ATOM 5409 O O . GLU G 1 35 ? -50.322 -3.668 17.117 1.00 33.08 35 GLU G O 1
ATOM 5415 N N D TYR G 1 36 ? -50.455 -1.420 17.140 1.00 32.37 36 TYR G N 1
ATOM 5416 C CA D TYR G 1 36 ? -51.212 -1.317 15.884 1.00 31.10 36 TYR G CA 1
ATOM 5417 C C D TYR G 1 36 ? -50.508 -0.286 15.024 1.00 30.87 36 TYR G C 1
ATOM 5418 O O D TYR G 1 36 ? -50.402 0.867 15.417 1.00 30.45 36 TYR G O 1
ATOM 5427 N N . ARG G 1 37 ? -50.009 -0.697 13.861 1.00 30.19 37 ARG G N 1
ATOM 5428 C CA . ARG G 1 37 ? -49.234 0.214 13.026 1.00 29.71 37 ARG G CA 1
ATOM 5429 C C . ARG G 1 37 ? -49.847 0.468 11.662 1.00 29.50 37 ARG G C 1
ATOM 5430 O O . ARG G 1 37 ? -50.339 -0.453 11.004 1.00 28.96 37 ARG G O 1
ATOM 5438 N N . VAL G 1 38 ? -49.809 1.741 11.271 1.00 28.85 38 VAL G N 1
ATOM 5439 C CA . VAL G 1 38 ? -50.084 2.201 9.925 1.00 28.39 38 VAL G CA 1
ATOM 5440 C C . VAL G 1 38 ? -48.734 2.662 9.356 1.00 29.11 38 VAL G C 1
ATOM 5441 O O . VAL G 1 38 ? -48.079 3.523 9.936 1.00 28.84 38 VAL G O 1
ATOM 5445 N N . VAL G 1 39 ? -48.330 2.066 8.232 1.00 28.99 39 VAL G N 1
ATOM 5446 C CA . VAL G 1 39 ? -46.977 2.209 7.698 1.00 29.51 39 VAL G CA 1
ATOM 5447 C C . VAL G 1 39 ? -47.008 2.563 6.208 1.00 29.76 39 VAL G C 1
ATOM 5448 O O . VAL G 1 39 ? -47.814 2.021 5.449 1.00 29.55 39 VAL G O 1
ATOM 5452 N N . ILE G 1 40 ? -46.158 3.512 5.818 1.00 30.40 40 ILE G N 1
ATOM 5453 C CA . ILE G 1 40 ? -45.805 3.738 4.418 1.00 31.15 40 ILE G CA 1
ATOM 5454 C C . ILE G 1 40 ? -44.283 3.801 4.409 1.00 32.10 40 ILE G C 1
ATOM 5455 O O . ILE G 1 40 ? -43.690 4.564 5.161 1.00 32.01 40 ILE G O 1
ATOM 5460 N N D THR G 1 41 ? -43.661 2.995 3.555 1.00 33.39 41 THR G N 1
ATOM 5461 C CA D THR G 1 41 ? -42.215 3.036 3.377 1.00 34.64 41 THR G CA 1
ATOM 5462 C C D THR G 1 41 ? -41.844 3.564 1.995 1.00 36.63 41 THR G C 1
ATOM 5463 O O D THR G 1 41 ? -42.604 3.413 1.038 1.00 36.79 41 THR G O 1
ATOM 5467 N N . GLN G 1 42 ? -40.672 4.182 1.898 1.00 38.64 42 GLN G N 1
ATOM 5468 C CA . GLN G 1 42 ? -40.234 4.803 0.653 1.00 41.25 42 GLN G CA 1
ATOM 5469 C C . GLN G 1 42 ? -38.750 5.150 0.703 1.00 42.57 42 GLN G C 1
ATOM 5470 O O . GLN G 1 42 ? -38.210 5.460 1.765 1.00 42.30 42 GLN G O 1
ATOM 5476 N N . LYS G 1 43 ? -38.096 5.095 -0.452 1.00 44.56 43 LYS G N 1
ATOM 5477 C CA . LYS G 1 43 ? -36.670 5.386 -0.540 1.00 47.91 43 LYS G CA 1
ATOM 5478 C C . LYS G 1 43 ? -36.354 6.770 0.019 1.00 49.30 43 LYS G C 1
ATOM 5479 O O . LYS G 1 43 ? -35.579 6.905 0.966 1.00 49.41 43 LYS G O 1
ATOM 5485 N N . SER G 1 44 ? -36.959 7.795 -0.573 1.00 51.87 44 SER G N 1
ATOM 5486 C CA . SER G 1 44 ? -36.544 9.172 -0.334 1.00 54.50 44 SER G CA 1
ATOM 5487 C C . SER G 1 44 ? -37.193 9.732 0.928 1.00 55.99 44 SER G C 1
ATOM 5488 O O . SER G 1 44 ? -38.407 9.636 1.108 1.00 55.58 44 SER G O 1
ATOM 5491 N N . GLU G 1 45 ? -36.376 10.316 1.798 1.00 57.96 45 GLU G N 1
ATOM 5492 C CA . GLU G 1 45 ? -36.855 10.831 3.074 1.00 59.94 45 GLU G CA 1
ATOM 5493 C C . GLU G 1 45 ? -37.601 12.149 2.890 1.00 60.09 45 GLU G C 1
ATOM 5494 O O . GLU G 1 45 ? -38.600 12.407 3.563 1.00 60.10 45 GLU G O 1
ATOM 5496 N N . ASN G 1 46 ? -37.112 12.979 1.976 1.00 60.40 46 ASN G N 1
ATOM 5497 C CA . ASN G 1 46 ? -37.967 13.907 1.246 1.00 60.24 46 ASN G CA 1
ATOM 5498 C C . ASN G 1 46 ? -39.012 13.186 0.402 1.00 59.97 46 ASN G C 1
ATOM 5499 O O . ASN G 1 46 ? -38.706 12.206 -0.278 1.00 60.54 46 ASN G O 1
ATOM 5504 N N . LEU G 1 47 ? -40.246 13.678 0.449 1.00 58.72 47 LEU G N 1
ATOM 5505 C CA . LEU G 1 47 ? -41.361 13.014 -0.216 1.00 57.23 47 LEU G CA 1
ATOM 5506 C C . LEU G 1 47 ? -42.046 11.935 0.615 1.00 55.64 47 LEU G C 1
ATOM 5507 O O . LEU G 1 47 ? -43.114 11.442 0.250 1.00 55.40 47 LEU G O 1
ATOM 5512 N N . ILE G 1 48 ? -41.426 11.573 1.733 1.00 54.46 48 ILE G N 1
ATOM 5513 C CA . ILE G 1 48 ? -42.045 11.164 2.988 1.00 53.59 48 ILE G CA 1
ATOM 5514 C C . ILE G 1 48 ? -42.261 12.359 3.911 1.00 53.42 48 ILE G C 1
ATOM 5515 O O . ILE G 1 48 ? -43.357 12.561 4.434 1.00 53.11 48 ILE G O 1
ATOM 5520 N N . LYS G 1 49 ? -41.208 13.148 4.106 1.00 53.28 49 LYS G N 1
ATOM 5521 C CA . LYS G 1 49 ? -41.282 14.328 4.967 1.00 53.67 49 LYS G CA 1
ATOM 5522 C C . LYS G 1 49 ? -42.055 15.485 4.342 1.00 53.29 49 LYS G C 1
ATOM 5523 O O . LYS G 1 49 ? -42.788 16.178 5.041 1.00 53.26 49 LYS G O 1
ATOM 5529 N N . GLN G 1 50 ? -41.919 15.664 3.030 1.00 53.09 50 GLN G N 1
ATOM 5530 C CA A GLN G 1 50 ? -42.486 16.845 2.397 0.50 52.98 50 GLN G CA 1
ATOM 5531 C CA B GLN G 1 50 ? -42.455 16.830 2.318 0.50 53.13 50 GLN G CA 1
ATOM 5532 C C . GLN G 1 50 ? -43.854 16.640 1.746 1.00 52.54 50 GLN G C 1
ATOM 5533 O O . GLN G 1 50 ? -44.648 17.583 1.694 1.00 52.65 50 GLN G O 1
ATOM 5544 N N . HIS G 1 51 ? -44.147 15.428 1.274 1.00 51.65 51 HIS G N 1
ATOM 5545 C CA A HIS G 1 51 ? -45.437 15.162 0.641 0.50 50.71 51 HIS G CA 1
ATOM 5546 C CA B HIS G 1 51 ? -45.449 15.169 0.650 0.50 50.76 51 HIS G CA 1
ATOM 5547 C C . HIS G 1 51 ? -46.354 14.289 1.504 1.00 49.62 51 HIS G C 1
ATOM 5548 O O . HIS G 1 51 ? -47.488 14.676 1.808 1.00 50.01 51 HIS G O 1
ATOM 5561 N N . ILE G 1 52 ? -45.855 13.124 1.910 1.00 46.50 52 ILE G N 1
ATOM 5562 C CA . ILE G 1 52 ? -46.680 12.169 2.645 1.00 43.00 52 ILE G CA 1
ATOM 5563 C C . ILE G 1 52 ? -47.022 12.590 4.082 1.00 41.67 52 ILE G C 1
ATOM 5564 O O . ILE G 1 52 ? -48.198 12.631 4.440 1.00 40.62 52 ILE G O 1
ATOM 5569 N N . ALA G 1 53 ? -46.007 12.907 4.888 1.00 40.25 53 ALA G N 1
ATOM 5570 C CA . ALA G 1 53 ? -46.228 13.258 6.303 1.00 40.10 53 ALA G CA 1
ATOM 5571 C C . ALA G 1 53 ? -47.253 14.392 6.546 1.00 39.72 53 ALA G C 1
ATOM 5572 O O . ALA G 1 53 ? -48.092 14.268 7.435 1.00 39.69 53 ALA G O 1
ATOM 5574 N N . PRO G 1 54 ? -47.198 15.495 5.761 1.00 39.83 54 PRO G N 1
ATOM 5575 C CA . PRO G 1 54 ? -48.195 16.567 5.969 1.00 39.56 54 PRO G CA 1
ATOM 5576 C C . PRO G 1 54 ? -49.655 16.138 5.762 1.00 39.13 54 PRO G C 1
ATOM 5577 O O . PRO G 1 54 ? -50.532 16.644 6.450 1.00 38.39 54 PRO G O 1
ATOM 5581 N N . LEU G 1 55 ? -49.886 15.209 4.825 1.00 38.82 55 LEU G N 1
ATOM 5582 C CA . LEU G 1 55 ? -51.210 14.624 4.581 1.00 38.30 55 LEU G CA 1
ATOM 5583 C C . LEU G 1 55 ? -51.669 13.712 5.715 1.00 37.11 55 LEU G C 1
ATOM 5584 O O . LEU G 1 55 ? -52.834 13.763 6.127 1.00 36.17 55 LEU G O 1
ATOM 5589 N N . MET G 1 56 ? -50.757 12.862 6.188 1.00 35.94 56 MET G N 1
ATOM 5590 C CA . MET G 1 56 ? -51.022 12.022 7.347 1.00 34.92 56 MET G CA 1
ATOM 5591 C C . MET G 1 56 ? -51.254 12.881 8.588 1.00 34.59 56 MET G C 1
ATOM 5592 O O . MET G 1 56 ? -52.135 12.584 9.388 1.00 33.73 56 MET G O 1
ATOM 5597 N N . GLN G 1 57 ? -50.495 13.971 8.726 1.00 34.98 57 GLN G N 1
ATOM 5598 C CA . GLN G 1 57 ? -50.678 14.863 9.867 1.00 34.90 57 GLN G CA 1
ATOM 5599 C C . GLN G 1 57 ? -52.075 15.487 9.855 1.00 34.91 57 GLN G C 1
ATOM 5600 O O . GLN G 1 57 ? -52.712 15.600 10.902 1.00 34.93 57 GLN G O 1
ATOM 5606 N N . PHE G 1 58 ? -52.540 15.887 8.678 1.00 34.47 58 PHE G N 1
ATOM 5607 C CA . PHE G 1 58 ? -53.873 16.443 8.551 1.00 34.80 58 PHE G CA 1
ATOM 5608 C C . PHE G 1 58 ? -54.922 15.450 9.038 1.00 34.82 58 PHE G C 1
ATOM 5609 O O . PHE G 1 58 ? -55.790 15.799 9.826 1.00 34.79 58 PHE G O 1
ATOM 5617 N N . LEU G 1 59 ? -54.835 14.215 8.556 1.00 34.90 59 LEU G N 1
ATOM 5618 C CA . LEU G 1 59 ? -55.757 13.149 8.954 1.00 35.29 59 LEU G CA 1
ATOM 5619 C C . LEU G 1 59 ? -55.705 12.872 10.458 1.00 35.55 59 LEU G C 1
ATOM 5620 O O . LEU G 1 59 ? -56.751 12.719 11.096 1.00 36.39 59 LEU G O 1
ATOM 5625 N N . ILE G 1 60 ? -54.506 12.841 11.025 1.00 35.58 60 ILE G N 1
ATOM 5626 C CA . ILE G 1 60 ? -54.332 12.731 12.489 1.00 36.19 60 ILE G CA 1
ATOM 5627 C C . ILE G 1 60 ? -55.007 13.866 13.270 1.00 36.49 60 ILE G C 1
ATOM 5628 O O . ILE G 1 60 ? -55.715 13.599 14.250 1.00 36.26 60 ILE G O 1
ATOM 5633 N N . ASP G 1 61 ? -54.805 15.118 12.828 1.00 37.09 61 ASP G N 1
ATOM 5634 C CA . ASP G 1 61 ? -55.440 16.302 13.445 1.00 37.52 61 ASP G CA 1
ATOM 5635 C C . ASP G 1 61 ? -56.955 16.178 13.355 1.00 37.80 61 ASP G C 1
ATOM 5636 O O . ASP G 1 61 ? -57.692 16.407 14.316 1.00 37.03 61 ASP G O 1
ATOM 5641 N N . GLU G 1 62 ? -57.395 15.799 12.165 1.00 38.35 62 GLU G N 1
ATOM 5642 C CA . GLU G 1 62 ? -58.798 15.708 11.823 1.00 39.24 62 GLU G CA 1
ATOM 5643 C C . GLU G 1 62 ? -59.528 14.602 12.630 1.00 39.14 62 GLU G C 1
ATOM 5644 O O . GLU G 1 62 ? -60.660 14.802 13.099 1.00 38.81 62 GLU G O 1
ATOM 5650 N N . LEU G 1 63 ? -58.852 13.471 12.841 1.00 38.65 63 LEU G N 1
ATOM 5651 C CA . LEU G 1 63 ? -59.418 12.340 13.581 1.00 38.60 63 LEU G CA 1
ATOM 5652 C C . LEU G 1 63 ? -59.169 12.395 15.096 1.00 39.14 63 LEU G C 1
ATOM 5653 O O . LEU G 1 63 ? -59.679 11.550 15.833 1.00 39.17 63 LEU G O 1
ATOM 5658 N N . ASN G 1 64 ? -58.411 13.397 15.554 1.00 39.41 64 ASN G N 1
ATOM 5659 C CA . ASN G 1 64 ? -58.045 13.553 16.970 1.00 40.47 64 ASN G CA 1
ATOM 5660 C C . ASN G 1 64 ? -57.215 12.360 17.454 1.00 40.47 64 ASN G C 1
ATOM 5661 O O . ASN G 1 64 ? -57.388 11.893 18.582 1.00 40.58 64 ASN G O 1
ATOM 5666 N N . VAL G 1 65 ? -56.321 11.877 16.592 1.00 40.27 65 VAL G N 1
ATOM 5667 C CA . VAL G 1 65 ? -55.433 10.777 16.934 1.00 40.88 65 VAL G CA 1
ATOM 5668 C C . VAL G 1 65 ? -54.290 11.333 17.789 1.00 42.14 65 VAL G C 1
ATOM 5669 O O . VAL G 1 65 ? -53.664 12.344 17.444 1.00 42.19 65 VAL G O 1
ATOM 5673 N N . LYS G 1 66 ? -54.035 10.677 18.913 1.00 43.55 66 LYS G N 1
ATOM 5674 C CA A LYS G 1 66 ? -53.067 11.172 19.891 0.50 44.37 66 LYS G CA 1
ATOM 5675 C CA B LYS G 1 66 ? -53.067 11.183 19.880 0.50 44.22 66 LYS G CA 1
ATOM 5676 C C . LYS G 1 66 ? -51.636 10.735 19.574 1.00 44.27 66 LYS G C 1
ATOM 5677 O O . LYS G 1 66 ? -50.670 11.259 20.156 1.00 44.81 66 LYS G O 1
ATOM 5688 N N . SER G 1 67 ? -51.500 9.789 18.648 1.00 43.50 67 SER G N 1
ATOM 5689 C CA . SER G 1 67 ? -50.201 9.234 18.288 1.00 42.34 67 SER G CA 1
ATOM 5690 C C . SER G 1 67 ? -49.377 10.160 17.403 1.00 42.67 67 SER G C 1
ATOM 5691 O O . SER G 1 67 ? -49.914 10.971 16.647 1.00 42.64 67 SER G O 1
ATOM 5694 N N . LYS G 1 68 ? -48.064 9.999 17.498 1.00 42.59 68 LYS G N 1
ATOM 5695 C CA . LYS G 1 68 ? -47.103 10.757 16.722 1.00 43.67 68 LYS G CA 1
ATOM 5696 C C . LYS G 1 68 ? -46.806 10.070 15.388 1.00 42.08 68 LYS G C 1
ATOM 5697 O O . LYS G 1 68 ? -46.897 8.845 15.273 1.00 41.05 68 LYS G O 1
ATOM 5703 N N . ILE G 1 69 ? -46.453 10.872 14.384 1.00 41.50 69 ILE G N 1
ATOM 5704 C CA . ILE G 1 69 ? -45.862 10.352 13.159 1.00 41.03 69 ILE G CA 1
ATOM 5705 C C . ILE G 1 69 ? -44.398 10.047 13.456 1.00 41.36 69 ILE G C 1
ATOM 5706 O O . ILE G 1 69 ? -43.640 10.931 13.837 1.00 41.94 69 ILE G O 1
ATOM 5711 N N . GLN G 1 70 ? -44.010 8.785 13.327 1.00 41.60 70 GLN G N 1
ATOM 5712 C CA . GLN G 1 70 ? -42.606 8.435 13.430 1.00 41.70 70 GLN G CA 1
ATOM 5713 C C . GLN G 1 70 ? -42.062 8.292 12.024 1.00 42.87 70 GLN G C 1
ATOM 5714 O O . GLN G 1 70 ? -42.743 7.772 11.130 1.00 42.46 70 GLN G O 1
ATOM 5720 N N . ILE G 1 71 ? -40.846 8.789 11.830 1.00 44.11 71 ILE G N 1
ATOM 5721 C CA . ILE G 1 71 ? -40.094 8.530 10.608 1.00 46.03 71 ILE G CA 1
ATOM 5722 C C . ILE G 1 71 ? -38.837 7.782 11.024 1.00 47.02 71 ILE G C 1
ATOM 5723 O O . ILE G 1 71 ? -38.008 8.301 11.768 1.00 47.29 71 ILE G O 1
ATOM 5728 N N . VAL G 1 72 ? -38.745 6.531 10.596 1.00 48.67 72 VAL G N 1
ATOM 5729 C CA . VAL G 1 72 ? -37.659 5.664 11.017 1.00 50.31 72 VAL G CA 1
ATOM 5730 C C . VAL G 1 72 ? -36.809 5.309 9.806 1.00 51.72 72 VAL G C 1
ATOM 5731 O O . VAL G 1 72 ? -37.327 4.880 8.765 1.00 51.60 72 VAL G O 1
ATOM 5735 N N . LYS G 1 73 ? -35.502 5.504 9.946 1.00 53.63 73 LYS G N 1
ATOM 5736 C CA . LYS G 1 73 ? -34.560 5.180 8.891 1.00 55.54 73 LYS G CA 1
ATOM 5737 C C . LYS G 1 73 ? -34.180 3.716 8.992 1.00 56.27 73 LYS G C 1
ATOM 5738 O O . LYS G 1 73 ? -33.593 3.288 9.993 1.00 56.88 73 LYS G O 1
ATOM 5744 N N . GLY G 1 74 ? -34.537 2.952 7.963 1.00 56.52 74 GLY G N 1
ATOM 5745 C CA . GLY G 1 74 ? -34.035 1.599 7.802 1.00 57.15 74 GLY G CA 1
ATOM 5746 C C . GLY G 1 74 ? -32.808 1.642 6.908 1.00 57.45 74 GLY G C 1
ATOM 5747 O O . GLY G 1 74 ? -32.447 2.702 6.382 1.00 57.27 74 GLY G O 1
ATOM 5748 N N . ASP G 1 75 ? -32.160 0.495 6.737 1.00 57.74 75 ASP G N 1
ATOM 5749 C CA A ASP G 1 75 ? -30.996 0.369 5.862 0.50 57.60 75 ASP G CA 1
ATOM 5750 C CA B ASP G 1 75 ? -30.982 0.438 5.874 0.50 57.75 75 ASP G CA 1
ATOM 5751 C C . ASP G 1 75 ? -31.309 0.759 4.413 1.00 57.24 75 ASP G C 1
ATOM 5752 O O . ASP G 1 75 ? -30.535 1.468 3.757 1.00 57.70 75 ASP G O 1
ATOM 5761 N N D THR G 1 76 ? -32.462 0.289 3.928 1.00 55.15 76 THR G N 1
ATOM 5762 C CA D THR G 1 76 ? -32.825 0.392 2.504 1.00 52.47 76 THR G CA 1
ATOM 5763 C C D THR G 1 76 ? -33.918 1.410 2.159 1.00 50.86 76 THR G C 1
ATOM 5764 O O D THR G 1 76 ? -34.123 1.728 0.986 1.00 50.63 76 THR G O 1
ATOM 5768 N N . ARG G 1 77 ? -34.631 1.899 3.171 1.00 48.44 77 ARG G N 1
ATOM 5769 C CA . ARG G 1 77 ? -35.753 2.813 2.956 1.00 46.48 77 ARG G CA 1
ATOM 5770 C C . ARG G 1 77 ? -36.098 3.557 4.243 1.00 45.57 77 ARG G C 1
ATOM 5771 O O . ARG G 1 77 ? -35.666 3.170 5.327 1.00 45.17 77 ARG G O 1
ATOM 5779 N N D TYR G 1 78 ? -36.864 4.633 4.106 1.00 45.11 78 TYR G N 1
ATOM 5780 C CA D TYR G 1 78 ? -37.444 5.327 5.245 1.00 44.81 78 TYR G CA 1
ATOM 5781 C C D TYR G 1 78 ? -38.835 4.784 5.512 1.00 43.36 78 TYR G C 1
ATOM 5782 O O D TYR G 1 78 ? -39.538 4.422 4.584 1.00 42.43 78 TYR G O 1
ATOM 5791 N N . GLU G 1 79 ? -39.214 4.721 6.785 1.00 41.73 79 GLU G N 1
ATOM 5792 C CA . GLU G 1 79 ? -40.522 4.238 7.181 1.00 40.65 79 GLU G CA 1
ATOM 5793 C C . GLU G 1 79 ? -41.326 5.346 7.852 1.00 39.71 79 GLU G C 1
ATOM 5794 O O . GLU G 1 79 ? -40.885 5.910 8.850 1.00 39.77 79 GLU G O 1
ATOM 5800 N N . LEU G 1 80 ? -42.495 5.667 7.304 1.00 38.15 80 LEU G N 1
ATOM 5801 C CA . LEU G 1 80 ? -43.450 6.486 8.032 1.00 37.35 80 LEU G CA 1
ATOM 5802 C C . LEU G 1 80 ? -44.362 5.537 8.806 1.00 36.51 80 LEU G C 1
ATOM 5803 O O . LEU G 1 80 ? -44.983 4.665 8.215 1.00 36.25 80 LEU G O 1
ATOM 5808 N N . ARG G 1 81 ? -44.429 5.719 10.124 1.00 35.74 81 ARG G N 1
ATOM 5809 C CA . ARG G 1 81 ? -45.183 4.839 11.014 1.00 34.58 81 ARG G CA 1
ATOM 5810 C C . ARG G 1 81 ? -46.035 5.631 12.007 1.00 34.34 81 ARG G C 1
ATOM 5811 O O . ARG G 1 81 ? -45.533 6.505 12.714 1.00 34.44 81 ARG G O 1
ATOM 5819 N N . VAL G 1 82 ? -47.324 5.309 12.069 1.00 32.94 82 VAL G N 1
ATOM 5820 C CA . VAL G 1 82 ? -48.161 5.792 13.152 1.00 32.25 82 VAL G CA 1
ATOM 5821 C C . VAL G 1 82 ? -48.595 4.591 13.979 1.00 32.04 82 VAL G C 1
ATOM 5822 O O . VAL G 1 82 ? -49.241 3.666 13.460 1.00 31.22 82 VAL G O 1
ATOM 5826 N N . SER G 1 83 ? -48.217 4.606 15.258 1.00 31.72 83 SER G N 1
ATOM 5827 C CA . SER G 1 83 ? -48.609 3.569 16.189 1.00 31.81 83 SER G CA 1
ATOM 5828 C C . SER G 1 83 ? -49.913 3.993 16.863 1.00 31.80 83 SER G C 1
ATOM 5829 O O . SER G 1 83 ? -49.910 4.776 17.821 1.00 31.89 83 SER G O 1
ATOM 5832 N N . SER G 1 84 ? -51.032 3.484 16.349 1.00 31.00 84 SER G N 1
ATOM 5833 C CA . SER G 1 84 ? -52.343 3.931 16.797 1.00 30.05 84 SER G CA 1
ATOM 5834 C C . SER G 1 84 ? -53.426 2.909 16.472 1.00 30.00 84 SER G C 1
ATOM 5835 O O . SER G 1 84 ? -53.734 2.686 15.297 1.00 28.96 84 SER G O 1
ATOM 5838 N N . LYS G 1 85 ? -54.020 2.325 17.515 1.00 29.68 85 LYS G N 1
ATOM 5839 C CA . LYS G 1 85 ? -55.143 1.392 17.361 1.00 29.63 85 LYS G CA 1
ATOM 5840 C C . LYS G 1 85 ? -56.289 2.052 16.601 1.00 29.72 85 LYS G C 1
ATOM 5841 O O . LYS G 1 85 ? -56.872 1.456 15.692 1.00 29.28 85 LYS G O 1
ATOM 5847 N N . LYS G 1 86 ? -56.605 3.280 16.994 1.00 29.81 86 LYS G N 1
ATOM 5848 C CA . LYS G 1 86 ? -57.626 4.075 16.328 1.00 30.72 86 LYS G CA 1
ATOM 5849 C C . LYS G 1 86 ? -57.378 4.246 14.828 1.00 30.24 86 LYS G C 1
ATOM 5850 O O . LYS G 1 86 ? -58.275 3.973 14.023 1.00 30.47 86 LYS G O 1
ATOM 5856 N N . LEU G 1 87 ? -56.184 4.702 14.453 1.00 29.73 87 LEU G N 1
ATOM 5857 C CA . LEU G 1 87 ? -55.877 4.913 13.024 1.00 29.42 87 LEU G CA 1
ATOM 5858 C C . LEU G 1 87 ? -55.748 3.588 12.256 1.00 28.85 87 LEU G C 1
ATOM 5859 O O . LEU G 1 87 ? -56.140 3.478 11.078 1.00 28.41 87 LEU G O 1
ATOM 5864 N N D TYR G 1 88 ? -55.194 2.582 12.912 1.00 28.33 88 TYR G N 1
ATOM 5865 C CA D TYR G 1 88 ? -55.166 1.244 12.313 1.00 28.30 88 TYR G CA 1
ATOM 5866 C C D TYR G 1 88 ? -56.559 0.791 11.862 1.00 28.61 88 TYR G C 1
ATOM 5867 O O D TYR G 1 88 ? -56.732 0.369 10.719 1.00 28.11 88 TYR G O 1
ATOM 5876 N N D TYR G 1 89 ? -57.538 0.863 12.767 1.00 29.36 89 TYR G N 1
ATOM 5877 C CA D TYR G 1 89 ? -58.882 0.387 12.469 1.00 29.97 89 TYR G CA 1
ATOM 5878 C C D TYR G 1 89 ? -59.608 1.288 11.494 1.00 30.01 89 TYR G C 1
ATOM 5879 O O D TYR G 1 89 ? -60.417 0.818 10.699 1.00 30.41 89 TYR G O 1
ATOM 5888 N N D TYR G 1 90 ? -59.297 2.573 11.539 1.00 29.85 90 TYR G N 1
ATOM 5889 C CA D TYR G 1 90 ? -59.825 3.506 10.563 1.00 30.14 90 TYR G CA 1
ATOM 5890 C C D TYR G 1 90 ? -59.506 3.012 9.143 1.00 30.15 90 TYR G C 1
ATOM 5891 O O D TYR G 1 90 ? -60.403 2.866 8.293 1.00 29.95 90 TYR G O 1
ATOM 5900 N N . PHE G 1 91 ? -58.226 2.739 8.903 1.00 28.89 91 PHE G N 1
ATOM 5901 C CA . PHE G 1 91 ? -57.784 2.260 7.616 1.00 29.28 91 PHE G CA 1
ATOM 5902 C C . PHE G 1 91 ? -58.203 0.831 7.321 1.00 29.27 91 PHE G C 1
ATOM 5903 O O . PHE G 1 91 ? -58.578 0.539 6.188 1.00 29.58 91 PHE G O 1
ATOM 5911 N N . ALA G 1 92 ? -58.143 -0.051 8.322 1.00 29.54 92 ALA G N 1
ATOM 5912 C CA . ALA G 1 92 ? -58.477 -1.470 8.099 1.00 30.43 92 ALA G CA 1
ATOM 5913 C C . ALA G 1 92 ? -59.956 -1.629 7.735 1.00 31.32 92 ALA G C 1
ATOM 5914 O O . ALA G 1 92 ? -60.319 -2.443 6.864 1.00 31.10 92 ALA G O 1
ATOM 5916 N N . ASN G 1 93 ? -60.804 -0.830 8.382 1.00 32.41 93 ASN G N 1
ATOM 5917 C CA . ASN G 1 93 ? -62.240 -0.858 8.090 1.00 33.64 93 ASN G CA 1
ATOM 5918 C C . ASN G 1 93 ? -62.563 -0.269 6.723 1.00 34.10 93 ASN G C 1
ATOM 5919 O O . ASN G 1 93 ? -63.426 -0.767 6.029 1.00 34.43 93 ASN G O 1
ATOM 5924 N N . MET G 1 94 ? -61.852 0.785 6.345 1.00 35.24 94 MET G N 1
ATOM 5925 C CA . MET G 1 94 ? -61.952 1.362 5.005 1.00 36.29 94 MET G CA 1
ATOM 5926 C C . MET G 1 94 ? -61.556 0.313 3.946 1.00 36.54 94 MET G C 1
ATOM 5927 O O . MET G 1 94 ? -62.260 0.132 2.945 1.00 36.17 94 MET G O 1
ATOM 5932 N N . LEU G 1 95 ? -60.469 -0.414 4.194 1.00 36.82 95 LEU G N 1
ATOM 5933 C CA . LE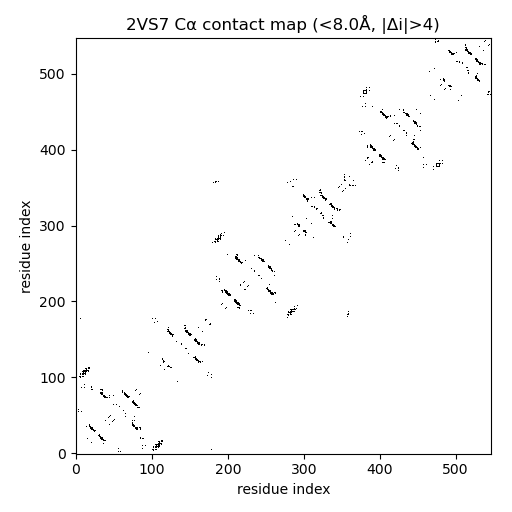U G 1 95 ? -60.050 -1.481 3.282 1.00 37.71 95 LEU G CA 1
ATOM 5934 C C . LEU G 1 95 ? -61.113 -2.577 3.145 1.00 39.07 95 LEU G C 1
ATOM 5935 O O . LEU G 1 95 ? -61.380 -3.049 2.044 1.00 38.19 95 LEU G O 1
ATOM 5940 N N . GLU G 1 96 ? -61.707 -2.966 4.268 1.00 40.65 96 GLU G N 1
ATOM 5941 C CA A GLU G 1 96 ? -62.810 -3.921 4.263 0.50 41.71 96 GLU G CA 1
ATOM 5942 C CA B GLU G 1 96 ? -62.820 -3.911 4.293 0.50 42.02 96 GLU G CA 1
ATOM 5943 C C . GLU G 1 96 ? -63.958 -3.475 3.360 1.00 42.15 96 GLU G C 1
ATOM 5944 O O . GLU G 1 96 ? -64.577 -4.308 2.687 1.00 42.42 96 GLU G O 1
ATOM 5955 N N A ARG G 1 97 ? -64.220 -2.169 3.330 0.50 42.05 97 ARG G N 1
ATOM 5956 N N B ARG G 1 97 ? -64.235 -2.171 3.329 0.50 42.37 97 ARG G N 1
ATOM 5957 C CA A ARG G 1 97 ? -65.323 -1.611 2.547 0.50 42.31 97 ARG G CA 1
ATOM 5958 C CA B ARG G 1 97 ? -65.336 -1.624 2.526 0.50 42.64 97 ARG G CA 1
ATOM 5959 C C A ARG G 1 97 ? -64.852 -0.963 1.240 0.50 41.83 97 ARG G C 1
ATOM 5960 C C B ARG G 1 97 ? -64.878 -0.999 1.205 0.50 42.16 97 ARG G C 1
ATOM 5961 O O A ARG G 1 97 ? -65.501 -0.047 0.729 0.50 41.50 97 ARG G O 1
ATOM 5962 O O B ARG G 1 97 ? -65.560 -0.132 0.653 0.50 41.84 97 ARG G O 1
ATOM 5977 N N . ILE G 1 98 ? -63.731 -1.448 0.701 1.00 41.69 98 ILE G N 1
ATOM 5978 C CA . ILE G 1 98 ? -63.133 -0.875 -0.521 1.00 41.71 98 ILE G CA 1
ATOM 5979 C C . ILE G 1 98 ? -64.039 -0.918 -1.773 1.00 42.54 98 ILE G C 1
ATOM 5980 O O . ILE G 1 98 ? -64.118 0.047 -2.529 1.00 41.83 98 ILE G O 1
ATOM 5985 N N . ARG G 1 99 ? -64.741 -2.029 -1.953 1.00 44.35 99 ARG G N 1
ATOM 5986 C CA . ARG G 1 99 ? -65.652 -2.210 -3.091 1.00 46.96 99 ARG G CA 1
ATOM 5987 C C . ARG G 1 99 ? -66.794 -1.195 -3.119 1.00 46.93 99 ARG G C 1
ATOM 5988 O O . ARG G 1 99 ? -67.478 -1.061 -4.129 1.00 47.37 99 ARG G O 1
ATOM 5996 N N . LEU G 1 100 ? -66.986 -0.486 -2.005 1.00 47.73 100 LEU G N 1
ATOM 5997 C CA . LEU G 1 100 ? -68.044 0.512 -1.856 1.00 47.88 100 LEU G CA 1
ATOM 5998 C C . LEU G 1 100 ? -67.556 1.954 -2.049 1.00 47.22 100 LEU G C 1
ATOM 5999 O O . LEU G 1 100 ? -68.344 2.896 -1.916 1.00 47.21 100 LEU G O 1
ATOM 6004 N N . PHE G 1 101 ? -66.268 2.129 -2.355 1.00 46.09 101 PHE G N 1
ATOM 6005 C CA . PHE G 1 101 ? -65.708 3.458 -2.628 1.00 45.35 101 PHE G CA 1
ATOM 6006 C C . PHE G 1 101 ? -66.510 4.176 -3.714 1.00 46.23 101 PHE G C 1
ATOM 6007 O O . PHE G 1 101 ? -66.850 3.575 -4.733 1.00 46.14 101 PHE G O 1
ATOM 6015 N N . ASN G 1 102 ? -66.808 5.456 -3.487 1.00 47.47 102 ASN G N 1
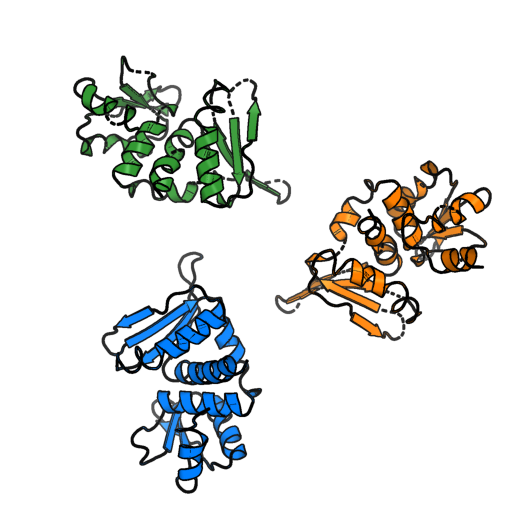ATOM 6016 C CA . ASN G 1 102 ? -67.405 6.301 -4.518 1.00 49.07 102 ASN G CA 1
ATOM 6017 C C . ASN G 1 102 ? -66.347 6.755 -5.517 1.00 50.15 102 ASN G C 1
ATOM 6018 O O . ASN G 1 102 ? -65.158 6.503 -5.317 1.00 49.86 102 ASN G O 1
ATOM 6023 N N . MET G 1 103 ? -66.778 7.422 -6.587 1.00 51.22 103 MET G N 1
ATOM 6024 C CA . MET G 1 103 ? -65.870 7.865 -7.654 1.00 52.83 103 MET G CA 1
ATOM 6025 C C . MET G 1 103 ? -64.646 8.626 -7.131 1.00 52.11 103 MET G C 1
ATOM 6026 O O . MET G 1 103 ? -63.520 8.332 -7.529 1.00 51.87 103 MET G O 1
ATOM 6031 N N . ARG G 1 104 ? -64.875 9.591 -6.242 1.00 51.74 104 ARG G N 1
ATOM 6032 C CA . ARG G 1 104 ? -63.799 10.402 -5.678 1.00 51.35 104 ARG G CA 1
ATOM 6033 C C . ARG G 1 104 ? -62.755 9.551 -4.948 1.00 49.35 104 ARG G C 1
ATOM 6034 O O . ARG G 1 104 ? -61.553 9.757 -5.123 1.00 48.73 104 ARG G O 1
ATOM 6042 N N . GLU G 1 105 ? -63.234 8.622 -4.118 1.00 47.26 105 GLU G N 1
ATOM 6043 C CA . GLU G 1 105 ? -62.376 7.704 -3.376 1.00 45.08 105 GLU G CA 1
ATOM 6044 C C . GLU G 1 105 ? -61.662 6.741 -4.328 1.00 43.18 105 GLU G C 1
ATOM 6045 O O . GLU G 1 105 ? -60.496 6.441 -4.131 1.00 41.76 105 GLU G O 1
ATOM 6051 N N . GLN G 1 106 ? -62.368 6.280 -5.363 1.00 41.53 106 GLN G N 1
ATOM 6052 C CA . GLN G 1 106 ? -61.777 5.388 -6.362 1.00 40.48 106 GLN G CA 1
ATOM 6053 C C . GLN G 1 106 ? -60.580 6.052 -7.010 1.00 39.43 106 GLN G C 1
ATOM 6054 O O . GLN G 1 106 ? -59.515 5.466 -7.069 1.00 39.16 106 GLN G O 1
ATOM 6060 N N . ILE G 1 107 ? -60.770 7.280 -7.488 1.00 38.73 107 ILE G N 1
ATOM 6061 C CA . ILE G 1 107 ? -59.720 7.993 -8.218 1.00 37.94 107 ILE G CA 1
ATOM 6062 C C . ILE G 1 107 ? -58.524 8.213 -7.302 1.00 37.00 107 ILE G C 1
ATOM 6063 O O . ILE G 1 107 ? -57.373 7.943 -7.685 1.00 36.72 107 ILE G O 1
ATOM 6068 N N . ALA G 1 108 ? -58.810 8.668 -6.085 1.00 35.58 108 ALA G N 1
ATOM 6069 C CA . ALA G 1 108 ? -57.767 8.947 -5.097 1.00 34.68 108 ALA G CA 1
ATOM 6070 C C . ALA G 1 108 ? -56.986 7.686 -4.701 1.00 34.07 108 ALA G C 1
ATOM 6071 O O . ALA G 1 108 ? -55.754 7.736 -4.573 1.00 33.54 108 ALA G O 1
ATOM 6073 N N . PHE G 1 109 ? -57.696 6.567 -4.522 1.00 32.76 109 PHE G N 1
ATOM 6074 C CA . PHE G 1 109 ? -57.053 5.292 -4.189 1.00 32.07 109 PHE G CA 1
ATOM 6075 C C . PHE G 1 109 ? -56.139 4.802 -5.321 1.00 31.98 109 PHE G C 1
ATOM 6076 O O . PHE G 1 109 ? -55.002 4.400 -5.069 1.00 31.69 109 PHE G O 1
ATOM 6084 N N . ILE G 1 110 ? -56.645 4.824 -6.555 1.00 31.62 110 ILE G N 1
ATOM 6085 C CA . ILE G 1 110 ? -55.852 4.424 -7.718 1.00 32.21 110 ILE G CA 1
ATOM 6086 C C . ILE G 1 110 ? -54.597 5.282 -7.882 1.00 32.20 110 ILE G C 1
ATOM 6087 O O . ILE G 1 110 ? -53.527 4.753 -8.196 1.00 31.65 110 ILE G O 1
ATOM 6092 N N . LYS G 1 111 ? -54.739 6.591 -7.652 1.00 32.26 111 LYS G N 1
ATOM 6093 C CA . LYS G 1 111 ? -53.618 7.524 -7.687 1.00 33.01 111 LYS G CA 1
ATOM 6094 C C . LYS G 1 111 ? -52.562 7.167 -6.653 1.00 32.07 111 LYS G C 1
ATOM 6095 O O . LYS G 1 111 ? -51.388 7.131 -6.981 1.00 32.68 111 LYS G O 1
ATOM 6101 N N . GLY G 1 112 ? -52.978 6.930 -5.406 1.00 31.07 112 GLY G N 1
ATOM 6102 C CA . GLY G 1 112 ? -52.059 6.482 -4.358 1.00 29.94 112 GLY G CA 1
ATOM 6103 C C . GLY G 1 112 ? -51.399 5.162 -4.714 1.00 29.82 112 GLY G C 1
ATOM 6104 O O . GLY G 1 112 ? -50.186 4.982 -4.517 1.00 28.73 112 GLY G O 1
ATOM 6105 N N . LEU G 1 113 ? -52.196 4.232 -5.244 1.00 29.97 113 LEU G N 1
ATOM 6106 C CA . LEU G 1 113 ? -51.675 2.920 -5.608 1.00 30.30 113 LEU G CA 1
ATOM 6107 C C . LEU G 1 113 ? -50.679 3.021 -6.763 1.00 31.00 113 LEU G C 1
ATOM 6108 O O . LEU G 1 113 ? -49.682 2.302 -6.778 1.00 31.69 113 LEU G O 1
ATOM 6113 N N D TYR G 1 114 ? -50.949 3.907 -7.722 1.00 32.16 114 TYR G N 1
ATOM 6114 C CA D TYR G 1 114 ? -50.025 4.125 -8.837 1.00 32.85 114 TYR G CA 1
ATOM 6115 C C D TYR G 1 114 ? -48.724 4.783 -8.371 1.00 33.17 114 TYR G C 1
ATOM 6116 O O D TYR G 1 114 ? -47.640 4.347 -8.747 1.00 33.35 114 TYR G O 1
ATOM 6125 N N . VAL G 1 115 ? -48.830 5.830 -7.560 1.00 33.42 115 VAL G N 1
ATOM 6126 C CA . VAL G 1 115 ? -47.646 6.414 -6.910 1.00 33.75 115 VAL G CA 1
ATOM 6127 C C . VAL G 1 115 ? -46.766 5.350 -6.216 1.00 33.86 115 VAL G C 1
ATOM 6128 O O . VAL G 1 115 ? -45.535 5.352 -6.359 1.00 34.01 115 VAL G O 1
ATOM 6132 N N . ALA G 1 116 ? -47.384 4.461 -5.466 1.00 33.10 116 ALA G N 1
ATOM 6133 C CA . ALA G 1 116 ? -46.683 3.398 -4.772 1.00 32.92 116 ALA G CA 1
ATOM 6134 C C . ALA G 1 116 ? -46.171 2.262 -5.655 1.00 33.03 116 ALA G C 1
ATOM 6135 O O . ALA G 1 116 ? -45.035 1.899 -5.572 1.00 32.57 116 ALA G O 1
ATOM 6137 N N . GLU G 1 117 ? -47.048 1.722 -6.495 1.00 32.60 117 GLU G N 1
ATOM 6138 C CA . GLU G 1 117 ? -46.756 0.493 -7.222 1.00 33.49 117 GLU G CA 1
ATOM 6139 C C . GLU G 1 117 ? -46.613 0.756 -8.717 1.00 33.27 117 GLU G C 1
ATOM 6140 O O . GLU G 1 117 ? -46.650 -0.170 -9.527 1.00 33.56 117 GLU G O 1
ATOM 6146 N N . GLY G 1 118 ? -46.451 2.025 -9.076 1.00 33.53 118 GLY G N 1
ATOM 6147 C CA . GLY G 1 118 ? -46.613 2.455 -10.453 1.00 34.24 118 GLY G CA 1
ATOM 6148 C C . GLY G 1 118 ? -45.318 2.390 -11.237 1.00 35.75 118 GLY G C 1
ATOM 6149 O O . GLY G 1 118 ? -44.238 2.613 -10.691 1.00 35.41 118 GLY G O 1
ATOM 6150 N N . ASP G 1 119 ? -45.427 2.084 -12.526 1.00 37.69 119 ASP G N 1
ATOM 6151 C CA . ASP G 1 119 ? -44.483 2.587 -13.516 1.00 39.44 119 ASP G CA 1
ATOM 6152 C C . ASP G 1 119 ? -44.369 4.107 -13.447 1.00 41.03 119 ASP G C 1
ATOM 6153 O O . ASP G 1 119 ? -45.315 4.825 -13.771 1.00 40.28 119 ASP G O 1
ATOM 6158 N N . LYS G 1 120 ? -43.206 4.589 -13.022 1.00 43.59 120 LYS G N 1
ATOM 6159 C CA . LYS G 1 120 ? -42.987 6.020 -12.850 1.00 47.57 120 LYS G CA 1
ATOM 6160 C C . LYS G 1 120 ? -42.662 6.693 -14.180 1.00 48.69 120 LYS G C 1
ATOM 6161 O O . LYS G 1 120 ? -42.829 7.903 -14.331 1.00 49.50 120 LYS G O 1
ATOM 6167 N N D THR G 1 121 ? -42.197 5.901 -15.141 1.00 50.56 121 THR G N 1
ATOM 6168 C CA D THR G 1 121 ? -41.702 6.437 -16.402 1.00 52.32 121 THR G CA 1
ATOM 6169 C C D THR G 1 121 ? -42.841 6.977 -17.260 1.00 53.14 121 THR G C 1
ATOM 6170 O O D THR G 1 121 ? -42.631 7.830 -18.122 1.00 54.63 121 THR G O 1
ATOM 6174 N N . LEU G 1 122 ? -44.047 6.475 -17.016 1.00 53.65 122 LEU G N 1
ATOM 6175 C CA . LEU G 1 122 ? -45.205 6.837 -17.826 1.00 53.25 122 LEU G CA 1
ATOM 6176 C C . LEU G 1 122 ? -44.972 6.511 -19.298 1.00 52.87 122 LEU G C 1
ATOM 6177 O O . LEU G 1 122 ? -45.839 6.745 -20.140 1.00 52.57 122 LEU G O 1
ATOM 6182 N N . LYS G 1 123 ? -43.796 5.970 -19.600 1.00 51.88 123 LYS G N 1
ATOM 6183 C CA . LYS G 1 123 ? -43.568 5.295 -20.872 1.00 51.31 123 LYS G CA 1
ATOM 6184 C C . LYS G 1 123 ? -44.515 4.113 -21.047 1.00 49.26 123 LYS G C 1
ATOM 6185 O O . LYS G 1 123 ? -45.157 3.968 -22.088 1.00 49.28 123 LYS G O 1
ATOM 6191 N N . ARG G 1 124 ? -44.622 3.243 -20.057 1.00 46.64 124 ARG G N 1
ATOM 6192 C CA . ARG G 1 124 ? -45.790 2.401 -19.912 1.00 44.17 124 ARG G CA 1
ATOM 6193 C C . ARG G 1 124 ? -46.575 2.698 -18.653 1.00 41.93 124 ARG G C 1
ATOM 6194 O O . ARG G 1 124 ? -46.058 3.267 -17.750 1.00 41.37 124 ARG G O 1
ATOM 6202 N N . LEU G 1 125 ? -47.842 2.348 -18.647 1.00 39.55 125 LEU G N 1
ATOM 6203 C CA . LEU G 1 125 ? -48.707 2.523 -17.486 1.00 37.72 125 LEU G CA 1
ATOM 6204 C C . LEU G 1 125 ? -49.067 1.181 -16.859 1.00 36.61 125 LEU G C 1
ATOM 6205 O O . LEU G 1 125 ? -49.951 0.475 -17.345 1.00 35.89 125 LEU G O 1
ATOM 6210 N N . ARG G 1 126 ? -48.376 0.834 -15.778 1.00 34.99 126 ARG G N 1
ATOM 6211 C CA . ARG G 1 126 ? -48.480 -0.496 -15.199 1.00 34.18 126 ARG G CA 1
ATOM 6212 C C . ARG G 1 126 ? -48.499 -0.390 -13.683 1.00 33.39 126 ARG G C 1
ATOM 6213 O O . ARG G 1 126 ? -47.818 0.456 -13.116 1.00 33.40 126 ARG G O 1
ATOM 6221 N N . ILE G 1 127 ? -49.271 -1.262 -13.042 1.00 32.21 127 ILE G N 1
ATOM 6222 C CA . ILE G 1 127 ? -49.323 -1.373 -11.584 1.00 31.72 127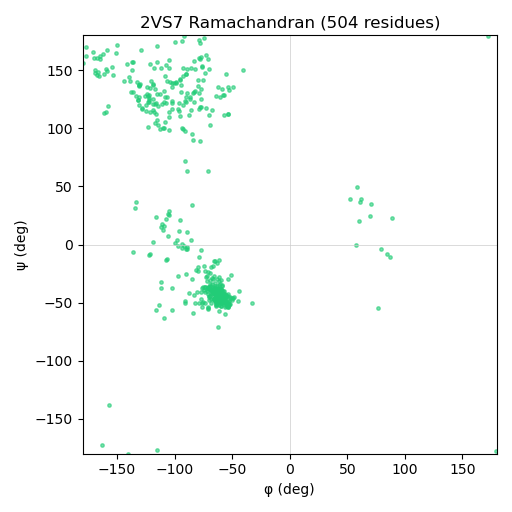 ILE G CA 1
ATOM 6223 C C . ILE G 1 127 ? -49.040 -2.840 -11.210 1.00 31.00 127 ILE G C 1
ATOM 6224 O O . ILE G 1 127 ? -49.699 -3.735 -11.727 1.00 30.37 127 ILE G O 1
ATOM 6229 N N D TRP G 1 128 ? -48.078 -3.069 -10.316 1.00 30.02 128 TRP G N 1
ATOM 6230 C CA D TRP G 1 128 ? -47.729 -4.420 -9.883 1.00 29.98 128 TRP G CA 1
ATOM 6231 C C D TRP G 1 128 ? -48.266 -4.726 -8.489 1.00 30.50 128 TRP G C 1
ATOM 6232 O O D TRP G 1 128 ? -48.221 -3.871 -7.599 1.00 29.95 128 TRP G O 1
ATOM 6243 N N . ASN G 1 129 ? -48.756 -5.952 -8.310 1.00 30.56 129 ASN G N 1
ATOM 6244 C CA . ASN G 1 129 ? -49.194 -6.441 -7.003 1.00 31.92 129 ASN G CA 1
ATOM 6245 C C . ASN G 1 129 ? -49.412 -7.950 -7.014 1.00 32.04 129 ASN G C 1
ATOM 6246 O O . ASN G 1 129 ? -49.852 -8.512 -8.018 1.00 32.50 129 ASN G O 1
ATOM 6251 N N . LYS G 1 130 ? -49.112 -8.592 -5.891 1.00 32.30 130 LYS G N 1
ATOM 6252 C CA . LYS G 1 130 ? -49.401 -10.010 -5.694 1.00 32.68 130 LYS G CA 1
ATOM 6253 C C . LYS G 1 130 ? -50.896 -10.270 -5.465 1.00 33.00 130 LYS G C 1
ATOM 6254 O O . LYS G 1 130 ? -51.380 -11.389 -5.668 1.00 33.48 130 LYS G O 1
ATOM 6260 N N . ASN G 1 131 ? -51.615 -9.246 -5.017 1.00 32.80 131 ASN G N 1
ATOM 6261 C CA . ASN G 1 131 ? -53.040 -9.372 -4.744 1.00 33.30 131 ASN G CA 1
ATOM 6262 C C . ASN G 1 131 ? -53.855 -9.186 -6.031 1.00 33.48 131 ASN G C 1
ATOM 6263 O O . ASN G 1 131 ? -54.249 -8.075 -6.366 1.00 33.17 131 ASN G O 1
ATOM 6268 N N . LYS G 1 132 ? -54.109 -10.286 -6.736 1.00 33.63 132 LYS G N 1
ATOM 6269 C CA . LYS G 1 132 ? -54.914 -10.264 -7.950 1.00 33.94 132 LYS G CA 1
ATOM 6270 C C . LYS G 1 132 ? -56.316 -9.677 -7.745 1.00 33.85 132 LYS G C 1
ATOM 6271 O O . LYS G 1 132 ? -56.780 -8.912 -8.585 1.00 34.16 132 LYS G O 1
ATOM 6277 N N . ALA G 1 133 ? -56.983 -10.035 -6.647 1.00 33.75 133 ALA G N 1
ATOM 6278 C CA . ALA G 1 133 ? -58.334 -9.529 -6.351 1.00 33.84 133 ALA G CA 1
ATOM 6279 C C . ALA G 1 133 ? -58.370 -8.012 -6.229 1.00 33.91 133 ALA G C 1
ATOM 6280 O O . ALA G 1 133 ? -59.337 -7.369 -6.639 1.00 33.48 133 ALA G O 1
ATOM 6282 N N . LEU G 1 134 ? -57.327 -7.451 -5.627 1.00 33.71 134 LEU G N 1
ATOM 6283 C CA . LEU G 1 134 ? -57.182 -6.001 -5.543 1.00 33.84 134 LEU G CA 1
ATOM 6284 C C . LEU G 1 134 ? -57.087 -5.382 -6.942 1.00 33.65 134 LEU G C 1
ATOM 6285 O O . LEU G 1 134 ? -57.756 -4.389 -7.247 1.00 33.74 134 LEU G O 1
ATOM 6290 N N . LEU G 1 135 ? -56.244 -5.972 -7.787 1.00 33.36 135 LEU G N 1
ATOM 6291 C CA . LEU G 1 135 ? -56.104 -5.491 -9.160 1.00 33.35 135 LEU G CA 1
ATOM 6292 C C . LEU G 1 135 ? -57.394 -5.637 -9.953 1.00 33.75 135 LEU G C 1
ATOM 6293 O O . LEU G 1 135 ? -57.685 -4.785 -10.785 1.00 33.31 135 LEU G O 1
ATOM 6298 N N . GLU G 1 136 ? -58.153 -6.714 -9.699 1.00 34.33 136 GLU G N 1
ATOM 6299 C CA A GLU G 1 136 ? -59.448 -6.940 -10.363 0.50 35.00 136 GLU G CA 1
ATOM 6300 C CA B GLU G 1 136 ? -59.437 -6.920 -10.380 0.50 35.00 136 GLU G CA 1
ATOM 6301 C C . GLU G 1 136 ? -60.470 -5.852 -10.004 1.00 34.94 136 GLU G C 1
ATOM 6302 O O . GLU G 1 136 ? -61.266 -5.435 -10.842 1.00 35.01 136 GLU G O 1
ATOM 6313 N N . ILE G 1 137 ? -60.443 -5.404 -8.747 1.00 34.94 137 ILE G N 1
ATOM 6314 C CA . ILE G 1 137 ? -61.271 -4.281 -8.289 1.00 35.04 137 ILE G CA 1
ATOM 6315 C C . ILE G 1 137 ? -60.874 -2.974 -9.004 1.00 34.38 137 ILE G C 1
ATOM 6316 O O . ILE G 1 137 ? -61.730 -2.263 -9.547 1.00 34.35 137 ILE G O 1
ATOM 6321 N N . VAL G 1 138 ? -59.575 -2.674 -9.005 1.00 33.54 138 VAL G N 1
ATOM 6322 C CA . VAL G 1 138 ? -59.029 -1.512 -9.719 1.00 32.90 138 VAL G CA 1
ATOM 6323 C C . VAL G 1 138 ? -59.360 -1.575 -11.232 1.00 33.33 138 VAL G C 1
ATOM 6324 O O . VAL G 1 138 ? -59.730 -0.564 -11.842 1.00 32.64 138 VAL G O 1
ATOM 6328 N N . SER G 1 139 ? -59.220 -2.761 -11.814 1.00 33.03 139 SER G N 1
ATOM 6329 C CA . SER G 1 139 ? -59.518 -2.961 -13.228 1.00 33.92 139 SER G CA 1
ATOM 6330 C C . SER G 1 139 ? -60.924 -2.481 -13.568 1.00 34.79 139 SER G C 1
ATOM 6331 O O . SER G 1 139 ? -61.119 -1.722 -14.518 1.00 35.03 139 SER G O 1
ATOM 6334 N N . ARG G 1 140 ? -61.902 -2.928 -12.787 1.00 35.95 140 ARG G N 1
ATOM 6335 C CA . ARG G 1 140 ? -63.297 -2.583 -13.032 1.00 38.05 140 ARG G CA 1
ATOM 6336 C C . ARG G 1 140 ? -63.530 -1.084 -12.875 1.00 38.15 140 ARG G C 1
ATOM 6337 O O . ARG G 1 140 ? -64.227 -0.466 -13.680 1.00 38.45 140 ARG G O 1
ATOM 6345 N N D TRP G 1 141 ? -62.942 -0.505 -11.833 1.00 38.54 141 TRP G N 1
ATOM 6346 C CA D TRP G 1 141 ? -63.023 0.946 -11.608 1.00 38.48 141 TRP G CA 1
ATOM 6347 C C D TRP G 1 141 ? -62.475 1.740 -12.789 1.00 39.16 141 TRP G C 1
ATOM 6348 O O D TRP G 1 141 ? -63.064 2.759 -13.208 1.00 39.18 141 TRP G O 1
ATOM 6359 N N . LEU G 1 142 ? -61.335 1.277 -13.306 1.00 39.30 142 LEU G N 1
ATOM 6360 C CA . LEU G 1 142 ? -60.719 1.868 -14.480 1.00 39.32 142 LEU G CA 1
ATOM 6361 C C . LEU G 1 142 ? -61.597 1.722 -15.725 1.00 40.33 142 LEU G C 1
ATOM 6362 O O . LEU G 1 142 ? -61.748 2.680 -16.478 1.00 39.14 142 LEU G O 1
ATOM 6367 N N . ASN G 1 143 ? -62.191 0.546 -15.926 1.00 41.77 143 ASN G N 1
ATOM 6368 C CA . ASN G 1 143 ? -63.127 0.374 -17.050 1.00 44.24 143 ASN G CA 1
ATOM 6369 C C . ASN G 1 143 ? -64.300 1.342 -16.985 1.00 45.67 143 ASN G C 1
ATOM 6370 O O . ASN G 1 143 ? -64.660 1.931 -18.005 1.00 46.07 143 ASN G O 1
ATOM 6375 N N . ASN G 1 144 ? -64.875 1.515 -15.789 1.00 47.53 144 ASN G N 1
ATOM 6376 C CA . ASN G 1 144 ? -65.996 2.445 -15.571 1.00 49.48 144 ASN G CA 1
ATOM 6377 C C . ASN G 1 144 ? -65.628 3.889 -15.881 1.00 50.17 144 ASN G C 1
ATOM 6378 O O . ASN G 1 144 ? -66.485 4.689 -16.249 1.00 50.78 144 ASN G O 1
ATOM 6383 N N . LEU G 1 145 ? -64.349 4.216 -15.730 1.00 50.79 145 LEU G N 1
ATOM 6384 C CA . LEU G 1 145 ? -63.841 5.525 -16.120 1.00 51.62 145 LEU G CA 1
ATOM 6385 C C . LEU G 1 145 ? -63.255 5.493 -17.528 1.00 52.14 145 LEU G C 1
ATOM 6386 O O . LEU G 1 145 ? -62.448 6.347 -17.894 1.00 52.35 145 LEU G O 1
ATOM 6391 N N . GLY G 1 146 ? -63.667 4.502 -18.312 1.00 52.45 146 GLY G N 1
ATOM 6392 C CA . GLY G 1 146 ? -63.211 4.376 -19.684 1.00 52.56 146 GLY G CA 1
ATOM 6393 C C . GLY G 1 146 ? -61.699 4.401 -19.798 1.00 51.83 146 GLY G C 1
ATOM 6394 O O . GLY G 1 146 ? -61.147 4.997 -20.722 1.00 52.91 146 GLY G O 1
ATOM 6395 N N . VAL G 1 147 ? -61.029 3.750 -18.852 1.00 50.85 147 VAL G N 1
ATOM 6396 C CA . VAL G 1 147 ? -59.633 3.368 -19.028 1.00 48.26 147 VAL G CA 1
ATOM 6397 C C . VAL G 1 147 ? -59.493 1.861 -19.215 1.00 47.11 147 VAL G C 1
ATOM 6398 O O . VAL G 1 147 ? -59.616 1.094 -18.260 1.00 46.60 147 VAL G O 1
ATOM 6402 N N . ARG G 1 148 ? -59.235 1.444 -20.450 1.00 45.43 148 ARG G N 1
ATOM 6403 C CA . ARG G 1 148 ? -59.070 0.029 -20.762 1.00 44.37 148 ARG G CA 1
ATOM 6404 C C . ARG G 1 148 ? -57.771 -0.517 -20.177 1.00 43.02 148 ARG G C 1
ATOM 6405 O O . ARG G 1 148 ? -56.794 0.215 -20.021 1.00 42.77 148 ARG G O 1
ATOM 6413 N N . ASN G 1 149 ? -57.769 -1.806 -19.855 1.00 41.99 149 ASN G N 1
ATOM 6414 C CA . ASN G 1 149 ? -56.676 -2.405 -19.093 1.00 40.85 149 ASN G CA 1
ATOM 6415 C C . ASN G 1 149 ? -56.762 -3.936 -19.133 1.00 41.00 149 ASN G C 1
ATOM 6416 O O . ASN G 1 149 ? -57.827 -4.493 -19.448 1.00 41.59 149 ASN G O 1
ATOM 6421 N N D THR G 1 150 ? -55.649 -4.609 -18.838 1.00 40.39 150 THR G N 1
ATOM 6422 C CA D THR G 1 150 ? -55.630 -6.066 -18.700 1.00 40.18 150 THR G CA 1
ATOM 6423 C C D THR G 1 150 ? -54.806 -6.494 -17.477 1.00 39.75 150 THR G C 1
ATOM 6424 O O D THR G 1 150 ? -53.943 -5.759 -17.005 1.00 39.84 150 THR G O 1
ATOM 6428 N N . ILE G 1 151 ? -55.076 -7.691 -16.970 1.00 39.35 151 ILE G N 1
ATOM 6429 C CA . ILE G 1 151 ? -54.313 -8.266 -15.862 1.00 38.54 151 ILE G CA 1
ATOM 6430 C C . ILE G 1 151 ? -53.689 -9.595 -16.290 1.00 38.93 151 ILE G C 1
ATOM 6431 O O . ILE G 1 151 ? -54.366 -10.446 -16.868 1.00 39.56 151 ILE G O 1
ATOM 6436 N N A HIS G 1 152 ? -52.400 -9.749 -16.004 0.50 38.69 152 HIS G N 1
ATOM 6437 N N B HIS G 1 152 ? -52.399 -9.759 -16.034 0.50 38.75 152 HIS G N 1
ATOM 6438 C CA A HIS G 1 152 ? -51.663 -10.985 -16.247 0.50 38.92 152 HIS G CA 1
ATOM 6439 C CA B HIS G 1 152 ? -51.765 -11.065 -16.179 0.50 39.01 152 HIS G CA 1
ATOM 6440 C C A HIS G 1 152 ? -50.766 -11.272 -15.045 0.50 38.75 152 HIS G C 1
ATOM 6441 C C B HIS G 1 152 ? -50.704 -11.267 -15.114 0.50 38.84 152 HIS G C 1
ATOM 6442 O O A HIS G 1 152 ? -50.477 -10.366 -14.266 0.50 38.48 152 HIS G O 1
ATOM 6443 O O B HIS G 1 152 ? -50.252 -10.306 -14.495 0.50 38.56 152 HIS G O 1
ATOM 6456 N N . LEU G 1 153 ? -50.335 -12.526 -14.891 1.00 38.85 153 LEU G N 1
ATOM 6457 C CA . LEU G 1 153 ? -49.244 -12.854 -13.981 1.00 39.24 153 LEU G CA 1
ATOM 6458 C C . LEU G 1 153 ? -47.920 -12.473 -14.654 1.00 39.14 153 LEU G C 1
ATOM 6459 O O . LEU G 1 153 ? -47.491 -13.122 -15.615 1.00 38.74 153 LEU G O 1
ATOM 6464 N N . ASP G 1 154 ? -47.288 -11.418 -14.145 1.00 39.26 154 ASP G N 1
ATOM 6465 C CA . ASP G 1 154 ? -46.099 -10.847 -14.772 1.00 39.85 154 ASP G CA 1
ATOM 6466 C C . ASP G 1 154 ? -44.820 -11.537 -14.296 1.00 40.17 154 ASP G C 1
ATOM 6467 O O . ASP G 1 154 ? -43.908 -11.790 -15.081 1.00 40.72 154 ASP G O 1
ATOM 6472 N N . ASP G 1 155 ? -44.748 -11.811 -13.003 1.00 40.09 155 ASP G N 1
ATOM 6473 C CA . ASP G 1 155 ? -43.551 -12.381 -12.424 1.00 40.68 155 ASP G CA 1
ATOM 6474 C C . ASP G 1 155 ? -43.859 -13.756 -11.852 1.00 41.37 155 ASP G C 1
ATOM 6475 O O . ASP G 1 155 ? -44.468 -13.857 -10.793 1.00 41.32 155 ASP G O 1
ATOM 6480 N N . HIS G 1 156 ? -43.429 -14.805 -12.554 1.00 42.06 156 HIS G N 1
ATOM 6481 C CA . HIS G 1 156 ? -43.648 -16.180 -12.094 1.00 42.93 156 HIS G CA 1
ATOM 6482 C C . HIS G 1 156 ? -42.729 -16.563 -10.932 1.00 43.34 156 HIS G C 1
ATOM 6483 O O . HIS G 1 156 ? -43.006 -17.507 -10.195 1.00 43.38 156 HIS G O 1
ATOM 6490 N N . ARG G 1 157 ? -41.644 -15.820 -10.749 1.00 43.64 157 ARG G N 1
ATOM 6491 C CA . ARG G 1 157 ? -40.735 -16.107 -9.650 1.00 43.87 157 ARG G CA 1
ATOM 6492 C C . ARG G 1 157 ? -41.372 -15.818 -8.287 1.00 44.05 157 ARG G C 1
ATOM 6493 O O . ARG G 1 157 ? -41.014 -16.467 -7.299 1.00 44.32 157 ARG G O 1
ATOM 6501 N N . HIS G 1 158 ? -42.296 -14.863 -8.243 1.00 43.41 158 HIS G N 1
ATOM 6502 C CA . HIS G 1 158 ? -42.701 -14.247 -6.985 1.00 43.18 158 HIS G CA 1
ATOM 6503 C C . HIS G 1 158 ? -44.217 -14.097 -6.907 1.00 42.24 158 HIS G C 1
ATOM 6504 O O . HIS G 1 158 ? -44.759 -13.707 -5.874 1.00 43.20 158 HIS G O 1
ATOM 6511 N N . GLY G 1 159 ? -44.894 -14.409 -8.007 1.00 41.59 159 GLY G N 1
ATOM 6512 C CA . GLY G 1 159 ? -46.341 -14.515 -8.007 1.00 39.28 159 GLY G CA 1
ATOM 6513 C C . GLY G 1 159 ? -47.020 -13.193 -8.305 1.00 37.66 159 GLY G C 1
ATOM 6514 O O . GLY G 1 159 ? -48.178 -12.983 -7.944 1.00 37.35 159 GLY G O 1
ATOM 6515 N N . VAL G 1 160 ? -46.294 -12.297 -8.966 1.00 36.41 160 VAL G N 1
ATOM 6516 C CA . VAL G 1 160 ? -46.670 -10.889 -9.011 1.00 34.92 160 VAL G CA 1
ATOM 6517 C C . VAL G 1 160 ? -47.459 -10.568 -10.276 1.00 34.32 160 VAL G C 1
ATOM 6518 O O . VAL G 1 160 ? -46.937 -10.665 -11.386 1.00 34.23 160 VAL G O 1
ATOM 6522 N N D TYR G 1 161 ? -48.720 -10.187 -10.100 1.00 33.37 161 TYR G N 1
ATOM 6523 C CA D TYR G 1 161 ? -49.555 -9.772 -11.215 1.00 32.64 161 TYR G CA 1
ATOM 6524 C C D TYR G 1 161 ? -49.231 -8.338 -11.643 1.00 32.67 161 TYR G C 1
ATOM 6525 O O D TYR G 1 161 ? -48.623 -7.567 -10.892 1.00 32.65 161 TYR G O 1
ATOM 6534 N N . VAL G 1 162 ? -49.626 -7.992 -12.859 1.00 32.38 162 VAL G N 1
ATOM 6535 C CA . VAL G 1 162 ? -49.481 -6.631 -13.355 1.00 32.38 162 VAL G CA 1
ATOM 6536 C C . VAL G 1 162 ? -50.825 -6.246 -13.939 1.00 32.79 162 VAL G C 1
ATOM 6537 O O . VAL G 1 162 ? -51.482 -7.069 -14.581 1.00 32.60 162 VAL G O 1
ATOM 6541 N N . LEU G 1 163 ? -51.252 -5.019 -13.659 1.00 32.94 163 LEU G N 1
ATOM 6542 C CA . LEU G 1 163 ? -52.384 -4.419 -14.346 1.00 33.30 163 LEU G CA 1
ATOM 6543 C C . LEU G 1 163 ? -51.786 -3.461 -15.358 1.00 34.05 163 LEU G C 1
ATOM 6544 O O . LEU G 1 163 ? -51.099 -2.503 -14.986 1.00 34.05 163 LEU G O 1
ATOM 6549 N N . ASN G 1 164 ? -52.025 -3.740 -16.636 1.00 34.91 164 ASN G N 1
ATOM 6550 C CA . ASN G 1 164 ? -51.486 -2.933 -17.719 1.00 36.31 164 ASN G CA 1
ATOM 6551 C C . ASN G 1 164 ? -52.582 -2.028 -18.244 1.00 37.40 164 ASN G C 1
ATOM 6552 O O . ASN G 1 164 ? -53.646 -2.498 -18.648 1.00 37.98 164 ASN G O 1
ATOM 6557 N N . ILE G 1 165 ? -52.330 -0.728 -18.192 1.00 38.70 165 ILE G N 1
ATOM 6558 C CA . ILE G 1 165 ? -53.263 0.262 -18.686 1.00 39.82 165 ILE G CA 1
ATOM 6559 C C . ILE G 1 165 ? -52.928 0.504 -20.150 1.00 40.84 165 ILE G C 1
ATOM 6560 O O . ILE G 1 165 ? -51.787 0.844 -20.492 1.00 40.90 165 ILE G O 1
ATOM 6565 N N . SER G 1 166 ? -53.925 0.297 -21.008 1.00 41.50 166 SER G N 1
ATOM 6566 C CA . SER G 1 166 ? -53.765 0.453 -22.435 1.00 42.92 166 SER G CA 1
ATOM 6567 C C . SER G 1 166 ? -53.305 1.875 -22.778 1.00 43.86 166 SER G C 1
ATOM 6568 O O . SER G 1 166 ? -53.898 2.862 -22.328 1.00 43.65 166 SER G O 1
ATOM 6571 N N . LEU G 1 167 ? -52.237 1.963 -23.565 1.00 45.10 167 LEU G N 1
ATOM 6572 C CA . LEU G 1 167 ? -51.678 3.252 -23.955 1.00 46.70 167 LEU G CA 1
ATOM 6573 C C . LEU G 1 167 ? -52.630 4.047 -24.847 1.00 48.21 167 LEU G C 1
ATOM 6574 O O . LEU G 1 167 ? -52.461 5.253 -25.015 1.00 48.62 167 LEU G O 1
ATOM 6579 N N . ARG G 1 168 ? -53.649 3.371 -25.378 1.00 49.55 168 ARG G N 1
ATOM 6580 C CA A ARG G 1 168 ? -54.674 4.063 -26.146 0.50 50.48 168 ARG G CA 1
ATOM 6581 C CA B ARG G 1 168 ? -54.747 4.003 -26.129 0.50 50.53 168 ARG G CA 1
ATOM 6582 C C . ARG G 1 168 ? -55.507 4.976 -25.238 1.00 50.91 168 ARG G C 1
ATOM 6583 O O . ARG G 1 168 ? -56.053 5.979 -25.703 1.00 50.69 168 ARG G O 1
ATOM 6598 N N . ASP G 1 169 ? -55.554 4.654 -23.944 1.00 50.96 169 ASP G N 1
ATOM 6599 C CA . ASP G 1 169 ? -56.238 5.496 -22.966 1.00 51.32 169 ASP G CA 1
ATOM 6600 C C . ASP G 1 169 ? -55.272 6.244 -22.042 1.00 51.60 169 ASP G C 1
ATOM 6601 O O . ASP G 1 169 ? -55.646 6.660 -20.949 1.00 51.44 169 ASP G O 1
ATOM 6606 N N . ARG G 1 170 ? -54.032 6.416 -22.496 1.00 52.32 170 ARG G N 1
ATOM 6607 C CA . ARG G 1 170 ? -53.000 7.139 -21.740 1.00 53.54 170 ARG G CA 1
ATOM 6608 C C . ARG G 1 170 ? -53.412 8.542 -21.268 1.00 53.49 170 ARG G C 1
ATOM 6609 O O . ARG G 1 170 ? -53.236 8.877 -20.097 1.00 53.45 170 ARG G O 1
ATOM 6617 N N . ILE G 1 171 ? -53.959 9.346 -22.176 1.00 53.62 171 ILE G N 1
ATOM 6618 C CA . ILE G 1 171 ? -54.334 10.733 -21.876 1.00 53.97 171 ILE G CA 1
ATOM 6619 C C . ILE G 1 171 ? -55.394 10.810 -20.783 1.00 53.80 171 ILE G C 1
ATOM 6620 O O . ILE G 1 171 ? -55.238 11.553 -19.814 1.00 53.96 171 ILE G O 1
ATOM 6625 N N . LYS G 1 172 ? -56.457 10.029 -20.941 1.00 53.54 172 LYS G N 1
ATOM 6626 C CA . LYS G 1 172 ? -57.531 9.971 -19.962 1.00 53.90 172 LYS G CA 1
ATOM 6627 C C . LYS G 1 172 ? -57.014 9.512 -18.596 1.00 53.28 172 LYS G C 1
ATOM 6628 O O . LYS G 1 172 ? -57.369 10.103 -17.576 1.00 53.02 172 LYS G O 1
ATOM 6634 N N . PHE G 1 173 ? -56.169 8.477 -18.583 1.00 52.56 173 PHE G N 1
ATOM 6635 C CA . PHE G 1 173 ? -55.599 7.987 -17.333 1.00 52.16 173 PHE G CA 1
ATOM 6636 C C . PHE G 1 173 ? -54.782 9.047 -16.603 1.00 53.20 173 PHE G C 1
ATOM 6637 O O . PHE G 1 173 ? -55.019 9.307 -15.421 1.00 52.89 173 PHE G O 1
ATOM 6645 N N . VAL G 1 174 ? -53.827 9.655 -17.303 1.00 54.85 174 VAL G N 1
ATOM 6646 C CA . VAL G 1 174 ? -52.961 10.687 -16.710 1.00 56.80 174 VAL G CA 1
ATOM 6647 C C . VAL G 1 174 ? -53.756 11.912 -16.228 1.00 58.06 174 VAL G C 1
ATOM 6648 O O . VAL G 1 174 ? -53.458 12.466 -15.171 1.00 58.28 174 VAL G O 1
ATOM 6652 N N . HIS G 1 175 ? -54.776 12.309 -16.982 1.00 59.77 175 HIS G N 1
ATOM 6653 C CA . HIS G 1 175 ? -55.585 13.472 -16.616 1.00 61.70 175 HIS G CA 1
ATOM 6654 C C . HIS G 1 175 ? -56.595 13.198 -15.496 1.00 61.49 175 HIS G C 1
ATOM 6655 O O . HIS G 1 175 ? -56.701 13.982 -14.551 1.00 61.74 175 HIS G O 1
ATOM 6662 N N D THR G 1 176 ? -57.333 12.095 -15.606 1.00 61.26 176 THR G N 1
ATOM 6663 C CA D THR G 1 176 ? -58.366 11.751 -14.625 1.00 61.00 176 THR G CA 1
ATOM 6664 C C D THR G 1 176 ? -57.796 11.227 -13.294 1.00 60.19 176 THR G C 1
ATOM 6665 O O D THR G 1 176 ? -58.315 11.558 -12.222 1.00 59.88 176 THR G O 1
ATOM 6669 N N . ILE G 1 177 ? -56.739 10.420 -13.370 1.00 59.08 177 ILE G N 1
ATOM 6670 C CA . ILE G 1 177 ? -56.197 9.755 -12.189 1.00 58.43 177 ILE G CA 1
ATOM 6671 C C . ILE G 1 177 ? -54.946 10.426 -11.653 1.00 58.56 177 ILE G C 1
ATOM 6672 O O . ILE G 1 177 ? -54.899 10.808 -10.487 1.00 58.20 177 ILE G O 1
ATOM 6677 N N . LEU G 1 178 ? -53.938 10.557 -12.504 1.00 59.49 178 LEU G N 1
ATOM 6678 C CA . LEU G 1 178 ? -52.615 10.996 -12.060 1.00 60.69 178 LEU G CA 1
ATOM 6679 C C . LEU G 1 178 ? -52.520 12.490 -11.750 1.00 61.85 178 LEU G C 1
ATOM 6680 O O . LEU G 1 178 ? -51.819 12.886 -10.818 1.00 62.01 178 LEU G O 1
ATOM 6685 N N . SER G 1 179 ? -53.222 13.313 -12.523 1.00 63.24 179 SER G N 1
ATOM 6686 C CA . SER G 1 179 ? -53.266 14.746 -12.242 1.00 64.99 179 SER G CA 1
ATOM 6687 C C . SER G 1 179 ? -54.609 15.192 -11.644 1.00 66.02 179 SER G C 1
ATOM 6688 O O . SER G 1 179 ? -55.022 16.344 -11.790 1.00 66.47 179 SER G O 1
ATOM 6691 N N . SER G 1 180 ? -55.295 14.271 -10.973 1.00 67.29 180 SER G N 1
ATOM 6692 C CA . SER G 1 180 ? -56.370 14.657 -10.072 1.00 68.46 180 SER G CA 1
ATOM 6693 C C . SER G 1 180 ? -55.668 15.386 -8.931 1.00 69.43 180 SER G C 1
ATOM 6694 O O . SER G 1 180 ? -54.844 14.792 -8.231 1.00 69.48 180 SER G O 1
ATOM 6697 N N . HIS G 1 181 ? -55.962 16.681 -8.787 1.00 70.63 181 HIS G N 1
ATOM 6698 C CA . HIS G 1 181 ? -55.261 17.563 -7.835 1.00 71.49 181 HIS G CA 1
ATOM 6699 C C . HIS G 1 181 ? -53.822 17.847 -8.297 1.00 71.71 181 HIS G C 1
ATOM 6700 O O . HIS G 1 181 ? -52.857 17.726 -7.535 1.00 72.06 181 HIS G O 1
#

B-factor: mean 46.26, std 12.26, range [20.0, 118.24]

InterPro domains:
  IPR004042 Intein DOD homing endonuclease, central region [PS50819] (14-147)
  IPR004860 Homing endonuclease, LAGLIDADG domain [PF14528] (10-92)
  IPR004860 Homing endonuclease, LAGLIDADG domain [PF14528] (106-177)
  IPR006142 Intein [PR00379] (11-23)
  IPR006142 Intein [PR00379] (108-120)
  IPR006142 Intein [PR00379] (134-149)
  IPR027434 Homing endonuclease [G3DSA:3.10.28.10] (1-101)
  IPR027434 Homing endonuclease [G3DSA:3.10.28.10] (102-193)
  IPR027434 Homing endonuclease [SSF55608] (7-99)
  IPR027434 Homing endonuclease [SSF55608] (102-177)

Secondary structure (DSSP, 8-state):
-THHHHHHHHHHHHHHHHEEEEEEE-SSS-EEEEEEEEES-HHIIIIIIHHHHHHHHHHTT--PPEEEEE-SS-EEEEEE-HHHHHHHHHHHHTGGG--HHHHHHHHHHHHHHHB-SS-SSEEEEES-HHHHHHHHHHHHHTT--EEEEEEETTTTEEEEEEPGGGHHHHIIIIIT---/--SHHHHHHHHHHHHHHEEEEEEE-SSS-EEEEEEEEES-HHHIIIIIHHHHHHHHHHTT----EEEEE-SS-EEEEEE-HHHHHHHHHHHHTGGG--HHHHHHHHHHHHHHHB-TTSSSEEEEES-HHHHHHHHHHHHHTT--EEEEEEETTTTEEEEEEPGGGHHHIIIIIIT-TTS---HHHHHHH--/-THHHHHHHHHHHHHHHEEEEEEE-SSS-EEEEEEEEES-STTIIIIIHHHHHHHHHHHT--PPEEEEE-SS-EEEEEE-HHHHHHHHHHHHTGGG--HHHHHHHHHHHHHHHB-SSSSSEEEEES-HHHHHHHHHHHHHTT--EEEEEEETTTTEEEEEEPGGGHHHHIIIIIT--

Organism: Desulfurococcus mucosus (NCBI:txid2275)